Protein AF-A0A7S2J6L5-F1 (afdb_monomer_lite)

pLDDT: mean 72.01, std 24.28, range [22.34, 98.56]

Sequence (452 aa):
ISLPSEDVEMGADYQRFEVQTNELTIEELVAKVDRLTAAKEAAEARAKDAEQEAAALKAEADKAAGGGGSGSVATPLSSSAKPGPSSAIHEPAPPAFSSMPAELRDVKLVEELAAAPSTSAPSTSDNASTQDNKWTAAKWMASVLESCGGMKQLGQALIPPGATDELAALRALGKDLKLEGKLLSLLMQALPALAKTLVEPLKRLGEGEAITDGELQSKFSTDVRGFLEYASLNTFYGGLEAKIGSPDPKVEQAMEEEHTLRGDSNDEFTTNNYDITTTSSTEWKFVASPDQPLEGGWPVEKKLVRALEEQSSGLPLSSESAAFVKAGAQQREPMPRDQLKHAVEEKNAKLREMQEALLQAIEAMAARLYTGPLFVKYNAVLRGLETEVPFLRNDMIQRCCAKQMAECYVKGTVSFEDACKQLNKYTTTLHAINSCVVKLSKLTKATKVYRG

Secondary structure (DSSP, 8-state):
-------------------------HHHHHHHHHHHHHHHHHHHHHHHHHHHHHHHHHHHHHHHSS--------------------------PPPP-----SS-SSSTTTGGGS---------S------------HHHHHHHHHHHTTHHHHHHHHHSPTT-S-HHHHHHHHTT-TTHHHHHHHHHHHHHHHHHHHHHHHHHHHHTT----HHHHHHHHHTTS-SS-PPPPHHHHHHHHHHHH-PPPSSHHHHHHHHHHTSTTTT--EE-TTT--EE-HHHHHHHHH-TTSPPTT-S---HHHHHHHHHHHHTSPPPHHHHHHHHTT-----PPPHHHHHHHHHHHHHHHHHTTPPPPPHHHHHHHHHHHTTTHHHHHHHHHHSS---HHHHHHHHHHHS-HHHHHHHHTTSS-HHHHHHH----HHHHHHHHHHHHHHHTTPPP------

Foldseek 3Di:
DDDDDDDDDDDDDDDPPPPPDPPDDPVNVVVVVVVVVVVVVVVVVVVVVVVVVVVVVVVVVVVVPPDDDDDDDDDDDDDDDDDYDDDDDDDDDDDDDDDDDDDPPPPVVPVVVPPDDDDDDDDDDDDDDDDDQDDDPVVLLVVLCLVLVVVVLLLVLQAPPPDPDSPVSNVVLVPDPPNPVVSVVSNVVSVVVSVVSCVVVVVCVVVVVPCRQVNVQVVVVPPDPDDDDDDTVCCVSCDLCVQLNDADPVLVVVLQCLQCVALQNAPWDADPPQRWIDGSNLLLCLAVVLVDADDVGHIWRVLQVQLVVCVVVPHDGDPSSVVCVVVVDDTDGRDDLVNLVVVQVVLQVVCVVVVHDGQDSLLSSLQSSCVDRCVQQQVLLVQQRPDPDVVSLLSNLCNFANVVLSVCVVVVNDDSVRSVVSGSNSSSSNVSPVVSCVSVVVVDDDDDDDDD

Structure (mmCIF, N/CA/C/O backbone):
data_AF-A0A7S2J6L5-F1
#
_entry.id   AF-A0A7S2J6L5-F1
#
loop_
_atom_site.group_PDB
_atom_site.id
_atom_site.type_symbol
_atom_site.label_atom_id
_atom_site.label_alt_id
_atom_site.label_comp_id
_atom_site.label_asym_id
_atom_site.label_entity_id
_atom_site.label_seq_id
_atom_site.pdbx_PDB_ins_code
_atom_site.Cartn_x
_atom_site.Cartn_y
_atom_site.Cartn_z
_atom_site.occupancy
_atom_site.B_iso_or_equiv
_atom_site.auth_seq_id
_atom_site.auth_comp_id
_atom_site.auth_asym_id
_atom_site.auth_atom_id
_atom_site.pdbx_PDB_model_num
ATOM 1 N N . ILE A 1 1 ? 55.984 -6.924 46.634 1.00 39.91 1 ILE A N 1
ATOM 2 C CA . ILE A 1 1 ? 56.197 -5.868 47.649 1.00 39.91 1 ILE A CA 1
ATOM 3 C C . ILE A 1 1 ? 54.940 -5.848 48.495 1.00 39.91 1 ILE A C 1
ATOM 5 O O . ILE A 1 1 ? 53.854 -5.804 47.930 1.00 39.91 1 ILE A O 1
ATOM 9 N N . SER A 1 2 ? 55.119 -6.067 49.793 1.00 26.39 2 SER A N 1
ATOM 10 C CA . SER A 1 2 ? 54.065 -6.239 50.789 1.00 26.39 2 SER A CA 1
ATOM 11 C C . SER A 1 2 ? 53.295 -4.943 51.055 1.00 26.39 2 SER A C 1
ATOM 13 O O . SER A 1 2 ? 53.757 -3.861 50.698 1.00 26.39 2 SER A O 1
ATOM 15 N N . LEU A 1 3 ? 52.136 -5.111 51.697 1.00 34.22 3 LEU A N 1
ATOM 16 C CA . LEU A 1 3 ? 51.237 -4.094 52.260 1.00 34.22 3 LEU A CA 1
ATOM 17 C C . LEU A 1 3 ? 51.961 -2.999 53.074 1.00 34.22 3 LEU A C 1
ATOM 19 O O . LEU A 1 3 ? 53.093 -3.202 53.522 1.00 34.22 3 LEU A O 1
ATOM 23 N N . PRO A 1 4 ? 51.233 -1.918 53.404 1.00 34.38 4 PRO A N 1
ATOM 24 C CA . PRO A 1 4 ? 50.866 -1.807 54.812 1.00 34.38 4 PRO A CA 1
ATOM 25 C C . PRO A 1 4 ? 49.374 -1.537 55.043 1.00 34.38 4 PRO A C 1
ATOM 27 O O . PRO A 1 4 ? 48.731 -0.736 54.368 1.00 34.38 4 PRO A O 1
ATOM 30 N N . SER A 1 5 ? 48.868 -2.254 56.038 1.00 31.56 5 SER A N 1
ATOM 31 C CA . SER A 1 5 ? 47.779 -1.883 56.934 1.00 31.56 5 SER A CA 1
ATOM 32 C C . SER A 1 5 ? 48.151 -0.645 57.751 1.00 31.56 5 SER A C 1
ATOM 34 O O . SER A 1 5 ? 49.291 -0.573 58.203 1.00 31.56 5 SER A O 1
ATOM 36 N N . GLU A 1 6 ? 47.192 0.237 58.027 1.00 33.41 6 GLU A N 1
ATOM 37 C CA . GLU A 1 6 ? 46.971 0.742 59.388 1.00 33.41 6 GLU A CA 1
ATOM 38 C C . GLU A 1 6 ? 45.595 1.407 59.516 1.00 33.41 6 GLU A C 1
ATOM 40 O O . GLU A 1 6 ? 45.123 2.119 58.628 1.00 33.41 6 GLU A O 1
ATOM 45 N N . ASP A 1 7 ? 44.963 1.074 60.635 1.00 31.09 7 ASP A N 1
ATOM 46 C CA . ASP A 1 7 ? 43.624 1.414 61.081 1.00 31.09 7 ASP A CA 1
ATOM 47 C C . ASP A 1 7 ? 43.494 2.875 61.528 1.00 31.09 7 ASP A C 1
ATOM 49 O O . ASP A 1 7 ? 44.388 3.420 62.173 1.00 31.09 7 ASP A O 1
ATOM 53 N N . VAL A 1 8 ? 42.313 3.462 61.308 1.00 32.84 8 VAL A N 1
ATOM 54 C CA . VAL A 1 8 ? 41.769 4.508 62.187 1.00 32.84 8 VAL A CA 1
ATOM 55 C C . VAL A 1 8 ? 40.270 4.252 62.370 1.00 32.84 8 VAL A C 1
ATOM 57 O O . VAL A 1 8 ? 39.454 4.588 61.513 1.00 32.84 8 VAL A O 1
ATOM 60 N N . GLU A 1 9 ? 39.910 3.652 63.505 1.00 36.47 9 GLU A N 1
ATOM 61 C CA . GLU A 1 9 ? 38.577 3.773 64.100 1.00 36.47 9 GLU A CA 1
ATOM 62 C C . GLU A 1 9 ? 38.393 5.189 64.658 1.00 36.47 9 GLU A C 1
ATOM 64 O O . GLU A 1 9 ? 39.270 5.681 65.365 1.00 36.47 9 GLU A O 1
ATOM 69 N N . MET A 1 10 ? 37.233 5.810 64.421 1.00 29.42 10 MET A N 1
ATOM 70 C CA . MET A 1 10 ? 36.506 6.595 65.431 1.00 29.42 10 MET A CA 1
ATOM 71 C C . MET A 1 10 ? 35.143 7.070 64.901 1.00 29.42 10 MET A C 1
ATOM 73 O O . MET A 1 10 ? 35.074 7.757 63.887 1.00 29.42 10 MET A O 1
ATOM 77 N N . GLY A 1 11 ? 34.091 6.820 65.688 1.00 27.95 11 GLY A N 1
ATOM 78 C CA . GLY A 1 11 ? 33.007 7.792 65.876 1.00 27.95 11 GLY A CA 1
ATOM 79 C C . GLY A 1 11 ? 31.631 7.409 65.336 1.00 27.95 11 GLY A C 1
ATOM 80 O O . GLY A 1 11 ? 31.358 7.536 64.150 1.00 27.95 11 GLY A O 1
ATOM 81 N N . ALA A 1 12 ? 30.758 6.997 66.251 1.00 35.50 12 ALA A N 1
ATOM 82 C CA . ALA A 1 12 ? 29.344 6.705 66.066 1.00 35.50 12 ALA A CA 1
ATOM 83 C C . ALA A 1 12 ? 28.494 7.928 65.667 1.00 35.50 12 ALA A C 1
ATOM 85 O O . ALA A 1 12 ? 28.754 9.031 66.134 1.00 35.50 12 ALA A O 1
ATOM 86 N N . ASP A 1 13 ? 27.473 7.690 64.836 1.00 31.02 13 ASP A N 1
ATOM 87 C CA . ASP A 1 13 ? 26.058 8.075 65.027 1.00 31.02 13 ASP A CA 1
ATOM 88 C C . ASP A 1 13 ? 25.358 8.183 63.666 1.00 31.02 13 ASP A C 1
ATOM 90 O O . ASP A 1 13 ? 25.397 9.207 62.990 1.00 31.02 13 ASP A O 1
ATOM 94 N N . TYR A 1 14 ? 24.659 7.119 63.270 1.00 29.12 14 TYR A N 1
ATOM 95 C CA . TYR A 1 14 ? 23.564 7.231 62.310 1.00 29.12 14 TYR A CA 1
ATOM 96 C C . TYR A 1 14 ? 22.341 6.570 62.929 1.00 29.12 14 TYR A C 1
ATOM 98 O O . TYR A 1 14 ? 22.203 5.346 62.956 1.00 29.12 14 TYR A O 1
ATOM 106 N N . GLN A 1 15 ? 21.472 7.415 63.485 1.00 31.30 15 GLN A N 1
ATOM 107 C CA . GLN A 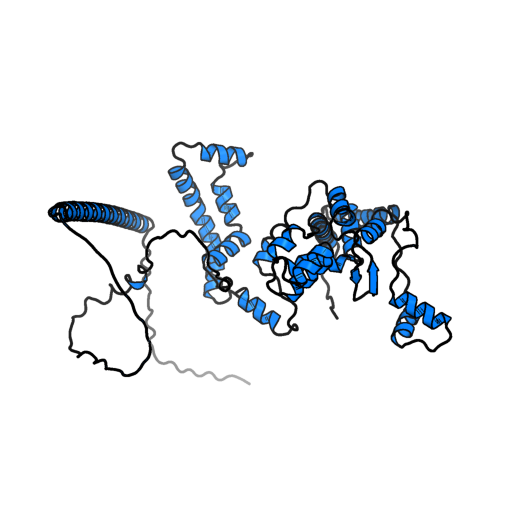1 15 ? 20.151 7.022 63.943 1.00 31.30 15 GLN A CA 1
ATOM 108 C C . GLN A 1 15 ? 19.390 6.360 62.793 1.00 31.30 15 GLN A C 1
ATOM 110 O O . GLN A 1 15 ? 19.177 6.933 61.725 1.00 31.30 15 GLN A O 1
ATOM 115 N N . ARG A 1 16 ? 18.967 5.127 63.053 1.00 29.91 16 ARG A N 1
ATOM 116 C CA . ARG A 1 16 ? 18.009 4.372 62.261 1.00 29.91 16 ARG A CA 1
ATOM 117 C C . ARG A 1 16 ? 16.669 5.113 62.336 1.00 29.91 16 ARG A C 1
ATOM 119 O O . ARG A 1 16 ? 15.972 5.012 63.340 1.00 29.91 16 ARG A O 1
ATOM 126 N N . PHE A 1 17 ? 16.314 5.876 61.305 1.00 28.81 17 PHE A N 1
ATOM 127 C CA . PHE A 1 17 ? 14.927 6.298 61.114 1.00 28.81 17 PHE A CA 1
ATOM 128 C C . PHE A 1 17 ? 14.129 5.063 60.684 1.00 28.81 17 PHE A C 1
ATOM 130 O O . PHE A 1 17 ? 14.063 4.722 59.505 1.00 28.81 17 PHE A O 1
ATOM 137 N N . GLU A 1 18 ? 13.566 4.350 61.659 1.00 29.12 18 GLU A N 1
ATOM 138 C CA . GLU A 1 18 ? 12.445 3.449 61.410 1.00 29.12 18 GLU A CA 1
ATOM 139 C C . GLU A 1 18 ? 11.257 4.305 60.970 1.00 29.12 18 GLU A C 1
ATOM 141 O O . GLU A 1 18 ? 10.619 4.991 61.767 1.00 29.12 18 GLU A O 1
ATOM 146 N N . VAL A 1 19 ? 10.972 4.292 59.669 1.00 30.86 19 VAL A N 1
ATOM 147 C CA . VAL A 1 19 ? 9.680 4.740 59.159 1.00 30.86 19 VAL A CA 1
ATOM 148 C C . VAL A 1 19 ? 8.662 3.704 59.626 1.00 30.86 19 VAL A C 1
ATOM 150 O O . VAL A 1 19 ? 8.572 2.619 59.058 1.00 30.86 19 VAL A O 1
ATOM 153 N N . GLN A 1 20 ? 7.913 4.021 60.683 1.00 30.16 20 GLN A N 1
ATOM 154 C CA . GLN A 1 20 ? 6.685 3.303 61.012 1.00 30.16 20 GLN A CA 1
ATOM 155 C C . GLN A 1 20 ? 5.687 3.532 59.874 1.00 30.16 20 GLN A C 1
ATOM 157 O O . GLN A 1 20 ? 4.966 4.529 59.832 1.00 30.16 20 GLN A O 1
ATOM 162 N N . THR A 1 21 ? 5.655 2.613 58.916 1.00 36.34 21 THR A N 1
ATOM 163 C CA . THR A 1 21 ? 4.526 2.481 58.006 1.00 36.34 21 THR A CA 1
ATOM 164 C C . THR A 1 21 ? 3.350 1.959 58.822 1.00 36.34 21 THR A C 1
ATOM 166 O O . THR A 1 21 ? 3.318 0.786 59.187 1.00 36.34 21 THR A O 1
ATOM 169 N N . ASN A 1 22 ? 2.390 2.833 59.131 1.00 44.97 22 ASN A N 1
ATOM 170 C CA . ASN A 1 22 ? 1.066 2.403 59.572 1.00 44.97 22 ASN A CA 1
ATOM 171 C C . ASN A 1 22 ? 0.394 1.682 58.395 1.00 44.97 22 ASN A C 1
ATOM 173 O O . ASN A 1 22 ? -0.304 2.299 57.589 1.00 44.97 22 ASN A O 1
ATOM 177 N N . GLU A 1 23 ? 0.649 0.381 58.268 1.00 44.38 23 GLU A N 1
ATOM 178 C CA . GLU A 1 23 ? -0.146 -0.509 57.430 1.00 44.38 23 GLU A CA 1
ATOM 179 C C . GLU A 1 23 ? -1.539 -0.607 58.055 1.00 44.38 23 GLU A C 1
ATOM 181 O O . GLU A 1 23 ? -1.778 -1.390 58.971 1.00 44.38 23 GLU A O 1
ATOM 186 N N . LEU A 1 24 ? -2.456 0.241 57.585 1.00 52.59 24 LEU A N 1
ATOM 187 C CA . LEU A 1 24 ? -3.878 0.058 57.846 1.00 52.59 24 LEU A CA 1
ATOM 188 C C . LEU A 1 24 ? -4.285 -1.278 57.233 1.00 52.59 24 LEU A C 1
ATOM 190 O O . LEU A 1 24 ? -4.085 -1.523 56.040 1.00 52.59 24 LEU A O 1
ATOM 194 N N . THR A 1 25 ? -4.855 -2.142 58.060 1.00 62.41 25 THR A N 1
ATOM 195 C CA . THR A 1 25 ? -5.393 -3.421 57.611 1.00 62.41 25 THR A CA 1
ATOM 196 C C . THR A 1 25 ? -6.526 -3.187 56.606 1.00 62.41 25 THR A C 1
ATOM 198 O O . THR A 1 25 ? -7.173 -2.135 56.586 1.00 62.41 25 THR A O 1
ATOM 201 N N . ILE A 1 26 ? -6.792 -4.174 55.746 1.00 52.94 26 ILE A N 1
ATOM 202 C CA . ILE A 1 26 ? -7.868 -4.096 54.740 1.00 52.94 26 ILE A CA 1
ATOM 203 C C . ILE A 1 26 ? -9.219 -3.764 55.402 1.00 52.94 26 ILE A C 1
ATOM 205 O O . ILE A 1 26 ? -10.011 -3.008 54.844 1.00 52.94 26 ILE A O 1
ATOM 209 N N . GLU A 1 27 ? -9.456 -4.257 56.617 1.00 53.53 27 GLU A N 1
ATOM 210 C CA . GLU A 1 27 ? -10.669 -3.993 57.397 1.00 53.53 27 GLU A CA 1
ATOM 211 C C . GLU A 1 27 ? -10.788 -2.519 57.820 1.00 53.53 27 GLU A C 1
ATOM 213 O O . GLU A 1 27 ? -11.871 -1.936 57.758 1.00 53.53 27 GLU A O 1
ATOM 218 N N . GLU A 1 28 ? -9.674 -1.870 58.164 1.00 57.81 28 GLU A N 1
ATOM 219 C CA . GLU A 1 28 ? -9.651 -0.446 58.517 1.00 57.81 28 GLU A CA 1
ATOM 220 C C . GLU A 1 28 ? -9.822 0.458 57.290 1.00 57.81 28 GLU A C 1
ATOM 222 O O . GLU A 1 28 ? -10.449 1.517 57.380 1.00 57.81 28 GLU A O 1
ATOM 227 N N . LEU A 1 29 ? -9.320 0.030 56.127 1.00 55.47 29 LEU A N 1
ATOM 228 C CA . LEU A 1 29 ? -9.555 0.703 54.848 1.00 55.47 29 LEU A CA 1
ATOM 229 C C . LEU A 1 29 ? -11.029 0.634 54.436 1.00 55.47 29 LEU A C 1
ATOM 231 O O . LEU A 1 29 ? -11.595 1.661 54.063 1.00 55.47 29 LEU A O 1
ATOM 235 N N . VAL A 1 30 ? -11.668 -0.532 54.569 1.00 62.94 30 VAL A N 1
ATOM 236 C CA . VAL A 1 30 ? -13.107 -0.702 54.297 1.00 62.94 30 VAL A CA 1
ATOM 237 C C . VAL A 1 30 ? -13.940 0.168 55.241 1.00 62.94 30 VAL A C 1
ATOM 239 O O . VAL A 1 30 ? -14.759 0.959 54.780 1.00 62.94 30 VAL A O 1
ATOM 242 N N . ALA A 1 31 ? -13.647 0.150 56.545 1.00 68.88 31 ALA A N 1
ATOM 243 C CA . ALA A 1 31 ? -14.351 0.989 57.517 1.00 68.88 31 ALA A CA 1
ATOM 244 C C . ALA A 1 31 ? -14.174 2.497 57.250 1.00 68.88 31 ALA A C 1
ATOM 246 O O . ALA A 1 31 ? -15.064 3.303 57.539 1.00 68.88 31 ALA A O 1
ATOM 247 N N . LYS A 1 32 ? -13.025 2.904 56.700 1.00 65.31 32 LYS A N 1
ATOM 248 C CA . LYS A 1 32 ? -12.765 4.297 56.323 1.00 65.31 32 LYS A CA 1
ATOM 249 C C . LYS A 1 32 ? -13.534 4.695 55.064 1.00 65.31 32 LYS A C 1
ATOM 251 O O . LYS A 1 32 ? -14.063 5.803 55.022 1.00 65.31 32 LYS A O 1
ATOM 256 N N . VAL A 1 33 ? -13.641 3.801 54.082 1.00 66.88 33 VAL A N 1
ATOM 257 C CA . VAL A 1 33 ? -14.461 4.008 52.880 1.00 66.88 33 VAL A CA 1
ATOM 258 C C . VAL A 1 33 ? -15.938 4.125 53.251 1.00 66.88 33 VAL A C 1
ATOM 260 O O . VAL A 1 33 ? -16.578 5.081 52.826 1.00 66.88 33 VAL A O 1
ATOM 263 N N . ASP A 1 34 ? -16.457 3.264 54.126 1.00 76.38 34 ASP A N 1
ATOM 264 C CA . ASP A 1 34 ? -17.861 3.323 54.558 1.00 76.38 34 ASP A CA 1
ATOM 265 C C . ASP A 1 34 ? -18.198 4.646 55.264 1.00 76.38 34 ASP A C 1
ATOM 267 O O . ASP A 1 34 ? -19.233 5.261 55.000 1.00 76.38 34 ASP A O 1
ATOM 271 N N . ARG A 1 35 ? -17.289 5.151 56.112 1.00 75.19 35 ARG A N 1
ATOM 272 C CA . ARG A 1 35 ? -17.457 6.464 56.763 1.00 75.19 35 ARG A CA 1
ATOM 273 C C . ARG A 1 35 ? -17.432 7.622 55.771 1.00 75.19 35 ARG A C 1
ATOM 275 O O . ARG A 1 35 ? -18.176 8.583 55.952 1.00 75.19 35 ARG A O 1
ATOM 282 N N . LEU A 1 36 ? -16.582 7.553 54.749 1.00 68.31 36 LEU A N 1
ATOM 283 C CA . LEU A 1 36 ? -16.491 8.592 53.723 1.00 68.31 36 LEU A CA 1
ATOM 284 C C . LEU A 1 36 ? -17.723 8.589 52.812 1.00 68.31 36 LEU A C 1
ATOM 286 O O . LEU A 1 36 ? -18.230 9.659 52.479 1.00 68.31 36 LEU A O 1
ATOM 290 N N . THR A 1 37 ? -18.250 7.410 52.482 1.00 76.50 37 THR A N 1
ATOM 291 C CA . THR A 1 37 ? -19.506 7.259 51.736 1.00 76.50 37 THR A CA 1
ATOM 292 C C . THR A 1 37 ? -20.680 7.840 52.524 1.00 76.50 37 THR A C 1
ATOM 294 O O . THR A 1 37 ? -21.400 8.689 52.003 1.00 76.50 37 THR A O 1
ATOM 297 N N . ALA A 1 38 ? -20.805 7.501 53.812 1.00 78.06 38 ALA A N 1
ATOM 298 C CA . ALA A 1 38 ? -21.850 8.051 54.678 1.00 78.06 38 ALA A CA 1
ATOM 299 C C . ALA A 1 38 ? -21.744 9.581 54.841 1.00 78.06 38 ALA A C 1
ATOM 301 O O . ALA A 1 38 ? -22.752 10.288 54.866 1.00 78.06 38 ALA A O 1
ATOM 302 N N . ALA A 1 39 ? -20.522 10.119 54.919 1.00 76.12 39 ALA A N 1
ATOM 303 C CA . ALA A 1 39 ? -20.296 11.562 54.986 1.00 76.12 39 ALA A CA 1
ATOM 304 C C . ALA A 1 39 ? -20.680 12.277 53.678 1.00 76.12 39 ALA A C 1
ATOM 306 O O . ALA A 1 39 ? -21.236 13.376 53.725 1.00 76.12 39 ALA A O 1
ATOM 307 N N . LYS A 1 40 ? -20.426 11.650 52.522 1.00 79.88 40 LYS A N 1
ATOM 308 C CA . LYS A 1 40 ? -20.818 12.172 51.207 1.00 79.88 40 LYS A CA 1
ATOM 309 C C . LYS A 1 40 ? -22.339 12.211 51.052 1.00 79.88 40 LYS A C 1
ATOM 311 O O . LYS A 1 40 ? -22.878 13.247 50.675 1.00 79.88 40 LYS A O 1
ATOM 316 N N . GLU A 1 41 ? -23.032 11.134 51.409 1.00 83.19 41 GLU A N 1
ATOM 317 C CA . GLU A 1 41 ? -24.499 11.073 51.356 1.00 83.19 41 GLU A CA 1
ATOM 318 C C . GLU A 1 41 ? -25.146 12.124 52.274 1.00 83.19 41 GLU A C 1
ATOM 320 O O . GLU A 1 41 ? -26.098 12.802 51.884 1.00 83.19 41 GLU A O 1
ATOM 325 N N . ALA A 1 42 ? -24.582 12.343 53.468 1.00 79.69 42 ALA A N 1
ATOM 326 C CA . ALA A 1 42 ? -25.043 13.390 54.380 1.00 79.69 42 ALA A CA 1
ATOM 327 C C . ALA A 1 42 ? -24.808 14.812 53.832 1.00 79.69 42 ALA A C 1
ATOM 329 O O . ALA A 1 42 ? -25.611 15.713 54.086 1.00 79.69 42 ALA A O 1
ATOM 330 N N . ALA A 1 43 ? -23.723 15.032 53.084 1.00 74.88 43 ALA A N 1
ATOM 331 C CA . ALA A 1 43 ? -23.450 16.313 52.435 1.00 74.88 43 ALA A CA 1
ATOM 332 C C . ALA A 1 43 ? -24.405 16.574 51.257 1.00 74.88 43 ALA A C 1
ATOM 334 O O . ALA A 1 43 ? -24.920 17.683 51.125 1.00 74.88 43 ALA A O 1
ATOM 335 N N . GLU A 1 44 ? -24.702 15.552 50.450 1.00 80.44 44 GLU A N 1
ATOM 336 C CA . GLU A 1 44 ? -25.667 15.644 49.346 1.00 80.44 44 GLU A CA 1
ATOM 337 C C . GLU A 1 44 ? -27.097 15.896 49.846 1.00 80.44 44 GLU A C 1
ATOM 339 O O . GLU A 1 44 ? -27.832 16.676 49.238 1.00 80.44 44 GLU A O 1
ATOM 344 N N . ALA A 1 45 ? -27.485 15.301 50.979 1.00 81.75 45 ALA A N 1
ATOM 345 C CA . ALA A 1 45 ? -28.768 15.586 51.621 1.00 81.75 45 ALA A CA 1
ATOM 346 C C . ALA A 1 45 ? -28.868 17.057 52.065 1.00 81.75 45 ALA A C 1
ATOM 348 O O . ALA A 1 45 ? -29.829 17.739 51.721 1.00 81.75 45 ALA A O 1
ATOM 349 N N . ARG A 1 46 ? -27.829 17.587 52.728 1.00 79.19 46 ARG A N 1
ATOM 350 C CA . ARG A 1 46 ? -27.788 19.002 53.147 1.00 79.19 46 ARG A CA 1
ATOM 351 C C . ARG A 1 46 ? -27.800 19.975 51.971 1.00 79.19 46 ARG A C 1
ATOM 353 O O . ARG A 1 46 ? -28.388 21.046 52.079 1.00 79.19 46 ARG A O 1
ATOM 360 N N . ALA A 1 47 ? -27.164 19.618 50.856 1.00 75.38 47 ALA A N 1
ATOM 361 C CA . ALA A 1 47 ? -27.189 20.433 49.645 1.00 75.38 47 ALA A CA 1
ATOM 362 C C . ALA A 1 47 ? -28.604 20.515 49.045 1.00 75.38 47 ALA A C 1
ATOM 364 O O . ALA A 1 47 ? -29.032 21.595 48.645 1.00 75.38 47 ALA A O 1
ATOM 365 N N . LYS A 1 48 ? -29.353 19.403 49.048 1.00 80.38 48 LYS A N 1
ATOM 366 C CA . LYS A 1 48 ? -30.758 19.386 48.608 1.00 80.38 48 LYS A CA 1
ATOM 367 C C . LYS A 1 48 ? -31.667 20.193 49.530 1.00 80.38 48 LYS A C 1
ATOM 369 O O . LYS A 1 48 ? -32.526 20.914 49.029 1.00 80.38 48 LYS A O 1
ATOM 374 N N . ASP A 1 49 ? -31.459 20.117 50.843 1.00 81.00 49 ASP A N 1
ATOM 375 C CA . ASP A 1 49 ? -32.224 20.915 51.808 1.00 81.00 49 ASP A CA 1
ATOM 376 C C . ASP A 1 49 ? -31.978 22.422 51.596 1.00 81.00 49 ASP A C 1
ATOM 378 O O . ASP A 1 49 ? -32.925 23.207 51.546 1.00 81.00 49 ASP A O 1
ATOM 382 N N . ALA A 1 50 ? -30.723 22.823 51.357 1.00 75.38 50 ALA A N 1
ATOM 383 C CA . ALA A 1 50 ? -30.365 24.212 51.058 1.00 75.38 50 ALA A CA 1
ATOM 384 C C . ALA A 1 50 ? -30.945 24.709 49.717 1.00 75.38 50 ALA A C 1
ATOM 386 O O . ALA A 1 50 ? -31.357 25.864 49.604 1.00 75.38 50 ALA A O 1
ATOM 387 N N . GLU A 1 51 ? -31.012 23.847 48.697 1.00 77.69 51 GLU A N 1
ATOM 388 C CA . GLU A 1 51 ? -31.620 24.178 47.402 1.00 77.69 51 GLU A CA 1
ATOM 389 C C . GLU A 1 51 ? -33.144 24.365 47.521 1.00 77.69 51 GLU A C 1
ATOM 391 O O . GLU A 1 51 ? -33.711 25.282 46.919 1.00 77.69 51 GLU A O 1
ATOM 396 N N . GLN A 1 52 ? -33.807 23.558 48.356 1.00 75.19 52 GLN A N 1
ATOM 397 C CA . GLN A 1 52 ? -35.231 23.712 48.663 1.00 75.19 52 GLN A CA 1
ATOM 398 C C . GLN A 1 52 ? -35.520 24.991 49.459 1.00 75.19 52 GLN A C 1
ATOM 400 O O . GLN A 1 52 ? -36.497 25.685 49.167 1.00 75.19 52 GLN A O 1
ATOM 405 N N . GLU A 1 53 ? -34.660 25.347 50.414 1.00 76.44 53 GLU A N 1
ATOM 406 C CA . GLU A 1 53 ? -34.774 26.590 51.185 1.00 76.44 53 GLU A CA 1
ATOM 407 C C . GLU A 1 53 ? -34.562 27.831 50.298 1.00 76.44 53 GLU A C 1
ATOM 409 O O . GLU A 1 53 ? -35.342 28.787 50.352 1.00 76.44 53 GLU A O 1
ATOM 414 N N . ALA A 1 54 ? -33.586 27.791 49.386 1.00 71.44 54 ALA A N 1
ATOM 415 C CA . ALA A 1 54 ? -33.363 28.852 48.403 1.00 71.44 54 ALA A CA 1
ATOM 416 C C . ALA A 1 54 ? -34.543 29.006 47.422 1.00 71.44 54 ALA A C 1
ATOM 418 O O . ALA A 1 54 ? -34.923 30.128 47.071 1.00 71.44 54 ALA A O 1
ATOM 419 N N . ALA A 1 55 ? -35.161 27.896 47.002 1.00 75.00 55 ALA A N 1
ATOM 420 C CA . ALA A 1 55 ? -36.356 27.918 46.161 1.00 75.00 55 ALA A CA 1
ATOM 421 C C . ALA A 1 55 ? -37.575 28.509 46.895 1.00 75.00 55 ALA A C 1
ATOM 423 O O . ALA A 1 55 ? -38.341 29.267 46.294 1.00 75.00 55 ALA A O 1
ATOM 424 N N . ALA A 1 56 ? -37.731 28.223 48.193 1.00 71.94 56 ALA A N 1
ATOM 425 C CA . ALA A 1 56 ? -38.789 28.796 49.023 1.00 71.94 56 ALA A CA 1
ATOM 426 C C . ALA A 1 56 ? -38.631 30.319 49.182 1.00 71.94 56 ALA A C 1
ATOM 428 O O . ALA A 1 56 ? -39.586 31.064 48.961 1.00 71.94 56 ALA A O 1
ATOM 429 N N . LEU A 1 57 ? -37.409 30.793 49.453 1.00 73.00 57 LEU A N 1
ATOM 430 C CA . LEU A 1 57 ? -37.103 32.225 49.557 1.00 73.00 57 LEU A CA 1
ATOM 431 C C . LEU A 1 57 ? -37.329 32.973 48.233 1.00 73.00 57 LEU A C 1
ATOM 433 O O . LEU A 1 57 ? -37.815 34.106 48.230 1.00 73.00 57 LEU A O 1
ATOM 437 N N . LYS A 1 58 ? -37.032 32.335 47.094 1.00 72.19 58 LYS A N 1
ATOM 438 C CA . LYS A 1 58 ? -37.284 32.907 45.764 1.00 72.19 58 LYS A CA 1
ATOM 439 C C . LYS A 1 58 ? -38.781 33.030 45.457 1.00 72.19 58 LYS A C 1
ATOM 441 O O . LYS A 1 58 ? -39.216 34.061 44.954 1.00 72.19 58 LYS A O 1
ATOM 446 N N . ALA A 1 59 ? -39.581 32.029 45.826 1.00 69.44 59 ALA A N 1
ATOM 447 C CA . ALA A 1 59 ? -41.036 32.075 45.671 1.00 69.44 59 ALA A CA 1
ATOM 448 C C . ALA A 1 59 ? -41.698 33.155 46.553 1.00 69.44 59 ALA A C 1
ATOM 450 O O . ALA A 1 59 ? -42.724 33.730 46.178 1.00 69.44 59 ALA A O 1
ATOM 451 N N . GLU A 1 60 ? -41.111 33.452 47.714 1.00 67.25 60 GLU A N 1
ATOM 452 C CA . GLU A 1 60 ? -41.566 34.520 48.609 1.00 67.25 60 GLU A CA 1
ATOM 453 C C . GLU A 1 60 ? -41.198 35.917 48.074 1.00 67.25 60 GLU A C 1
ATOM 455 O O . GLU A 1 60 ? -42.021 36.836 48.120 1.00 67.25 60 GLU A O 1
ATOM 460 N N . ALA A 1 61 ? -40.021 36.059 47.454 1.00 60.91 61 ALA A N 1
ATOM 461 C CA . ALA A 1 61 ? -39.601 37.284 46.769 1.00 60.91 61 ALA A CA 1
ATOM 462 C C . ALA A 1 61 ? -40.455 37.598 45.522 1.00 60.91 61 ALA A C 1
ATOM 464 O O . ALA A 1 61 ? -40.843 38.750 45.314 1.00 60.91 61 ALA A O 1
ATOM 465 N N . ASP A 1 62 ? -40.829 36.584 44.736 1.00 62.66 62 ASP A N 1
ATOM 466 C CA . ASP A 1 62 ? -41.677 36.761 43.547 1.00 62.66 62 ASP A CA 1
ATOM 467 C C . ASP A 1 62 ? -43.122 37.164 43.910 1.00 62.66 62 ASP A C 1
ATOM 469 O O . ASP A 1 62 ? -43.773 37.910 43.174 1.00 62.66 62 ASP A O 1
ATOM 473 N N . LYS A 1 63 ? -43.618 36.767 45.092 1.00 62.09 63 LYS A N 1
ATOM 474 C CA . LYS A 1 63 ? -44.893 37.267 45.640 1.00 62.09 63 LYS A CA 1
ATOM 475 C C . LYS A 1 63 ? -44.835 38.740 46.050 1.00 62.09 63 LYS A C 1
ATOM 477 O O . LYS A 1 63 ? -45.856 39.421 45.961 1.00 62.09 63 LYS A O 1
ATOM 482 N N . ALA A 1 64 ? -43.673 39.242 46.470 1.00 57.88 64 ALA A N 1
ATOM 483 C CA . ALA A 1 64 ? -43.493 40.644 46.847 1.00 57.88 64 ALA A CA 1
ATOM 484 C C . ALA A 1 64 ? -43.388 41.588 45.628 1.00 57.88 64 ALA A C 1
ATOM 486 O O . ALA A 1 64 ? -43.729 42.764 45.737 1.00 57.88 64 ALA A O 1
ATOM 487 N N . ALA A 1 65 ? -42.980 41.082 44.457 1.00 53.50 65 ALA A N 1
ATOM 488 C CA . ALA A 1 65 ? -42.801 41.874 43.234 1.00 53.50 65 ALA A CA 1
ATOM 489 C C . ALA A 1 65 ? -44.080 42.045 42.376 1.00 53.50 65 ALA A C 1
ATOM 491 O O . ALA A 1 65 ? -44.097 42.848 41.444 1.00 53.50 65 ALA A O 1
ATOM 492 N N . GLY A 1 66 ? -45.167 41.323 42.677 1.00 43.69 66 GLY A N 1
ATOM 493 C CA . GLY A 1 66 ? -46.390 41.276 41.858 1.00 43.69 66 GLY A CA 1
ATOM 494 C C . GLY A 1 66 ? -47.437 42.379 42.089 1.00 43.69 66 GLY A C 1
ATOM 495 O O . GLY A 1 66 ? -48.546 42.269 41.566 1.00 43.69 66 GLY A O 1
ATOM 496 N N . GLY A 1 67 ? -47.146 43.425 42.867 1.00 42.50 67 GLY A N 1
ATOM 497 C CA . GLY A 1 67 ? -48.127 44.455 43.232 1.00 42.50 67 GLY A CA 1
ATOM 498 C C . GLY A 1 67 ? -47.756 45.866 42.777 1.00 42.50 67 GLY A C 1
ATOM 499 O O . GLY A 1 67 ? -47.139 46.599 43.541 1.00 42.50 67 GLY A O 1
ATOM 500 N N . GLY A 1 68 ? -48.196 46.288 41.584 1.00 34.00 68 GLY A N 1
ATOM 501 C CA . GLY A 1 68 ? -48.214 47.712 41.211 1.00 34.00 68 GLY A CA 1
ATOM 502 C C . GLY A 1 68 ? -48.150 47.989 39.709 1.00 34.00 68 GLY A C 1
ATOM 503 O O . GLY A 1 68 ? -47.069 48.085 39.139 1.00 34.00 68 GLY A O 1
ATOM 504 N N . GLY A 1 69 ? -49.307 48.149 39.063 1.00 33.00 69 GLY A N 1
ATOM 505 C CA . GLY A 1 69 ? -49.405 48.584 37.667 1.00 33.00 69 GLY A CA 1
ATOM 506 C C . GLY A 1 69 ? -49.651 50.091 37.505 1.00 33.00 69 GLY A C 1
ATOM 507 O O . GLY A 1 69 ? -50.363 50.687 38.308 1.00 33.00 69 GLY A O 1
ATOM 508 N N . SER A 1 70 ? -49.142 50.658 36.400 1.00 31.28 70 SER A N 1
ATOM 509 C CA . SER A 1 70 ? -49.920 51.332 35.331 1.00 31.28 70 SER A CA 1
ATOM 510 C C . SER A 1 70 ? -49.317 52.645 34.782 1.00 31.28 70 SER A C 1
ATOM 512 O O . SER A 1 70 ? -49.212 53.635 35.498 1.00 31.28 70 SER A O 1
ATOM 514 N N . GLY A 1 71 ? -49.068 52.641 33.458 1.00 30.39 71 GLY A N 1
ATOM 515 C CA . GLY A 1 71 ? -49.130 53.780 32.517 1.00 30.39 71 GLY A CA 1
ATOM 516 C C . GLY A 1 71 ? -47.856 54.627 32.338 1.00 30.39 71 GLY A C 1
ATOM 517 O O . GLY A 1 71 ? -47.122 54.842 33.285 1.00 30.39 71 GLY A O 1
ATOM 518 N N . SER A 1 72 ? -47.519 55.223 31.186 1.00 28.48 72 SER A N 1
ATOM 519 C CA . SER A 1 72 ? -48.002 55.176 29.797 1.00 28.48 72 SER A CA 1
ATOM 520 C C . SER A 1 72 ? -47.113 56.139 28.960 1.00 28.48 72 SER A C 1
ATOM 522 O O . SER A 1 72 ? -46.915 57.271 29.385 1.00 28.48 72 SER A O 1
ATOM 524 N N . VAL A 1 73 ? -46.670 55.708 27.764 1.00 30.16 73 VAL A N 1
ATOM 525 C CA . VAL A 1 73 ? -46.499 56.484 26.495 1.00 30.16 73 VAL A CA 1
ATOM 526 C C . VAL A 1 73 ? -45.253 57.386 26.194 1.00 30.16 73 VAL A C 1
ATOM 528 O O . VAL A 1 73 ? -45.001 58.391 26.844 1.00 30.16 73 VAL A O 1
ATOM 531 N N . ALA A 1 74 ? -44.618 57.037 25.046 1.00 28.62 74 ALA A N 1
ATOM 532 C CA . ALA A 1 74 ? -43.982 57.806 23.932 1.00 28.62 74 ALA A CA 1
ATOM 533 C C . ALA A 1 74 ? -42.557 58.453 23.971 1.00 28.62 74 ALA A C 1
ATOM 535 O O . ALA A 1 74 ? -42.368 59.549 24.478 1.00 28.62 74 ALA A O 1
ATOM 536 N N . THR A 1 75 ? -41.596 57.777 23.298 1.00 27.91 75 THR A N 1
ATOM 537 C CA . THR A 1 75 ? -40.755 58.108 22.084 1.00 27.91 75 THR A CA 1
ATOM 538 C C . THR A 1 75 ? -40.475 59.574 21.606 1.00 27.91 75 THR A C 1
ATOM 540 O O . THR A 1 75 ? -41.332 60.423 21.806 1.00 27.91 75 THR A O 1
ATOM 543 N N . PRO A 1 76 ? -39.478 59.847 20.702 1.00 49.03 76 PRO A N 1
ATOM 544 C CA . PRO A 1 76 ? -37.995 59.800 20.824 1.00 49.03 76 PRO A CA 1
ATOM 545 C C . PRO A 1 76 ? -37.277 61.003 20.095 1.00 49.03 76 PRO A C 1
ATOM 547 O O . PRO A 1 76 ? -37.959 61.884 19.587 1.00 49.03 76 PRO A O 1
ATOM 550 N N . LEU A 1 77 ? -35.925 61.036 20.007 1.00 25.81 77 LEU A N 1
ATOM 551 C CA . LEU A 1 77 ? -35.042 61.578 18.912 1.00 25.81 77 LEU A CA 1
ATOM 552 C C . LEU A 1 77 ? -33.608 61.848 19.457 1.00 25.81 77 LEU A C 1
ATOM 554 O O . LEU A 1 77 ? -33.445 62.580 20.421 1.00 25.81 77 LEU A O 1
ATOM 558 N N . SER A 1 78 ? -32.583 61.093 19.029 1.00 25.59 78 SER A N 1
ATOM 559 C CA . SER A 1 78 ? -31.574 61.392 17.977 1.00 25.59 78 SER A CA 1
ATOM 560 C C . SER A 1 78 ? -30.478 62.415 18.347 1.00 25.59 78 SER A C 1
ATOM 562 O O . SER A 1 78 ? -30.768 63.596 18.469 1.00 25.59 78 SER A O 1
ATOM 564 N N . SER A 1 79 ? -29.207 61.977 18.441 1.00 25.72 79 SER A N 1
ATOM 565 C CA . SER A 1 79 ? -28.119 62.309 17.485 1.00 25.72 79 SER A CA 1
ATOM 566 C C . SER A 1 79 ? -26.695 62.116 18.060 1.00 25.72 79 SER A C 1
ATOM 568 O O . SER A 1 79 ? -26.388 62.572 19.153 1.00 25.72 79 SER A O 1
ATOM 570 N N . SER A 1 80 ? -25.868 61.423 17.268 1.00 25.56 80 SER A N 1
ATOM 571 C CA . SER A 1 80 ? -24.424 61.540 16.969 1.00 25.56 80 SER A CA 1
ATOM 572 C C . SER A 1 80 ? -23.403 62.205 17.919 1.00 25.56 80 SER A C 1
ATOM 574 O O . SER A 1 80 ? -23.537 63.369 18.266 1.00 25.56 80 SER A O 1
ATOM 576 N N . ALA A 1 81 ? -22.259 61.510 18.088 1.00 26.52 81 ALA A N 1
ATOM 577 C CA . ALA A 1 81 ? -20.871 61.942 17.779 1.00 26.52 81 ALA A CA 1
ATOM 578 C C . ALA A 1 81 ? -19.804 61.583 18.853 1.00 26.52 81 ALA A C 1
ATOM 580 O O . ALA A 1 81 ? -19.971 61.808 20.045 1.00 26.52 81 ALA A O 1
ATOM 581 N N . LYS A 1 82 ? -18.682 61.019 18.376 1.00 28.11 82 LYS A N 1
ATOM 582 C CA . LYS A 1 82 ? -17.362 60.774 19.028 1.00 28.11 82 LYS A CA 1
ATOM 583 C C . LYS A 1 82 ? -16.471 62.052 18.951 1.00 28.11 82 LYS A C 1
ATOM 585 O O . LYS A 1 82 ? -16.911 62.962 18.248 1.00 28.11 82 LYS A O 1
ATOM 590 N N . PRO A 1 83 ? -15.186 62.112 19.422 1.00 39.50 83 PRO A N 1
ATOM 591 C CA . PRO A 1 83 ? -14.387 61.248 20.341 1.00 39.50 83 PRO A CA 1
ATOM 592 C C . PRO A 1 83 ? -13.450 61.967 21.386 1.00 39.50 83 PRO A C 1
ATOM 594 O O . PRO A 1 83 ? -12.938 63.042 21.108 1.00 39.50 83 PRO A O 1
ATOM 597 N N . GLY A 1 84 ? -13.093 61.254 22.483 1.00 22.34 84 GLY A N 1
ATOM 598 C CA . GLY A 1 84 ? -11.800 61.225 23.251 1.00 22.34 84 GLY A CA 1
ATOM 599 C C . GLY A 1 84 ? -11.268 62.473 24.013 1.00 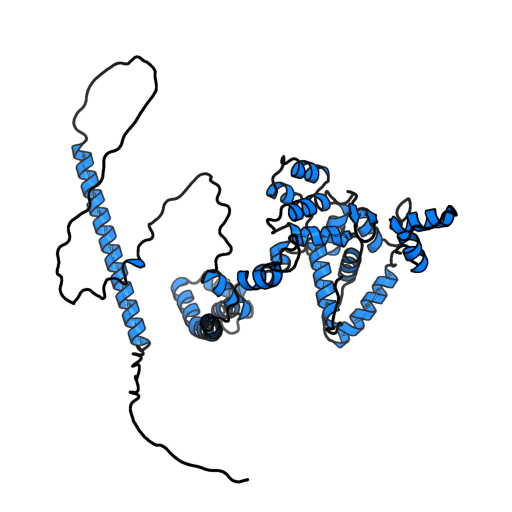22.34 84 GLY A C 1
ATOM 600 O O . GLY A 1 84 ? -11.763 63.566 23.769 1.00 22.34 84 GLY A O 1
ATOM 601 N N . PRO A 1 85 ? -10.184 62.388 24.842 1.00 37.72 85 PRO A N 1
ATOM 602 C CA . PRO A 1 85 ? -9.575 61.253 25.582 1.00 37.72 85 PRO A CA 1
ATOM 603 C C . PRO A 1 85 ? -9.105 61.564 27.056 1.00 37.72 85 PRO A C 1
ATOM 605 O O . PRO A 1 85 ? -9.072 62.710 27.485 1.00 37.72 85 PRO A O 1
ATOM 608 N N . SER A 1 86 ? -8.596 60.524 27.752 1.00 24.34 86 SER A N 1
ATOM 609 C CA . SER A 1 86 ? -7.491 60.508 28.759 1.00 24.34 86 SER A CA 1
ATOM 610 C C . SER A 1 86 ? -7.723 60.526 30.297 1.00 24.34 86 SER A C 1
ATOM 612 O O . SER A 1 86 ? -8.363 61.410 30.852 1.00 24.34 86 SER A O 1
ATOM 614 N N . SER A 1 87 ? -6.981 59.600 30.941 1.00 25.53 87 SER A N 1
ATOM 615 C CA . SER A 1 87 ? -6.301 59.630 32.265 1.00 25.53 87 SER A CA 1
ATOM 616 C C . SER A 1 87 ? -6.950 59.068 33.554 1.00 25.53 87 SER A C 1
ATOM 618 O O . SER A 1 87 ? -7.726 59.725 34.232 1.00 25.53 87 SER A O 1
ATOM 620 N N . ALA A 1 88 ? -6.496 57.848 33.897 1.00 25.34 88 ALA A N 1
ATOM 621 C CA . ALA A 1 88 ? -5.849 57.360 35.138 1.00 25.34 88 ALA A CA 1
ATOM 622 C C . ALA A 1 88 ? -6.181 57.941 36.533 1.00 25.34 88 ALA A C 1
ATOM 624 O O . ALA A 1 88 ? -5.863 59.097 36.780 1.00 25.34 88 ALA A O 1
ATOM 625 N N . ILE A 1 89 ? -6.586 57.065 37.479 1.00 27.78 89 ILE A N 1
ATOM 626 C CA . ILE A 1 89 ? -6.350 57.120 38.952 1.00 27.78 89 ILE A CA 1
ATOM 627 C C . ILE A 1 89 ? -6.387 55.655 39.479 1.00 27.78 89 ILE A C 1
ATOM 629 O O . ILE A 1 89 ? -7.378 54.972 39.251 1.00 27.78 89 ILE A O 1
ATOM 633 N N . HIS A 1 90 ? -5.264 55.025 39.852 1.00 27.59 90 HIS A N 1
ATOM 634 C CA . HIS A 1 90 ? -4.589 54.920 41.169 1.00 27.59 90 HIS A CA 1
ATOM 635 C C . HIS A 1 90 ? -5.248 53.974 42.203 1.00 27.59 90 HIS A C 1
ATOM 637 O O . HIS A 1 90 ? -6.313 54.251 42.744 1.00 27.59 90 HIS A O 1
ATOM 643 N N . GLU A 1 91 ? -4.536 52.885 42.507 1.00 24.66 91 GLU A N 1
ATOM 644 C CA . GLU A 1 91 ? -4.751 51.918 43.600 1.00 24.66 91 GLU A CA 1
ATOM 645 C C . GLU A 1 91 ? -4.030 52.382 4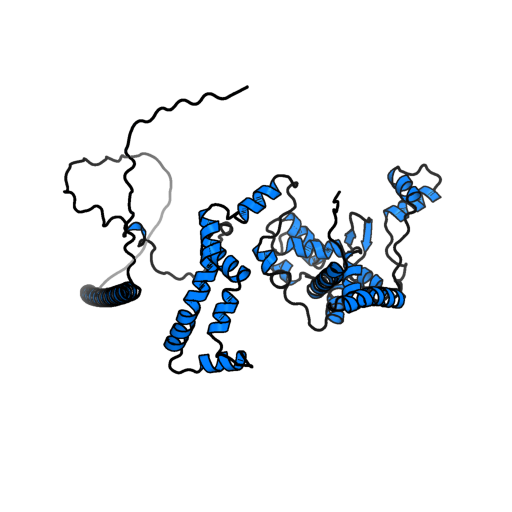4.889 1.00 24.66 91 GLU A C 1
ATOM 647 O O . GLU A 1 91 ? -3.014 53.082 44.780 1.00 24.66 91 GLU A O 1
ATOM 652 N N . PRO A 1 92 ? -4.463 51.954 46.092 1.00 28.88 92 PRO A N 1
ATOM 653 C CA . PRO A 1 92 ? -3.522 51.762 47.199 1.00 28.88 92 PRO A CA 1
ATOM 654 C C . PRO A 1 92 ? -3.631 50.382 47.883 1.00 28.88 92 PRO A C 1
ATOM 656 O O . PRO A 1 92 ? -4.707 49.809 48.034 1.00 28.88 92 PRO A O 1
ATOM 659 N N . ALA A 1 93 ? -2.470 49.890 48.328 1.00 26.94 93 ALA A N 1
ATOM 660 C CA . ALA A 1 93 ? -2.221 48.613 49.007 1.00 26.94 93 ALA A CA 1
ATOM 661 C C . ALA A 1 93 ? -2.719 48.555 50.480 1.00 26.94 93 ALA A C 1
ATOM 663 O O . ALA A 1 93 ? -2.918 49.607 51.094 1.00 26.94 93 ALA A O 1
ATOM 664 N N . PRO A 1 94 ? -2.868 47.351 51.086 1.00 31.16 94 PRO A N 1
ATOM 665 C CA . PRO A 1 94 ? -3.407 47.169 52.442 1.00 31.16 94 PRO A CA 1
ATOM 666 C C . PRO A 1 94 ? -2.322 47.085 53.546 1.00 31.16 94 PRO A C 1
ATOM 668 O O . PRO A 1 94 ? -1.161 46.796 53.245 1.00 31.16 94 PRO A O 1
ATOM 671 N N . PRO A 1 95 ? -2.675 47.281 54.838 1.00 28.06 95 PRO A N 1
ATOM 672 C CA . PRO A 1 95 ? -1.748 47.134 55.958 1.00 28.06 95 PRO A CA 1
ATOM 673 C C . PRO A 1 95 ? -1.726 45.707 56.538 1.00 28.06 95 PRO A C 1
ATOM 675 O O . PRO A 1 95 ? -2.725 44.989 56.537 1.00 28.06 95 PRO A O 1
ATOM 678 N N . ALA A 1 96 ? -0.573 45.331 57.091 1.00 29.42 96 ALA A N 1
ATOM 679 C CA . ALA A 1 96 ? -0.337 44.100 57.844 1.00 29.42 96 ALA A CA 1
ATOM 680 C C . ALA A 1 96 ? -0.640 44.280 59.343 1.00 29.42 96 ALA A C 1
ATOM 682 O O . ALA A 1 96 ? -0.295 45.323 59.887 1.00 29.42 96 ALA A O 1
ATOM 683 N N . PHE A 1 97 ? -1.169 43.253 60.025 1.00 25.25 97 PHE A N 1
ATOM 684 C CA . PHE A 1 97 ? -0.825 42.929 61.421 1.00 25.25 97 PHE A CA 1
ATOM 685 C C . PHE A 1 97 ? -1.163 41.468 61.779 1.00 25.25 97 PHE A C 1
ATOM 687 O O . PHE A 1 97 ? -1.954 40.794 61.129 1.00 25.25 97 PHE A O 1
ATOM 694 N N . SER A 1 98 ? -0.449 41.014 62.803 1.00 27.55 98 SER A N 1
ATOM 695 C CA . SER A 1 98 ? -0.072 39.660 63.207 1.00 27.55 98 SER A CA 1
ATOM 696 C C . SER A 1 98 ? -1.115 38.839 63.995 1.00 27.55 98 SER A C 1
ATOM 698 O O . SER A 1 98 ? -1.944 39.389 64.715 1.00 27.55 98 SER A O 1
ATOM 700 N N . SER A 1 99 ? -0.883 37.517 63.976 1.00 28.91 99 SER A N 1
ATOM 701 C CA . SER A 1 99 ? -1.064 36.512 65.049 1.00 28.91 99 SER A CA 1
ATOM 702 C C . SER A 1 99 ? -2.260 35.546 64.966 1.00 28.91 99 SER A C 1
ATOM 704 O O . SER A 1 99 ? -3.410 35.923 65.148 1.00 28.91 99 SER A O 1
ATOM 706 N N . MET A 1 100 ? -1.944 34.257 64.762 1.00 27.83 100 MET A N 1
ATOM 707 C CA . MET A 1 100 ? -2.795 33.088 65.036 1.00 27.83 100 MET A CA 1
ATOM 708 C C . MET A 1 100 ? -1.906 31.912 65.525 1.00 27.83 100 MET A C 1
ATOM 710 O O . MET A 1 100 ? -0.791 31.759 65.015 1.00 27.83 100 MET A O 1
ATOM 714 N N . PRO A 1 101 ? -2.354 31.117 66.520 1.00 29.78 101 PRO A N 1
ATOM 715 C CA . PRO A 1 101 ? -1.611 30.015 67.148 1.00 29.78 101 PRO A CA 1
ATOM 716 C C . PRO A 1 101 ? -1.576 28.710 66.318 1.00 29.78 101 PRO A C 1
ATOM 718 O O . PRO A 1 101 ? -2.241 28.564 65.297 1.00 29.78 101 PRO A O 1
ATOM 721 N N . ALA A 1 102 ? -0.749 27.762 66.766 1.00 32.75 102 ALA A N 1
ATOM 722 C CA . ALA A 1 102 ? -0.145 26.666 66.002 1.00 32.75 102 ALA A CA 1
ATOM 723 C C . ALA A 1 102 ? -1.018 25.428 65.657 1.00 32.75 102 ALA A C 1
ATOM 725 O O . ALA A 1 102 ? -0.455 24.357 65.453 1.00 32.75 102 ALA A O 1
ATOM 726 N N . GLU A 1 103 ? -2.342 25.534 65.510 1.00 37.25 103 GLU A N 1
ATOM 727 C CA . GLU A 1 103 ? -3.218 24.368 65.215 1.00 37.25 103 GLU A CA 1
ATOM 728 C C . GLU A 1 103 ? -3.944 24.421 63.851 1.00 37.25 103 GLU A C 1
ATOM 730 O O . GLU A 1 103 ? -4.976 23.790 63.652 1.00 37.25 103 GLU A O 1
ATOM 735 N N . LEU A 1 104 ? -3.397 25.140 62.862 1.00 30.33 104 LEU A N 1
ATOM 736 C CA . LEU A 1 104 ? -4.016 25.319 61.531 1.00 30.33 104 LEU A CA 1
ATOM 737 C C . LEU A 1 104 ? -3.102 24.967 60.341 1.00 30.33 104 LEU A C 1
ATOM 739 O O . LEU A 1 104 ? -3.249 25.521 59.252 1.00 30.33 104 LEU A O 1
ATOM 743 N N . ARG A 1 105 ? -2.148 24.042 60.508 1.00 33.88 105 ARG A N 1
ATOM 744 C CA . ARG A 1 105 ? -1.278 23.604 59.394 1.00 33.88 105 ARG A CA 1
ATOM 745 C C . ARG A 1 105 ? -1.806 22.428 58.568 1.00 33.88 105 ARG A C 1
ATOM 747 O O . ARG A 1 105 ? -1.343 22.275 57.444 1.00 33.88 105 ARG A O 1
ATOM 754 N N . ASP A 1 106 ? -2.837 21.715 59.022 1.00 38.66 106 ASP A N 1
ATOM 755 C CA . ASP A 1 106 ? -3.300 20.490 58.341 1.00 38.66 106 ASP A CA 1
ATOM 756 C C . ASP A 1 106 ? -4.592 20.633 57.515 1.00 38.66 106 ASP A C 1
ATOM 758 O O . ASP A 1 106 ? -5.070 19.659 56.942 1.00 38.66 106 ASP A O 1
ATOM 762 N N . VAL A 1 107 ? -5.145 21.845 57.368 1.00 32.41 107 VAL A N 1
ATOM 763 C CA . VAL A 1 107 ? -6.365 22.076 56.555 1.00 32.41 107 VAL A CA 1
ATOM 764 C C . VAL A 1 107 ? -6.055 22.650 55.162 1.00 32.41 107 VAL A C 1
ATOM 766 O O . VAL A 1 107 ? -6.898 22.629 54.272 1.00 32.41 107 VAL A O 1
ATOM 769 N N . LYS A 1 108 ? -4.813 23.076 54.897 1.00 30.77 108 LYS A N 1
ATOM 770 C CA . LYS A 1 108 ? -4.446 23.699 53.611 1.00 30.77 108 LYS A CA 1
ATOM 771 C C . LYS A 1 108 ? -4.173 22.722 52.461 1.00 30.77 108 LYS A C 1
ATOM 773 O O . LYS A 1 108 ? -3.941 23.172 51.347 1.00 30.77 108 LYS A O 1
ATOM 778 N N . LEU A 1 109 ? -4.218 21.411 52.706 1.00 32.28 109 LEU A N 1
ATOM 779 C CA . LEU A 1 109 ? -3.988 20.395 51.670 1.00 32.28 109 LEU A CA 1
ATOM 780 C C . LEU A 1 109 ? -5.274 19.920 50.969 1.00 32.28 109 LEU A C 1
ATOM 782 O O . LEU A 1 109 ? -5.192 19.158 50.012 1.00 32.28 109 LEU A O 1
ATOM 786 N N . VAL A 1 110 ? -6.455 20.357 51.427 1.00 32.59 110 VAL A N 1
ATOM 787 C CA . VAL A 1 110 ? -7.752 19.876 50.906 1.00 32.59 110 VAL A CA 1
ATOM 788 C C . VAL A 1 110 ? -8.475 20.917 50.037 1.00 32.59 110 VAL A C 1
ATOM 790 O O . VAL A 1 110 ? -9.287 20.545 49.196 1.00 32.59 110 VAL A O 1
ATOM 793 N N . GLU A 1 111 ? -8.141 22.205 50.138 1.00 32.75 111 GLU A N 1
ATOM 794 C CA . GLU A 1 111 ? -8.789 23.253 49.327 1.00 32.75 111 GLU A CA 1
ATOM 795 C C . GLU A 1 111 ? -8.230 23.395 47.899 1.00 32.75 111 GLU A C 1
ATOM 797 O O . GLU A 1 111 ? -8.913 23.935 47.033 1.00 32.75 111 GLU A O 1
ATOM 802 N N . GLU A 1 112 ? -7.051 22.844 47.593 1.00 32.19 112 GLU A N 1
ATOM 803 C CA . GLU A 1 112 ? -6.479 22.901 46.233 1.00 32.19 112 GLU A CA 1
ATOM 804 C C . GLU A 1 112 ? -6.918 21.735 45.322 1.00 32.19 112 GLU A C 1
ATOM 806 O O . GLU A 1 112 ? -6.609 21.727 44.133 1.00 32.19 112 GLU A O 1
ATOM 811 N N . LEU A 1 113 ? -7.702 20.777 45.842 1.00 30.36 113 LEU A N 1
ATOM 812 C CA . LEU A 1 113 ? -8.301 19.688 45.052 1.00 30.36 113 LEU A CA 1
ATOM 813 C C . LEU A 1 113 ? -9.792 19.893 44.718 1.00 30.36 113 LEU A C 1
ATOM 815 O O . LEU A 1 113 ? -10.369 19.067 44.012 1.00 30.36 113 LEU A O 1
ATOM 819 N N . ALA A 1 114 ? -10.421 20.971 45.200 1.00 31.97 114 ALA A N 1
ATOM 820 C CA . ALA A 1 114 ? -11.874 21.171 45.119 1.00 31.97 114 ALA A CA 1
ATOM 821 C C . ALA A 1 114 ? -12.315 22.422 44.332 1.00 31.97 114 ALA A C 1
ATOM 823 O O . ALA A 1 114 ? -13.465 22.842 44.441 1.00 31.97 114 ALA A O 1
ATOM 824 N N . ALA A 1 115 ? -11.441 23.002 43.504 1.00 31.75 115 ALA A N 1
ATOM 825 C CA . ALA A 1 115 ? -11.800 24.092 42.597 1.00 31.75 115 ALA A CA 1
ATOM 826 C C . ALA A 1 115 ? -11.748 23.645 41.126 1.00 31.75 115 ALA A C 1
ATOM 828 O O . ALA A 1 115 ? -10.821 23.966 40.387 1.00 31.75 115 ALA A O 1
ATOM 829 N N . ALA A 1 116 ? -12.787 22.931 40.686 1.00 26.61 116 ALA A N 1
ATOM 830 C CA . ALA A 1 116 ? -13.225 22.947 39.292 1.00 26.61 116 ALA A CA 1
ATOM 831 C C . ALA A 1 116 ? -14.768 23.007 39.256 1.00 26.61 116 ALA A C 1
ATOM 833 O O . ALA A 1 116 ? -15.415 22.173 39.894 1.00 26.61 116 ALA A O 1
ATOM 834 N N . PRO A 1 117 ? -15.362 24.003 38.572 1.00 31.20 117 PRO A N 1
ATOM 835 C CA . PRO A 1 117 ? -16.792 24.284 38.619 1.00 31.20 117 PRO A CA 1
ATOM 836 C C . PRO A 1 117 ? -17.627 23.374 37.709 1.00 31.20 117 PRO A C 1
ATOM 838 O O . PRO A 1 117 ? -17.188 22.887 36.667 1.00 31.20 117 PRO A O 1
ATOM 841 N N . SER A 1 118 ? -18.873 23.203 38.132 1.00 26.81 118 SER A N 1
ATOM 842 C CA . SER A 1 118 ? -19.971 22.463 37.521 1.00 26.81 118 SER A CA 1
ATOM 843 C C . SER A 1 118 ? -20.485 23.082 36.208 1.00 26.81 118 SER A C 1
ATOM 845 O O . SER A 1 118 ? -20.709 24.283 36.116 1.00 26.81 118 SER A O 1
ATOM 847 N N . THR A 1 119 ? -20.730 22.199 35.232 1.00 35.53 119 THR A N 1
ATOM 848 C CA . THR A 1 119 ? -21.773 22.190 34.177 1.00 35.53 119 THR A CA 1
ATOM 849 C C . THR A 1 119 ? -22.268 23.502 33.542 1.00 35.53 119 THR A C 1
ATOM 851 O O . THR A 1 119 ? -23.038 24.246 34.145 1.00 35.53 119 THR A O 1
ATOM 854 N N . SER A 1 120 ? -22.076 23.621 32.224 1.00 26.83 120 SER A N 1
ATOM 855 C CA . SER A 1 120 ? -23.093 24.154 31.303 1.00 26.83 120 SER A CA 1
ATOM 856 C C . SER A 1 120 ? -22.936 23.547 29.898 1.00 26.83 120 SER A C 1
ATOM 858 O O . SER A 1 120 ? -21.829 23.292 29.428 1.00 26.83 120 SER A O 1
ATOM 860 N N . ALA A 1 121 ? -24.061 23.237 29.249 1.00 36.19 121 ALA A N 1
ATOM 861 C CA . ALA A 1 121 ? -24.115 22.749 27.869 1.00 36.19 121 ALA A CA 1
ATOM 862 C C . ALA A 1 121 ? -23.711 23.850 26.866 1.00 36.19 121 ALA A C 1
ATOM 864 O O . ALA A 1 121 ? -23.999 25.016 27.138 1.00 36.19 121 ALA A O 1
ATOM 865 N N . PRO A 1 122 ? -23.183 23.504 25.672 1.00 28.38 122 PRO A N 1
ATOM 866 C CA . PRO A 1 122 ? -23.244 24.442 24.557 1.00 28.38 122 PRO A CA 1
ATOM 867 C C . PRO A 1 122 ? -23.761 23.817 23.255 1.00 28.38 122 PRO A C 1
ATOM 869 O O . PRO A 1 122 ? -23.231 22.847 22.715 1.00 28.38 122 PRO A O 1
ATOM 872 N N . SER A 1 123 ? -24.784 24.464 22.710 1.00 25.27 123 SER A N 1
ATOM 873 C CA . SER A 1 123 ? -24.950 24.633 21.273 1.00 25.27 123 SER A CA 1
ATOM 874 C C . SER A 1 123 ? -23.937 25.656 20.735 1.00 25.27 123 SER A C 1
ATOM 876 O O . SER A 1 123 ? -23.636 26.639 21.409 1.00 25.27 123 SER A O 1
ATOM 878 N N . THR A 1 124 ? -23.544 25.442 19.473 1.00 26.92 124 THR A N 1
ATOM 879 C CA . THR A 1 124 ? -22.859 26.337 18.510 1.00 26.92 124 THR A CA 1
ATOM 880 C C . THR A 1 124 ? -21.376 26.687 18.711 1.00 26.92 124 THR A C 1
ATOM 882 O O . THR A 1 124 ? -20.983 27.271 19.709 1.00 26.92 124 THR A O 1
ATOM 885 N N . SER A 1 125 ? -20.619 26.313 17.665 1.00 35.25 125 SER A N 1
ATOM 886 C CA . SER A 1 125 ? -19.306 26.758 17.167 1.00 35.25 125 SER A CA 1
ATOM 887 C C . SER A 1 125 ? -18.418 27.617 18.067 1.00 35.25 125 SER A C 1
ATOM 889 O O . SER A 1 125 ? -18.764 28.757 18.347 1.00 35.25 125 SER A O 1
ATOM 891 N N . ASP A 1 126 ? -17.197 27.137 18.318 1.00 24.00 126 ASP A N 1
ATOM 892 C CA . ASP A 1 126 ? -15.982 27.865 17.934 1.00 24.00 126 ASP A CA 1
ATOM 893 C C . ASP A 1 126 ? -14.728 26.971 17.997 1.00 24.00 126 ASP A C 1
ATOM 895 O O . ASP A 1 126 ? -14.646 26.009 18.758 1.00 24.00 126 ASP A O 1
ATOM 899 N N . ASN A 1 127 ? -13.780 27.293 17.114 1.00 36.06 127 ASN A N 1
ATOM 900 C CA . ASN A 1 127 ? -12.463 26.687 16.910 1.00 36.06 127 ASN A CA 1
ATOM 901 C C . ASN A 1 127 ? -11.658 26.447 18.200 1.00 36.06 127 ASN A C 1
ATOM 903 O O . ASN A 1 127 ? -11.425 27.381 18.963 1.00 36.06 127 ASN A O 1
ATOM 907 N N . ALA A 1 128 ? -11.063 25.257 18.334 1.00 26.94 128 ALA A N 1
ATOM 908 C CA . ALA A 1 128 ? -9.894 25.044 19.191 1.00 26.94 128 ALA A CA 1
ATOM 909 C C . ALA A 1 128 ? -8.993 23.923 18.642 1.00 26.94 128 ALA A C 1
ATOM 911 O O . ALA A 1 128 ? -9.024 22.777 19.080 1.00 26.94 128 ALA A O 1
ATOM 912 N N . SER A 1 129 ? -8.163 24.278 17.665 1.00 37.12 129 SER A N 1
ATOM 913 C CA . SER A 1 129 ? -6.905 23.589 17.382 1.00 37.12 129 SER A CA 1
ATOM 914 C C . SER A 1 129 ? -5.892 23.839 18.510 1.00 37.12 129 SER A C 1
ATOM 916 O O . SER A 1 129 ? -5.866 24.936 19.064 1.00 37.12 129 SER A O 1
ATOM 918 N N . THR A 1 130 ? -4.986 22.876 18.732 1.00 36.06 130 THR A N 1
ATOM 919 C CA . THR A 1 130 ? -3.735 22.931 19.532 1.00 36.06 130 THR A CA 1
ATOM 920 C C . THR A 1 130 ? -3.800 22.640 21.039 1.00 36.06 130 THR A C 1
ATOM 922 O O . THR A 1 130 ? -3.486 23.504 21.844 1.00 36.06 130 THR A O 1
ATOM 925 N N . GLN A 1 131 ? -4.075 21.388 21.437 1.00 36.19 131 GLN A N 1
ATOM 926 C CA . GLN A 1 131 ? -3.550 20.803 22.690 1.00 36.19 131 GLN A CA 1
ATOM 927 C C . GLN A 1 131 ? -3.889 19.303 22.792 1.00 36.19 131 GLN A C 1
ATOM 929 O O . GLN A 1 131 ? -4.838 18.944 23.473 1.00 36.19 131 GLN A O 1
ATOM 934 N N . ASP A 1 132 ? -3.139 18.392 22.152 1.00 45.03 132 ASP A N 1
ATOM 935 C CA . ASP A 1 132 ? -3.425 16.958 22.385 1.00 45.03 132 ASP A CA 1
ATOM 936 C C . ASP A 1 132 ? -2.244 15.974 22.432 1.00 45.03 132 ASP A C 1
ATOM 938 O O . ASP A 1 132 ? -2.435 14.759 22.449 1.00 45.03 132 ASP A O 1
ATOM 942 N N . ASN A 1 133 ? -1.020 16.480 22.620 1.00 48.25 133 ASN A N 1
ATOM 943 C CA . ASN A 1 133 ? 0.171 15.658 22.907 1.00 48.25 133 ASN A CA 1
ATOM 944 C C . ASN A 1 133 ? 0.670 15.775 24.361 1.00 48.25 133 ASN A C 1
ATOM 946 O O . ASN A 1 133 ? 1.822 15.467 24.658 1.00 48.25 133 ASN A O 1
ATOM 950 N N . LYS A 1 134 ? -0.175 16.224 25.299 1.00 60.47 134 LYS A N 1
ATOM 951 C CA . LYS A 1 134 ? 0.191 16.267 26.722 1.00 60.47 134 LYS A CA 1
ATOM 952 C C . LYS A 1 134 ? 0.066 14.868 27.335 1.00 60.47 134 LYS A C 1
ATOM 954 O O . LYS A 1 134 ? -0.962 14.208 27.169 1.00 60.47 134 LYS A O 1
ATOM 959 N N . TRP A 1 135 ? 1.103 14.428 28.049 1.00 73.00 135 TRP A N 1
ATOM 960 C CA . TRP A 1 135 ? 1.063 13.197 28.841 1.00 73.00 135 TRP A CA 1
ATOM 961 C C . TRP A 1 135 ? -0.084 13.271 29.858 1.00 73.00 135 TRP A C 1
ATOM 963 O O . TRP A 1 135 ? -0.253 14.284 30.540 1.00 73.00 135 TRP A O 1
ATOM 973 N N . THR A 1 136 ? -0.885 12.208 29.951 1.00 78.25 136 THR A N 1
ATOM 974 C CA . THR A 1 136 ? -1.945 12.073 30.959 1.00 78.25 136 THR A CA 1
ATOM 975 C C . THR A 1 136 ? -1.913 10.671 31.552 1.00 78.25 136 THR A C 1
ATOM 977 O O . THR A 1 136 ? -1.575 9.707 30.860 1.00 78.25 136 THR A O 1
ATOM 980 N N . ALA A 1 137 ? -2.331 10.543 32.813 1.00 70.62 137 ALA A N 1
ATOM 981 C CA . ALA A 1 137 ? -2.449 9.247 33.479 1.00 70.62 137 ALA A CA 1
ATOM 982 C C . ALA A 1 137 ? -3.390 8.292 32.723 1.00 70.62 137 ALA A C 1
ATOM 984 O O . ALA A 1 137 ? -3.114 7.100 32.648 1.00 70.62 137 ALA A O 1
ATOM 985 N N . ALA A 1 138 ? -4.455 8.817 32.105 1.00 70.81 138 ALA A N 1
ATOM 986 C CA . ALA A 1 138 ? -5.384 8.031 31.295 1.00 70.81 138 ALA A CA 1
ATOM 987 C C . ALA A 1 138 ? -4.716 7.451 30.034 1.00 70.81 138 ALA A C 1
ATOM 989 O O . ALA A 1 138 ? -4.838 6.253 29.781 1.00 70.81 138 ALA A O 1
ATOM 990 N N . LYS A 1 139 ? -3.963 8.270 29.279 1.00 73.38 139 LYS A N 1
ATOM 991 C CA . LYS A 1 139 ? -3.223 7.820 28.082 1.00 73.38 139 LYS A CA 1
ATOM 992 C C . LYS A 1 139 ? -2.147 6.784 28.451 1.00 73.38 139 LYS A C 1
ATOM 994 O O . LYS A 1 139 ? -2.033 5.758 27.787 1.00 73.38 139 LYS A O 1
ATOM 999 N N . TRP A 1 140 ? -1.412 7.006 29.544 1.00 81.06 140 TRP A N 1
ATOM 1000 C CA . TRP A 1 140 ? -0.419 6.050 30.049 1.00 81.06 140 TRP A CA 1
ATOM 1001 C C . TRP A 1 140 ? -1.061 4.731 30.501 1.00 81.06 140 TRP A C 1
ATOM 1003 O O . TRP A 1 140 ? -0.613 3.657 30.108 1.00 81.06 140 TRP A O 1
ATOM 1013 N N . MET A 1 141 ? -2.149 4.798 31.272 1.00 76.06 141 MET A N 1
ATOM 1014 C CA . MET A 1 141 ? -2.847 3.613 31.768 1.00 76.06 141 MET A CA 1
ATOM 1015 C C . MET A 1 141 ? -3.418 2.773 30.623 1.00 76.06 141 MET A C 1
ATOM 1017 O O . MET A 1 141 ? -3.282 1.555 30.657 1.00 76.06 141 MET A O 1
ATOM 1021 N N . ALA A 1 142 ? -3.986 3.398 29.588 1.00 75.50 142 ALA A N 1
ATOM 1022 C CA . ALA A 1 142 ? -4.452 2.689 28.397 1.00 75.50 142 ALA A CA 1
ATOM 1023 C C . ALA A 1 142 ? -3.316 1.891 27.726 1.00 75.50 142 ALA A C 1
ATOM 1025 O O . ALA A 1 142 ? -3.462 0.691 27.501 1.00 75.50 142 ALA A O 1
ATOM 1026 N N . SER A 1 143 ? -2.156 2.523 27.518 1.00 72.75 143 SER A N 1
ATOM 1027 C CA . SER A 1 143 ? -0.961 1.886 26.939 1.00 72.75 143 SER A CA 1
ATOM 1028 C C . SER A 1 143 ? -0.430 0.718 27.790 1.00 72.75 143 SER A C 1
ATOM 1030 O O . SER A 1 143 ? -0.070 -0.347 27.276 1.00 72.75 143 SER A O 1
ATOM 1032 N N . VAL A 1 144 ? -0.419 0.867 29.117 1.00 76.06 144 VAL A N 1
ATOM 1033 C CA . VAL A 1 144 ? 0.020 -0.195 30.038 1.00 76.06 144 VAL A CA 1
ATOM 1034 C C . VAL A 1 144 ? -0.962 -1.368 30.059 1.00 76.06 144 VAL A C 1
ATOM 1036 O O . VAL A 1 144 ? -0.550 -2.527 30.005 1.00 76.06 144 VAL A O 1
ATOM 1039 N N . LEU A 1 145 ? -2.266 -1.090 30.115 1.00 74.81 145 LEU A N 1
ATOM 1040 C CA . LEU A 1 145 ? -3.300 -2.125 30.121 1.00 74.81 145 LEU A CA 1
ATOM 1041 C C . LEU A 1 145 ? -3.354 -2.901 28.803 1.00 74.81 145 LEU A C 1
ATOM 1043 O O . LEU A 1 145 ? -3.671 -4.091 28.818 1.00 74.81 145 LEU A O 1
ATOM 1047 N N . GLU A 1 146 ? -3.021 -2.257 27.689 1.00 72.19 146 GLU A N 1
ATOM 1048 C CA . GLU A 1 146 ? -2.873 -2.907 26.392 1.00 72.19 146 GLU A CA 1
ATOM 1049 C C . GLU A 1 146 ? -1.619 -3.793 26.349 1.00 72.19 146 GLU A C 1
ATOM 1051 O O . GLU A 1 146 ? -1.723 -5.001 26.129 1.00 72.19 146 GLU A O 1
ATOM 1056 N N . SER A 1 147 ? -0.445 -3.236 26.665 1.00 66.25 147 SER A N 1
ATOM 1057 C CA . SER A 1 147 ? 0.841 -3.954 26.596 1.00 66.25 147 SER A CA 1
ATOM 1058 C C . SER A 1 147 ? 0.955 -5.135 27.563 1.00 66.25 147 SER A C 1
ATOM 1060 O O . SER A 1 147 ? 1.618 -6.127 27.262 1.00 66.25 147 SER A O 1
ATOM 1062 N N . CYS A 1 148 ? 0.289 -5.058 28.715 1.00 69.00 148 CYS A N 1
ATOM 1063 C CA . CYS A 1 148 ? 0.344 -6.087 29.748 1.00 69.00 148 CYS A CA 1
ATOM 1064 C C . CYS A 1 148 ? -0.910 -6.984 29.780 1.00 69.00 148 CYS A C 1
ATOM 1066 O O . CYS A 1 148 ? -1.059 -7.818 30.675 1.00 69.00 148 CYS A O 1
ATOM 1068 N N . GLY A 1 149 ? -1.829 -6.824 28.817 1.00 71.56 149 GLY A N 1
ATOM 1069 C CA . GLY A 1 149 ? -3.052 -7.624 28.720 1.00 71.56 149 GLY A CA 1
ATOM 1070 C C . GLY A 1 149 ? -4.044 -7.403 29.869 1.00 71.56 149 GLY A C 1
ATOM 1071 O O . GLY A 1 149 ? -4.876 -8.271 30.133 1.00 71.56 149 GLY A O 1
ATOM 1072 N N . GLY A 1 150 ? -3.992 -6.254 30.545 1.00 77.81 150 GLY A N 1
ATOM 1073 C CA . GLY A 1 150 ? -4.912 -5.894 31.627 1.00 77.81 150 GLY A CA 1
ATOM 1074 C C . GLY A 1 150 ? -6.375 -5.852 31.171 1.00 77.81 150 GLY A C 1
ATOM 1075 O O . GLY A 1 150 ? -7.256 -6.319 31.890 1.00 77.81 150 GLY A O 1
ATOM 1076 N N . MET A 1 151 ? -6.639 -5.418 29.932 1.00 77.31 151 MET A N 1
ATOM 1077 C CA . MET A 1 151 ? -7.990 -5.481 29.348 1.00 77.31 151 MET A CA 1
ATOM 1078 C C . MET A 1 151 ? -8.482 -6.922 29.164 1.00 77.31 151 MET A C 1
ATOM 1080 O O . MET A 1 151 ? -9.650 -7.216 29.411 1.00 77.31 151 MET A O 1
ATOM 1084 N N . LYS A 1 152 ? -7.585 -7.847 28.801 1.00 80.38 152 LYS A N 1
ATOM 1085 C CA . LYS A 1 152 ? -7.904 -9.278 28.700 1.00 80.38 152 LYS A CA 1
ATOM 1086 C C . LYS A 1 152 ? -8.216 -9.876 30.074 1.00 80.38 152 LYS A C 1
ATOM 1088 O O . LYS A 1 152 ? -9.146 -10.667 30.179 1.00 80.38 152 LYS A O 1
ATOM 1093 N N . GLN A 1 153 ? -7.488 -9.480 31.119 1.00 79.81 153 GLN A N 1
ATOM 1094 C CA . GLN A 1 153 ? -7.740 -9.927 32.496 1.00 79.81 153 GLN A CA 1
ATOM 1095 C C . GLN A 1 153 ? -9.103 -9.444 33.012 1.00 79.81 153 GLN A C 1
ATOM 1097 O O . GLN A 1 153 ? -9.856 -10.226 33.588 1.00 79.81 153 GLN A O 1
ATOM 1102 N N . LEU A 1 154 ? -9.447 -8.178 32.752 1.00 83.38 154 LEU A N 1
ATOM 1103 C CA . LEU A 1 154 ? -10.765 -7.630 33.077 1.00 83.38 154 LEU A CA 1
ATOM 1104 C C . LEU A 1 154 ? -11.875 -8.339 32.297 1.00 83.38 154 LEU A C 1
ATOM 1106 O O . LEU A 1 154 ? -12.881 -8.719 32.886 1.00 83.38 154 LEU A O 1
ATOM 1110 N N . GLY A 1 155 ? -11.674 -8.585 30.999 1.00 84.19 155 GLY A N 1
ATOM 1111 C CA . GLY A 1 155 ? -12.617 -9.339 30.173 1.00 84.19 155 GLY A CA 1
ATOM 1112 C C . GLY A 1 155 ? -12.846 -10.759 30.693 1.00 84.19 155 GLY A C 1
ATOM 1113 O O . GLY A 1 155 ? -13.989 -11.173 30.856 1.00 84.19 155 GLY A O 1
ATOM 1114 N N . GLN A 1 156 ? -11.777 -11.478 31.044 1.00 85.12 156 GLN A N 1
ATOM 1115 C CA . GLN A 1 156 ? -11.860 -12.827 31.615 1.00 85.12 156 GLN A CA 1
ATOM 1116 C C . GLN A 1 156 ? -12.612 -12.865 32.948 1.00 85.12 156 GLN A C 1
ATOM 1118 O O . GLN A 1 156 ? -13.310 -13.836 33.214 1.00 85.12 156 GLN A O 1
ATOM 1123 N N . ALA A 1 157 ? -12.523 -11.812 33.763 1.00 85.56 157 ALA A N 1
ATOM 1124 C CA . ALA A 1 157 ? -13.271 -11.729 35.014 1.00 85.56 157 ALA A CA 1
ATOM 1125 C C . ALA A 1 157 ? -14.789 -11.586 34.809 1.00 85.56 157 ALA A C 1
ATOM 1127 O O . ALA A 1 157 ? -15.562 -11.925 35.702 1.00 85.56 157 ALA A O 1
ATOM 1128 N N . LEU A 1 158 ? -15.233 -11.110 33.641 1.00 87.50 158 LEU A N 1
ATOM 1129 C CA . LEU A 1 158 ? -16.656 -11.011 33.297 1.00 87.50 158 LEU A CA 1
ATOM 1130 C C . LEU A 1 158 ? -17.238 -12.333 32.778 1.00 87.50 158 LEU A C 1
ATOM 1132 O O . LEU A 1 158 ? -18.461 -12.471 3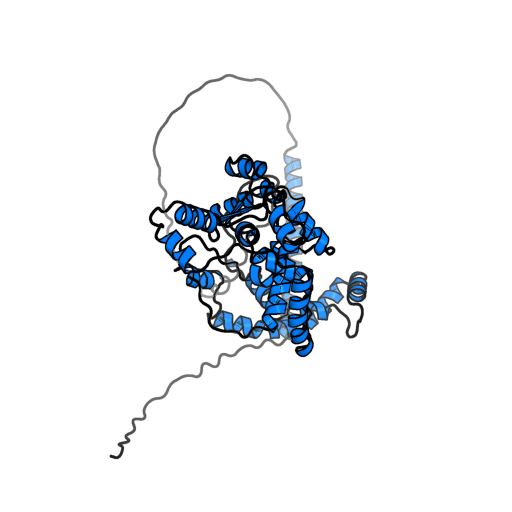2.694 1.00 87.50 158 LEU A O 1
ATOM 1136 N N . ILE A 1 159 ? -16.382 -13.298 32.433 1.00 89.12 159 ILE A N 1
ATOM 1137 C CA . ILE A 1 159 ? -16.782 -14.588 31.875 1.00 89.12 159 ILE A CA 1
ATOM 1138 C C . ILE A 1 159 ? -16.732 -15.666 32.971 1.00 89.12 159 ILE A C 1
ATOM 1140 O O . ILE A 1 159 ? -15.705 -15.832 33.630 1.00 89.12 159 ILE A O 1
ATOM 1144 N N . PRO A 1 160 ? -17.809 -16.448 33.177 1.00 82.44 160 PRO A N 1
ATOM 1145 C CA . PRO A 1 160 ? -17.792 -17.565 34.113 1.00 82.44 160 PRO A CA 1
ATOM 1146 C C . PRO A 1 160 ? -16.714 -18.608 33.758 1.00 82.44 160 PRO A C 1
ATOM 1148 O O . PRO A 1 160 ? -16.532 -18.915 32.575 1.00 82.44 160 PRO A O 1
ATOM 1151 N N . PRO A 1 161 ? -16.043 -19.222 34.752 1.00 78.19 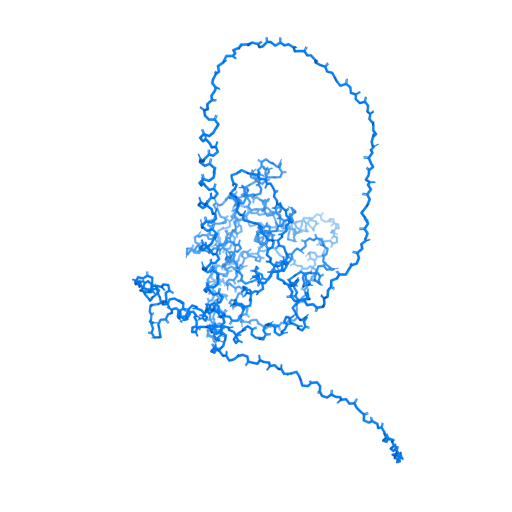161 PRO A N 1
ATOM 1152 C CA . PRO A 1 161 ? -15.038 -20.250 34.502 1.00 78.19 161 PRO A CA 1
ATOM 1153 C C . PRO A 1 161 ? -15.603 -21.413 33.675 1.00 78.19 161 PRO A C 1
ATOM 1155 O O . PRO A 1 161 ? -16.606 -22.019 34.050 1.00 78.19 161 PRO A O 1
ATOM 1158 N N . GLY A 1 162 ? -14.949 -21.737 32.557 1.00 74.62 162 GLY A N 1
ATOM 1159 C CA . GLY A 1 162 ? -15.339 -22.851 31.684 1.00 74.62 162 GLY A CA 1
ATOM 1160 C C . GLY A 1 162 ? -16.459 -22.545 30.683 1.00 74.62 162 GLY A C 1
ATOM 1161 O O . GLY A 1 162 ? -16.915 -23.463 30.003 1.00 74.62 162 GLY A O 1
ATOM 1162 N N . ALA A 1 163 ? -16.899 -21.289 30.558 1.00 82.12 163 ALA A N 1
ATOM 1163 C CA . ALA A 1 163 ? -17.810 -20.900 29.486 1.00 82.12 163 ALA A CA 1
ATOM 1164 C C . ALA A 1 163 ? -17.123 -21.040 28.114 1.00 82.12 163 ALA A C 1
ATOM 1166 O O . ALA A 1 163 ? -16.051 -20.486 27.886 1.00 82.12 163 ALA A O 1
ATOM 1167 N N . THR A 1 164 ? -17.748 -21.782 27.199 1.00 79.12 164 THR A N 1
ATOM 1168 C CA . THR A 1 164 ? -17.265 -21.975 25.820 1.00 79.12 164 THR A CA 1
ATOM 1169 C C . THR A 1 164 ? -17.834 -20.949 24.836 1.00 79.12 164 THR A C 1
ATOM 1171 O O . THR A 1 164 ? -17.293 -20.786 23.747 1.00 79.12 164 THR A O 1
ATOM 1174 N N . ASP A 1 165 ? -18.904 -20.246 25.222 1.00 88.00 165 ASP A N 1
ATOM 1175 C CA . ASP A 1 165 ? -19.540 -19.163 24.466 1.00 88.00 165 ASP A CA 1
ATOM 1176 C C . ASP A 1 165 ? -19.546 -17.882 25.317 1.00 88.00 165 ASP A C 1
ATOM 1178 O O . ASP A 1 165 ? -20.425 -17.653 26.157 1.00 88.00 165 ASP A O 1
ATOM 1182 N N . GLU A 1 166 ? -18.523 -17.050 25.117 1.00 88.19 166 GLU A N 1
ATOM 1183 C CA . GLU A 1 166 ? -18.326 -15.795 25.853 1.00 88.19 166 GLU A CA 1
ATOM 1184 C C . GLU A 1 166 ? -19.447 -14.778 25.583 1.00 88.19 166 GLU A C 1
ATOM 1186 O O . GLU A 1 166 ? -19.854 -14.029 26.476 1.00 88.19 166 GLU A O 1
ATOM 1191 N N . LEU A 1 167 ? -20.009 -14.777 24.370 1.00 83.31 167 LEU A N 1
ATOM 1192 C CA . LEU A 1 167 ? -21.078 -13.858 23.987 1.00 83.31 167 LEU A CA 1
ATOM 1193 C C . LEU A 1 167 ? -22.387 -14.207 24.702 1.00 83.31 167 LEU A C 1
ATOM 1195 O O . LEU A 1 167 ? -23.098 -13.314 25.173 1.00 83.31 167 LEU A O 1
ATOM 1199 N N . ALA A 1 168 ? -22.715 -15.497 24.808 1.00 86.62 168 ALA A N 1
ATOM 1200 C CA . ALA A 1 168 ? -23.851 -15.955 25.601 1.00 86.62 168 ALA A CA 1
ATOM 1201 C C . ALA A 1 168 ? -23.672 -15.622 27.091 1.00 86.62 168 ALA A C 1
ATOM 1203 O O . ALA A 1 168 ? -24.626 -15.168 27.728 1.00 86.62 168 ALA A O 1
ATOM 1204 N N . ALA A 1 169 ? -22.456 -15.771 27.626 1.00 86.25 169 ALA A N 1
ATOM 1205 C CA . ALA A 1 169 ? -22.136 -15.431 29.010 1.00 86.25 169 ALA A CA 1
ATOM 1206 C C . ALA A 1 169 ? -22.318 -13.932 29.311 1.00 86.25 169 ALA A C 1
ATOM 1208 O O . ALA A 1 169 ? -22.995 -13.580 30.280 1.00 86.25 169 ALA A O 1
ATOM 1209 N N . LEU A 1 170 ? -21.810 -13.045 28.450 1.00 88.88 170 LEU A N 1
ATOM 1210 C CA . LEU A 1 170 ? -21.992 -11.595 28.602 1.00 88.88 170 LEU A CA 1
ATOM 1211 C C . LEU A 1 170 ? -23.462 -11.180 28.471 1.00 88.88 170 LEU A C 1
ATOM 1213 O O . LEU A 1 170 ? -23.952 -10.348 29.237 1.00 88.88 170 LEU A O 1
ATOM 1217 N N . ARG A 1 171 ? -24.209 -11.797 27.548 1.00 87.56 171 ARG A N 1
ATOM 1218 C CA . ARG A 1 171 ? -25.658 -11.567 27.417 1.00 87.56 171 ARG A CA 1
ATOM 1219 C C . ARG A 1 171 ? -26.436 -12.042 28.643 1.00 87.56 171 ARG A C 1
ATOM 1221 O O . ARG A 1 171 ? -27.435 -11.419 28.990 1.00 87.56 171 ARG A O 1
ATOM 1228 N N . ALA A 1 172 ? -26.016 -13.135 29.276 1.00 86.56 172 ALA A N 1
ATOM 1229 C CA . ALA A 1 172 ? -26.621 -13.620 30.512 1.00 86.56 172 ALA A CA 1
ATOM 1230 C C . ALA A 1 172 ? -26.317 -12.682 31.687 1.00 86.56 172 ALA A C 1
ATOM 1232 O O . ALA A 1 172 ? -27.223 -12.377 32.460 1.00 86.56 172 ALA A O 1
ATOM 1233 N N . LEU A 1 173 ? -25.084 -12.168 31.776 1.00 88.25 173 LEU A N 1
ATOM 1234 C CA . LEU A 1 173 ? -24.704 -11.156 32.762 1.00 88.25 173 LEU A CA 1
ATOM 1235 C C . LEU A 1 173 ? -25.573 -9.898 32.622 1.00 88.25 173 LEU A C 1
ATOM 1237 O O . LEU A 1 173 ? -26.153 -9.456 33.606 1.00 88.25 173 LEU A O 1
ATOM 1241 N N . GLY A 1 174 ? -25.759 -9.388 31.400 1.00 86.88 174 GLY A N 1
ATOM 1242 C CA . GLY A 1 174 ? -26.591 -8.207 31.134 1.00 86.88 174 GLY A CA 1
ATOM 1243 C C . GLY A 1 174 ? -28.092 -8.374 31.421 1.00 86.88 174 GLY A C 1
ATOM 1244 O O . GLY A 1 174 ? -28.810 -7.381 31.473 1.00 86.88 174 GLY A O 1
ATOM 1245 N N . LYS A 1 175 ? -28.581 -9.607 31.612 1.00 88.12 175 LYS A N 1
ATOM 1246 C CA . LYS A 1 175 ? -29.978 -9.908 31.985 1.00 88.12 175 LYS A CA 1
ATOM 1247 C C . LYS A 1 175 ? -30.168 -10.118 33.491 1.00 88.12 175 LYS A C 1
ATOM 1249 O O . LYS A 1 175 ? -31.280 -10.419 33.923 1.00 88.12 175 LYS A O 1
ATOM 1254 N N . ASP A 1 176 ? -29.102 -10.012 34.283 1.00 88.38 176 ASP A N 1
ATOM 1255 C CA . ASP A 1 176 ? -29.160 -10.221 35.725 1.00 88.38 176 ASP A CA 1
ATOM 1256 C C . ASP A 1 176 ? -29.892 -9.061 36.421 1.00 88.38 176 ASP A C 1
ATOM 1258 O O . ASP A 1 176 ? -29.570 -7.889 36.227 1.00 88.38 176 ASP A O 1
ATOM 1262 N N . LEU A 1 177 ? -30.873 -9.389 37.266 1.00 78.44 177 LEU A N 1
ATOM 1263 C CA . LEU A 1 177 ? -31.668 -8.410 38.021 1.00 78.44 177 LEU A CA 1
ATOM 1264 C C . LEU A 1 177 ? -30.828 -7.607 39.031 1.00 78.44 177 LEU A C 1
ATOM 1266 O O . LEU A 1 177 ? -31.275 -6.566 39.504 1.00 78.44 177 LEU A O 1
ATOM 1270 N N . LYS A 1 178 ? -29.627 -8.089 39.372 1.00 89.00 178 LYS A N 1
ATOM 1271 C CA . LYS A 1 178 ? -28.648 -7.431 40.247 1.00 89.00 178 LYS A CA 1
ATOM 1272 C C . LYS A 1 178 ? -27.337 -7.160 39.503 1.00 89.00 178 LYS A C 1
ATOM 1274 O O . LYS A 1 178 ? -26.258 -7.320 40.077 1.00 89.00 178 LYS A O 1
ATOM 1279 N N . LEU A 1 179 ? -27.432 -6.759 38.231 1.00 86.50 179 LEU A N 1
ATOM 1280 C CA . LEU A 1 179 ? -26.287 -6.501 37.352 1.00 86.50 179 LEU A CA 1
ATOM 1281 C C . LEU A 1 179 ? -25.203 -5.651 38.022 1.00 86.50 179 LEU A C 1
ATOM 1283 O O . LEU A 1 179 ? -24.048 -6.053 38.015 1.00 86.50 179 LEU A O 1
ATOM 1287 N N . GLU A 1 180 ? -25.563 -4.521 38.628 1.00 81.50 180 GLU A N 1
ATOM 1288 C CA . GLU A 1 180 ? -24.595 -3.589 39.218 1.00 81.50 180 GLU A CA 1
ATOM 1289 C C . GLU A 1 180 ? -23.777 -4.232 40.348 1.00 81.50 180 GLU A C 1
ATOM 1291 O O . GLU A 1 180 ? -22.547 -4.246 40.298 1.00 81.50 180 GLU A O 1
ATOM 1296 N N . GLY A 1 181 ? -24.443 -4.862 41.322 1.00 84.06 181 GLY A N 1
ATOM 1297 C CA . GLY A 1 181 ? -23.763 -5.538 42.431 1.00 84.06 181 GLY A CA 1
ATOM 1298 C C . GLY A 1 181 ? -22.934 -6.744 41.977 1.00 84.06 181 GLY A C 1
ATOM 1299 O O . GLY A 1 181 ? -21.846 -6.993 42.499 1.00 84.06 181 GLY A O 1
ATOM 1300 N N . LYS A 1 182 ? -23.415 -7.479 40.969 1.00 86.31 182 LYS A N 1
ATOM 1301 C CA . LYS A 1 182 ? -22.692 -8.620 40.399 1.00 86.31 182 LYS A CA 1
ATOM 1302 C C . LYS A 1 182 ? -21.468 -8.176 39.600 1.00 86.31 182 LYS A C 1
ATOM 1304 O O . LYS A 1 182 ? -20.403 -8.761 39.760 1.00 86.31 182 LYS A O 1
ATOM 1309 N N . LEU A 1 183 ? -21.599 -7.127 38.790 1.00 86.12 183 LEU A N 1
ATOM 1310 C CA . LEU A 1 183 ? -20.503 -6.534 38.027 1.00 86.12 183 LEU A CA 1
ATOM 1311 C C . LEU A 1 183 ? -19.421 -5.993 38.963 1.00 86.12 183 LEU A C 1
ATOM 1313 O O . LEU A 1 183 ? -18.246 -6.290 38.764 1.00 86.12 183 LEU A O 1
ATOM 1317 N N . LEU A 1 184 ? -19.815 -5.276 40.019 1.00 86.62 184 LEU A N 1
ATOM 1318 C CA . LEU A 1 184 ? -18.884 -4.771 41.024 1.00 86.62 184 LEU A CA 1
ATOM 1319 C C . LEU A 1 184 ? -18.108 -5.915 41.688 1.00 86.62 184 LEU A C 1
ATOM 1321 O O . LEU A 1 184 ? -16.885 -5.855 41.772 1.00 86.62 184 LEU A O 1
ATOM 1325 N N . SER A 1 185 ? -18.793 -6.993 42.083 1.00 86.44 185 SER A N 1
ATOM 1326 C CA . SER A 1 185 ? -18.146 -8.168 42.677 1.00 86.44 185 SER A CA 1
ATOM 1327 C C . SER A 1 185 ? -17.131 -8.830 41.737 1.00 86.44 185 SER A C 1
ATOM 1329 O O . SER A 1 185 ? -16.043 -9.198 42.180 1.00 86.44 185 SER A O 1
ATOM 1331 N N . LEU A 1 186 ? -17.454 -8.961 40.446 1.00 88.06 186 LEU A N 1
ATOM 1332 C CA . LEU A 1 186 ? -16.550 -9.547 39.448 1.00 88.06 186 LEU A CA 1
ATOM 1333 C C . LEU A 1 186 ? -15.324 -8.660 39.200 1.00 88.06 186 LEU A C 1
ATOM 1335 O O . LEU A 1 186 ? -14.197 -9.150 39.177 1.00 88.06 186 LEU A O 1
ATOM 1339 N N . LEU A 1 187 ? -15.522 -7.346 39.081 1.00 86.19 187 LEU A N 1
ATOM 1340 C CA . LEU A 1 187 ? -14.422 -6.399 38.905 1.00 86.19 187 LEU A CA 1
ATOM 1341 C C . LEU A 1 187 ? -13.523 -6.345 40.145 1.00 86.19 187 LEU A C 1
ATOM 1343 O O . LEU A 1 187 ? -12.303 -6.373 40.009 1.00 86.19 187 LEU A O 1
ATOM 1347 N N . MET A 1 188 ? -14.098 -6.357 41.352 1.00 87.06 188 MET A N 1
ATOM 1348 C CA . MET A 1 188 ? -13.332 -6.407 42.602 1.00 87.06 188 MET A CA 1
ATOM 1349 C C . MET A 1 188 ? -12.467 -7.667 42.710 1.00 87.06 188 MET A C 1
ATOM 1351 O O . MET A 1 188 ? -11.346 -7.589 43.207 1.00 87.06 188 MET A O 1
ATOM 1355 N N . GLN A 1 189 ? -12.937 -8.809 42.202 1.00 84.69 189 GLN A N 1
ATOM 1356 C CA . GLN A 1 189 ? -12.139 -10.038 42.133 1.00 84.69 189 GLN A CA 1
ATOM 1357 C C . GLN A 1 189 ? -10.979 -9.938 41.128 1.00 84.69 189 GLN A C 1
ATOM 1359 O O . GLN A 1 189 ? -9.952 -10.589 41.315 1.00 84.69 189 GLN A O 1
ATOM 1364 N N . ALA A 1 190 ? -11.110 -9.107 40.090 1.00 84.62 190 ALA A N 1
ATOM 1365 C CA . ALA A 1 190 ? -10.070 -8.874 39.088 1.00 84.62 190 ALA A CA 1
ATOM 1366 C C . ALA A 1 190 ? -8.999 -7.864 39.538 1.00 84.62 190 ALA A C 1
ATOM 1368 O O . ALA A 1 190 ? -7.863 -7.909 39.056 1.00 84.62 190 ALA A O 1
ATOM 1369 N N . LEU A 1 191 ? -9.338 -6.963 40.471 1.00 85.06 191 LEU A N 1
ATOM 1370 C CA . LEU A 1 191 ? -8.454 -5.885 40.930 1.00 85.06 191 LEU A CA 1
ATOM 1371 C C . LEU A 1 191 ? -7.079 -6.361 41.433 1.00 85.06 191 LEU A C 1
ATOM 1373 O O . LEU A 1 191 ? -6.097 -5.717 41.070 1.00 85.06 191 LEU A O 1
ATOM 1377 N N . PRO A 1 192 ? -6.929 -7.463 42.197 1.00 86.75 192 PRO A N 1
ATOM 1378 C CA . PRO A 1 192 ? -5.609 -7.921 42.638 1.00 86.75 192 PRO A CA 1
ATOM 1379 C C . PRO A 1 192 ? -4.677 -8.310 41.481 1.00 86.75 192 PRO A C 1
ATOM 1381 O O . PRO A 1 192 ? -3.484 -7.999 41.506 1.00 86.75 192 PRO A O 1
ATOM 1384 N N . ALA A 1 193 ? -5.212 -8.965 40.446 1.00 80.94 193 ALA A N 1
ATOM 1385 C CA . ALA A 1 193 ? -4.444 -9.345 39.260 1.00 80.94 193 ALA A CA 1
ATOM 1386 C C . ALA A 1 193 ? -4.061 -8.114 38.425 1.00 80.94 193 ALA A C 1
ATOM 1388 O O . ALA A 1 193 ? -2.914 -7.986 37.987 1.00 80.94 193 ALA A O 1
ATOM 1389 N N . LEU A 1 194 ? -4.997 -7.172 38.290 1.00 84.38 194 LEU A N 1
ATOM 1390 C CA . LEU A 1 194 ? -4.759 -5.893 37.633 1.00 84.38 194 LEU A CA 1
ATOM 1391 C C . LEU A 1 194 ? -3.677 -5.086 38.363 1.00 84.38 194 LEU A C 1
ATOM 1393 O O . LEU A 1 194 ? -2.724 -4.626 37.741 1.00 84.38 194 LEU A O 1
ATOM 1397 N N . ALA A 1 195 ? -3.769 -4.985 39.691 1.00 85.44 195 ALA A N 1
ATOM 1398 C CA . ALA A 1 195 ? -2.791 -4.295 40.523 1.00 85.44 195 ALA A CA 1
ATOM 1399 C C . ALA A 1 195 ? -1.393 -4.897 40.346 1.00 85.44 195 ALA A C 1
ATOM 1401 O O . ALA A 1 195 ? -0.451 -4.163 40.064 1.00 85.44 195 ALA A O 1
ATOM 1402 N N . LYS A 1 196 ? -1.260 -6.231 40.401 1.00 84.88 196 LYS A N 1
ATOM 1403 C CA . LYS A 1 196 ? 0.016 -6.928 40.162 1.00 84.88 196 LYS A CA 1
ATOM 1404 C C . LYS A 1 196 ? 0.616 -6.600 38.790 1.00 84.88 196 LYS A C 1
ATOM 1406 O O . LYS A 1 196 ? 1.831 -6.470 38.672 1.00 84.88 196 LYS A O 1
ATOM 1411 N N . THR A 1 197 ? -0.234 -6.445 37.780 1.00 80.94 197 THR A N 1
ATOM 1412 C CA . THR A 1 197 ? 0.166 -6.090 36.412 1.00 80.94 197 THR A CA 1
ATOM 1413 C C . THR A 1 197 ? 0.674 -4.644 36.314 1.00 80.94 197 THR A C 1
ATOM 1415 O O . THR A 1 197 ? 1.564 -4.360 35.519 1.00 80.94 197 THR A O 1
ATOM 1418 N N . LEU A 1 198 ? 0.168 -3.737 37.157 1.00 82.38 198 LEU A N 1
ATOM 1419 C CA . LEU A 1 198 ? 0.542 -2.318 37.170 1.00 82.38 198 LEU A CA 1
ATOM 1420 C C . LEU A 1 198 ? 1.776 -1.996 38.027 1.00 82.38 198 LEU A C 1
ATOM 1422 O O . LEU A 1 198 ? 2.383 -0.945 37.825 1.00 82.38 198 LEU A O 1
ATOM 1426 N N . VAL A 1 199 ? 2.173 -2.877 38.955 1.00 84.38 199 VAL A N 1
ATOM 1427 C CA . VAL A 1 199 ? 3.299 -2.632 39.881 1.00 84.38 199 VAL A CA 1
ATOM 1428 C C . VAL A 1 199 ? 4.601 -2.319 39.142 1.00 84.38 199 VAL A C 1
ATOM 1430 O O . VAL A 1 199 ? 5.253 -1.324 39.446 1.00 84.38 199 VAL A O 1
ATOM 1433 N N . GLU A 1 200 ? 4.995 -3.156 38.185 1.00 77.50 200 GLU A N 1
ATOM 1434 C CA . GLU A 1 200 ? 6.277 -3.002 37.491 1.00 77.50 200 GLU A CA 1
ATOM 1435 C C . GLU A 1 200 ? 6.300 -1.778 36.549 1.00 77.50 200 GLU A C 1
ATOM 1437 O O . GLU A 1 200 ? 7.245 -0.990 36.625 1.00 77.50 200 GLU A O 1
ATOM 1442 N N . PRO A 1 201 ? 5.251 -1.518 35.738 1.00 75.62 201 PRO A N 1
ATOM 1443 C CA . PRO A 1 201 ? 5.135 -0.269 34.983 1.00 75.62 201 PRO A CA 1
ATOM 1444 C C . PRO A 1 201 ? 5.191 0.999 35.848 1.00 75.62 201 PRO A C 1
ATOM 1446 O O . PRO A 1 201 ? 5.821 1.976 35.448 1.00 75.62 201 PRO A O 1
ATOM 1449 N N . LEU A 1 202 ? 4.563 0.999 37.031 1.00 79.75 202 LEU A N 1
ATOM 1450 C CA . LEU A 1 202 ? 4.598 2.145 37.950 1.00 79.75 202 LEU A CA 1
ATOM 1451 C C . LEU A 1 202 ? 5.988 2.371 38.552 1.00 79.75 202 LEU A C 1
ATOM 1453 O O . LEU A 1 202 ? 6.396 3.520 38.707 1.00 79.75 202 LEU A O 1
ATOM 1457 N N . LYS A 1 203 ? 6.732 1.300 38.857 1.00 79.50 203 LYS A N 1
ATOM 1458 C CA . LYS A 1 203 ? 8.124 1.408 39.321 1.00 79.50 203 LYS A CA 1
ATOM 1459 C C . LYS A 1 203 ? 9.019 2.050 38.263 1.00 79.50 203 LYS A C 1
ATOM 1461 O O . LYS A 1 203 ? 9.679 3.039 38.561 1.00 79.50 203 LYS A O 1
ATOM 1466 N N . ARG A 1 204 ? 8.939 1.581 37.013 1.00 70.00 204 ARG A N 1
ATOM 1467 C CA . ARG A 1 204 ? 9.689 2.159 35.879 1.00 70.00 204 ARG A CA 1
ATOM 1468 C C . ARG A 1 204 ? 9.340 3.624 35.624 1.00 70.00 204 ARG A C 1
ATOM 1470 O O . ARG A 1 204 ? 10.213 4.430 35.313 1.00 70.00 204 ARG A O 1
ATOM 1477 N N . LEU A 1 205 ? 8.063 3.982 35.780 1.00 72.12 205 LEU A N 1
ATOM 1478 C CA . LEU A 1 205 ? 7.617 5.373 35.701 1.00 72.12 205 LEU A CA 1
ATOM 1479 C C . LEU A 1 205 ? 8.259 6.233 36.806 1.00 72.12 205 LEU A C 1
ATOM 1481 O O . LEU A 1 205 ? 8.679 7.353 36.530 1.00 72.12 205 LEU A O 1
ATOM 1485 N N . GLY A 1 206 ? 8.372 5.706 38.030 1.00 69.38 206 GLY A N 1
ATOM 1486 C CA . GLY A 1 206 ? 9.013 6.382 39.164 1.00 69.38 206 GLY A CA 1
ATOM 1487 C C . GLY A 1 206 ? 10.537 6.518 39.053 1.00 69.38 206 GLY A C 1
ATOM 1488 O O . GLY A 1 206 ? 11.104 7.456 39.606 1.00 69.38 206 GLY A O 1
ATOM 1489 N N . GLU A 1 207 ? 11.194 5.628 38.310 1.00 73.44 207 GLU A N 1
ATOM 1490 C CA . GLU A 1 207 ? 12.645 5.642 38.067 1.00 73.44 207 GLU A CA 1
ATOM 1491 C C . GLU A 1 207 ? 13.066 6.610 36.942 1.00 73.44 207 GLU A C 1
ATOM 1493 O O . GLU A 1 207 ? 14.256 6.781 36.681 1.00 73.44 207 GLU A O 1
ATOM 1498 N N . GLY A 1 208 ? 12.109 7.278 36.285 1.00 54.19 208 GLY A N 1
ATOM 1499 C CA . GLY A 1 208 ? 12.381 8.202 35.179 1.00 54.19 208 GLY A CA 1
ATOM 1500 C C . GLY A 1 208 ? 12.694 7.511 33.845 1.00 54.19 208 GLY A C 1
ATOM 1501 O O . GLY A 1 208 ? 13.105 8.174 32.897 1.00 54.19 208 GLY A O 1
ATOM 1502 N N . GLU A 1 209 ? 12.470 6.196 33.739 1.00 46.41 209 GLU A N 1
ATOM 1503 C CA . GLU A 1 209 ? 12.628 5.416 32.500 1.00 46.41 209 GLU A CA 1
ATOM 1504 C C . GLU A 1 209 ? 11.426 5.518 31.547 1.00 46.41 209 GLU A C 1
ATOM 1506 O O . GLU A 1 209 ? 11.442 4.950 30.452 1.00 46.41 209 GLU A O 1
ATOM 1511 N N . ALA A 1 210 ? 10.373 6.248 31.921 1.00 45.31 210 ALA A N 1
ATOM 1512 C CA . ALA A 1 210 ? 9.258 6.518 31.027 1.00 45.31 210 ALA A CA 1
ATOM 1513 C C . ALA A 1 210 ? 9.675 7.540 29.968 1.00 45.31 210 ALA A C 1
ATOM 1515 O O . ALA A 1 210 ? 9.390 8.728 30.086 1.00 45.31 210 ALA A O 1
ATOM 1516 N N . ILE A 1 211 ? 10.345 7.061 28.920 1.00 44.47 211 ILE A N 1
ATOM 1517 C CA . ILE A 1 211 ? 10.567 7.853 27.720 1.00 44.47 211 ILE A CA 1
ATOM 1518 C C . ILE A 1 211 ? 9.186 8.179 27.158 1.00 44.47 211 ILE A C 1
ATOM 1520 O O . ILE A 1 211 ? 8.479 7.300 26.666 1.00 44.47 211 ILE A O 1
ATOM 1524 N N . THR A 1 212 ? 8.768 9.432 27.289 1.00 50.94 212 THR A N 1
ATOM 1525 C CA . THR A 1 212 ? 7.499 9.873 26.716 1.00 50.94 212 THR A CA 1
ATOM 1526 C C . THR A 1 212 ? 7.572 9.787 25.189 1.00 50.94 212 THR A C 1
ATOM 1528 O O . THR A 1 212 ? 8.643 9.960 24.602 1.00 50.94 212 THR A O 1
ATOM 1531 N N . ASP A 1 213 ? 6.439 9.572 24.512 1.00 41.22 213 ASP A N 1
ATOM 1532 C CA . ASP A 1 213 ? 6.376 9.586 23.039 1.00 41.22 213 ASP A CA 1
ATOM 1533 C C . ASP A 1 213 ? 6.983 10.876 22.452 1.00 41.22 213 ASP A C 1
ATOM 1535 O O . ASP A 1 213 ? 7.621 10.847 21.401 1.00 41.22 213 ASP A O 1
ATOM 1539 N N . GLY A 1 214 ? 6.865 12.002 23.170 1.00 44.44 214 GLY A N 1
ATOM 1540 C CA . GLY A 1 214 ? 7.493 13.276 22.813 1.00 44.44 214 GLY A CA 1
ATOM 1541 C C . GLY A 1 214 ? 9.022 13.282 22.942 1.00 44.44 214 GLY A C 1
ATOM 1542 O O . GLY A 1 214 ? 9.705 13.865 22.100 1.00 44.44 214 GLY A O 1
ATOM 1543 N N . GLU A 1 215 ? 9.588 12.612 23.946 1.00 41.94 215 GLU A N 1
ATOM 1544 C CA . GLU A 1 215 ? 11.042 12.487 24.123 1.00 41.94 215 GLU A CA 1
ATOM 1545 C C . GLU A 1 215 ? 11.662 11.473 23.157 1.00 41.94 215 GLU A C 1
ATOM 1547 O O . GLU A 1 215 ? 12.771 11.704 22.663 1.00 41.94 215 GLU A O 1
ATOM 1552 N N . LEU A 1 216 ? 10.944 10.391 22.830 1.00 42.31 216 LEU A N 1
ATOM 1553 C CA . LEU A 1 216 ? 11.350 9.444 21.790 1.00 42.31 216 LEU A CA 1
ATOM 1554 C C . LEU A 1 216 ? 11.336 10.146 20.419 1.00 42.31 216 LEU A C 1
ATOM 1556 O O . LEU A 1 216 ? 12.341 10.129 19.708 1.00 42.31 216 LEU A O 1
ATOM 1560 N N . GLN A 1 217 ? 10.247 10.857 20.095 1.00 43.00 217 GLN A N 1
ATOM 1561 C CA . GLN A 1 217 ? 10.115 11.650 18.871 1.00 43.00 217 GLN A CA 1
ATOM 1562 C C . GLN A 1 217 ? 11.215 12.710 18.762 1.00 43.00 217 GLN A C 1
ATOM 1564 O O . GLN A 1 217 ? 11.828 12.844 17.705 1.00 43.00 217 GLN A O 1
ATOM 1569 N N . SER A 1 218 ? 11.511 13.442 19.838 1.00 42.91 218 SER A N 1
ATOM 1570 C CA . SER A 1 218 ? 12.531 14.497 19.838 1.00 42.91 218 SER A CA 1
ATOM 1571 C C . SER A 1 218 ? 13.942 13.952 19.573 1.00 42.91 218 SER A C 1
ATOM 1573 O O . SER A 1 218 ? 14.679 14.544 18.782 1.00 42.91 218 SER A O 1
ATOM 1575 N N . LYS A 1 219 ? 14.288 12.776 20.125 1.00 44.44 219 LYS A N 1
ATOM 1576 C CA . LYS A 1 219 ? 15.582 12.099 19.894 1.00 44.44 219 LYS A CA 1
ATOM 1577 C C . LYS A 1 219 ? 15.774 11.572 18.463 1.00 44.44 219 LYS A C 1
ATOM 1579 O O . LYS A 1 219 ? 16.915 11.428 18.036 1.00 44.44 219 LYS A O 1
ATOM 1584 N N . PHE A 1 220 ? 14.695 11.311 17.718 1.00 39.81 220 PHE A N 1
ATOM 1585 C CA . PHE A 1 220 ? 14.755 10.883 16.307 1.00 39.81 220 PHE A CA 1
ATOM 1586 C C . PHE A 1 220 ? 14.403 11.991 15.299 1.00 39.81 220 PHE A C 1
ATOM 1588 O O . PHE A 1 220 ? 14.685 11.851 14.109 1.00 39.81 220 PHE A O 1
ATOM 1595 N N . SER A 1 221 ? 13.827 13.105 15.760 1.00 43.44 221 SER A N 1
ATOM 1596 C CA . SER A 1 221 ? 13.531 14.293 14.943 1.00 43.44 221 SER A CA 1
ATOM 1597 C C . SER A 1 221 ? 14.747 15.194 14.751 1.00 43.44 221 SER A C 1
ATOM 1599 O O . SER A 1 221 ? 14.749 16.020 13.840 1.00 43.44 221 SER A O 1
ATOM 1601 N N . THR A 1 222 ? 15.786 15.059 15.583 1.00 38.28 222 THR A N 1
ATOM 1602 C CA . THR A 1 222 ? 16.910 16.005 15.583 1.00 38.28 222 THR A CA 1
ATOM 1603 C C . THR A 1 222 ? 17.821 15.905 14.355 1.00 38.28 222 THR A C 1
ATOM 1605 O O . THR A 1 222 ? 18.672 16.772 14.200 1.00 38.28 222 THR A O 1
ATOM 1608 N N . ASP A 1 223 ? 17.641 14.921 13.460 1.00 39.97 223 ASP A N 1
ATOM 1609 C CA . ASP A 1 223 ? 18.569 14.732 12.329 1.00 39.97 223 ASP A CA 1
ATOM 1610 C C . ASP A 1 223 ? 17.930 14.309 10.990 1.00 39.97 223 ASP A C 1
ATOM 1612 O O . ASP A 1 223 ? 18.614 13.917 10.044 1.00 39.97 223 ASP A O 1
ATOM 1616 N N . VAL A 1 224 ? 16.603 14.409 10.852 1.00 38.25 224 VAL A N 1
ATOM 1617 C CA . VAL A 1 224 ? 15.920 14.107 9.584 1.00 38.25 224 VAL A CA 1
ATOM 1618 C C . VAL A 1 224 ? 15.213 15.360 9.089 1.00 38.25 224 VAL A C 1
ATOM 1620 O O . VAL A 1 224 ? 14.190 15.758 9.632 1.00 38.25 224 VAL A O 1
ATOM 1623 N N . ARG A 1 225 ? 15.783 15.994 8.054 1.00 39.97 225 ARG A N 1
ATOM 1624 C CA . ARG A 1 225 ? 15.264 17.193 7.367 1.00 39.97 225 ARG A CA 1
ATOM 1625 C C . ARG A 1 225 ? 13.730 17.214 7.292 1.00 39.97 225 ARG A C 1
ATOM 1627 O O . ARG A 1 225 ? 13.186 16.579 6.398 1.00 39.97 225 ARG A O 1
ATOM 1634 N N . GLY A 1 226 ? 13.081 17.953 8.198 1.00 37.88 226 GLY A N 1
ATOM 1635 C CA . GLY A 1 226 ? 11.792 18.672 8.107 1.00 37.88 226 GLY A CA 1
ATOM 1636 C C . GLY A 1 226 ? 10.551 18.051 7.440 1.00 37.88 226 GLY A C 1
ATOM 1637 O O . GLY A 1 226 ? 9.535 18.730 7.367 1.00 37.88 226 GLY A O 1
ATOM 1638 N N . PHE A 1 227 ? 10.597 16.819 6.935 1.00 43.78 227 PHE A N 1
ATOM 1639 C CA . PHE A 1 227 ? 9.589 16.249 6.029 1.00 43.78 227 PHE A CA 1
ATOM 1640 C C . PHE A 1 227 ? 9.101 14.857 6.445 1.00 43.78 227 PHE A C 1
ATOM 1642 O O . PHE A 1 227 ? 8.228 14.297 5.783 1.00 43.78 227 PHE A O 1
ATOM 1649 N N . LEU A 1 228 ? 9.670 14.271 7.501 1.00 46.41 228 LEU A N 1
ATOM 1650 C CA . LEU A 1 228 ? 9.324 12.930 7.965 1.00 46.41 228 LEU A CA 1
ATOM 1651 C C . LEU A 1 228 ? 8.791 13.012 9.395 1.00 46.41 228 LEU A C 1
ATOM 1653 O O . LEU A 1 228 ? 9.551 13.127 10.350 1.00 46.41 228 LEU A O 1
ATOM 1657 N N . GLU A 1 229 ? 7.468 12.970 9.512 1.00 48.25 229 GLU A N 1
ATOM 1658 C CA . GLU A 1 229 ? 6.777 12.731 10.775 1.00 48.25 229 GLU A CA 1
ATOM 1659 C C . GLU A 1 229 ? 6.758 11.216 11.022 1.00 48.25 229 GLU A C 1
ATOM 1661 O O . GLU A 1 229 ? 6.371 10.439 10.143 1.00 48.25 229 GLU A O 1
ATOM 1666 N N . TYR A 1 230 ? 7.236 10.784 12.189 1.00 52.12 230 TYR A N 1
ATOM 1667 C CA . TYR A 1 230 ? 7.105 9.391 12.604 1.00 52.12 230 TYR A CA 1
ATOM 1668 C C . TYR A 1 230 ? 5.726 9.194 13.228 1.00 52.12 230 TYR A C 1
ATOM 1670 O O . TYR A 1 230 ? 5.196 10.082 13.894 1.00 52.12 230 TYR A O 1
ATOM 1678 N N . ALA A 1 231 ? 5.141 8.022 13.000 1.00 50.09 231 ALA A N 1
ATOM 1679 C CA . ALA A 1 231 ? 3.874 7.662 13.614 1.00 50.09 231 ALA A CA 1
ATOM 1680 C C . ALA A 1 231 ? 4.036 7.471 15.135 1.00 50.09 231 ALA A C 1
ATOM 1682 O O . ALA A 1 231 ? 5.088 7.028 15.598 1.00 50.09 231 ALA A O 1
ATOM 1683 N N . SER A 1 232 ? 2.992 7.786 15.903 1.00 51.22 232 SER A N 1
ATOM 1684 C CA . SER A 1 232 ? 2.984 7.622 17.364 1.00 51.22 232 SER A CA 1
ATOM 1685 C C . SER A 1 232 ? 2.914 6.148 17.785 1.00 51.22 232 SER A C 1
ATOM 1687 O O . SER A 1 232 ? 2.510 5.284 17.002 1.00 51.22 232 SER A O 1
ATOM 1689 N N . LEU A 1 233 ? 3.226 5.855 19.053 1.00 45.69 233 LEU A N 1
ATOM 1690 C CA . LEU A 1 233 ? 3.098 4.510 19.629 1.00 45.69 233 LEU A CA 1
ATOM 1691 C C . LEU A 1 233 ? 1.658 3.973 19.521 1.00 45.69 233 LEU A C 1
ATOM 1693 O O . LEU A 1 233 ? 1.447 2.798 19.239 1.00 45.69 233 LEU A O 1
ATOM 1697 N N . ASN A 1 234 ? 0.657 4.849 19.638 1.00 46.69 234 ASN A N 1
ATOM 1698 C CA . ASN A 1 234 ? -0.748 4.489 19.419 1.00 46.69 234 ASN A CA 1
ATOM 1699 C C . ASN A 1 234 ? -1.023 4.036 17.979 1.00 46.69 234 ASN A C 1
ATOM 1701 O O . ASN A 1 234 ? -1.826 3.135 17.766 1.00 46.69 234 ASN A O 1
ATOM 1705 N N . THR A 1 235 ? -0.336 4.615 16.989 1.00 53.50 235 THR A N 1
ATOM 1706 C CA . THR A 1 235 ? -0.440 4.157 15.592 1.00 53.50 235 THR A CA 1
ATOM 1707 C C . THR A 1 235 ? 0.172 2.764 15.426 1.00 53.50 235 THR A C 1
ATOM 1709 O O . THR A 1 235 ? -0.299 1.965 14.621 1.00 53.50 235 THR A O 1
ATOM 1712 N N . PHE A 1 236 ? 1.215 2.452 16.202 1.00 49.38 236 PHE A N 1
ATOM 1713 C CA . PHE A 1 236 ? 1.829 1.127 16.215 1.00 49.38 236 PHE A CA 1
ATOM 1714 C C . PHE A 1 236 ? 0.891 0.063 16.811 1.00 49.38 236 PHE A C 1
ATOM 1716 O O . PHE A 1 236 ? 0.751 -1.004 16.217 1.00 49.38 236 PHE A O 1
ATOM 1723 N N . TYR A 1 237 ? 0.212 0.356 17.927 1.00 45.59 237 TYR A N 1
ATOM 1724 C CA . TYR A 1 237 ? -0.702 -0.592 18.584 1.00 45.59 237 TYR A CA 1
ATOM 1725 C C . TYR A 1 237 ? -2.081 -0.700 17.918 1.00 45.59 237 TYR A C 1
ATOM 1727 O O . TYR A 1 237 ? -2.583 -1.808 17.743 1.00 45.59 237 TYR A O 1
ATOM 1735 N N . GLY A 1 238 ? -2.657 0.414 17.448 1.00 57.66 238 GLY A N 1
ATOM 1736 C CA . GLY A 1 238 ? -3.910 0.408 16.677 1.00 57.66 238 GLY A CA 1
ATOM 1737 C C . GLY A 1 238 ? -3.781 -0.281 15.313 1.00 57.66 238 GLY A C 1
ATOM 1738 O O . GLY A 1 238 ? -4.775 -0.692 14.707 1.00 57.66 238 GLY A O 1
ATOM 1739 N N . GLY A 1 239 ? -2.544 -0.445 14.839 1.00 70.62 239 GLY A N 1
ATOM 1740 C CA . GLY A 1 239 ? -2.227 -1.156 13.616 1.00 70.62 239 GLY A CA 1
ATOM 1741 C C . GLY A 1 239 ? -2.811 -0.495 12.370 1.00 70.62 239 GLY A C 1
ATOM 1742 O O . GLY A 1 239 ? -3.272 0.647 12.362 1.00 70.62 239 GLY A O 1
ATOM 1743 N N . LEU A 1 240 ? -2.775 -1.239 11.267 1.00 76.25 240 LEU A N 1
ATOM 1744 C CA . LEU A 1 240 ? -3.238 -0.740 9.977 1.00 76.25 240 LEU A CA 1
ATOM 1745 C C . LEU A 1 240 ? -4.753 -0.472 9.976 1.00 76.25 240 LEU A C 1
ATOM 1747 O O . LEU A 1 240 ? -5.211 0.492 9.372 1.00 76.25 240 LEU A O 1
ATOM 1751 N N . GLU A 1 241 ? -5.528 -1.283 10.696 1.00 75.50 241 GLU A N 1
ATOM 1752 C CA . GLU A 1 241 ? -6.987 -1.176 10.747 1.00 75.50 241 GLU A CA 1
ATOM 1753 C C . GLU A 1 241 ? -7.471 0.137 11.374 1.00 75.50 241 GLU A C 1
ATOM 1755 O O . GLU A 1 241 ? -8.354 0.777 10.806 1.00 75.50 241 GLU A O 1
ATOM 1760 N N . ALA A 1 242 ? -6.854 0.600 12.467 1.00 75.06 242 ALA A N 1
ATOM 1761 C CA . ALA A 1 242 ? -7.204 1.892 13.061 1.00 75.06 242 ALA A CA 1
ATOM 1762 C C . ALA A 1 242 ? -6.978 3.065 12.089 1.00 75.06 242 ALA A C 1
ATOM 1764 O O . ALA A 1 242 ? -7.730 4.036 12.108 1.00 75.06 242 ALA A O 1
ATOM 1765 N N . LYS A 1 243 ? -5.974 2.946 11.210 1.00 82.38 243 LYS A N 1
ATOM 1766 C CA . LYS A 1 243 ? -5.553 4.013 10.296 1.00 82.38 243 LYS A CA 1
ATOM 1767 C C . LYS A 1 243 ? -6.373 4.081 9.008 1.00 82.38 243 LYS A C 1
ATOM 1769 O O . LYS A 1 243 ? -6.762 5.159 8.559 1.00 82.38 243 LYS A O 1
ATOM 1774 N N . ILE A 1 244 ? -6.595 2.938 8.360 1.00 84.19 244 ILE A N 1
ATOM 1775 C CA . ILE A 1 244 ? -7.218 2.880 7.022 1.00 84.19 244 ILE A CA 1
ATOM 1776 C C . ILE A 1 244 ? -8.548 2.120 6.991 1.00 84.19 244 ILE A C 1
ATOM 1778 O O . ILE A 1 244 ? -9.181 2.062 5.934 1.00 84.19 244 ILE A O 1
ATOM 1782 N N . GLY A 1 245 ? -8.999 1.603 8.135 1.00 83.44 245 GLY A N 1
ATOM 1783 C CA . GLY A 1 245 ? -10.187 0.763 8.268 1.00 83.44 245 GLY A CA 1
ATOM 1784 C C . GLY A 1 245 ? -9.904 -0.718 8.012 1.00 83.44 245 GLY A C 1
ATOM 1785 O O . GLY A 1 245 ? -8.793 -1.105 7.644 1.00 83.44 245 GLY A O 1
ATOM 1786 N N . SER A 1 246 ? -10.921 -1.553 8.213 1.00 75.94 246 SER A N 1
ATOM 1787 C CA . SER A 1 246 ? -10.863 -2.998 7.969 1.00 75.94 246 SER A CA 1
ATOM 1788 C C . SER A 1 246 ? -10.865 -3.307 6.460 1.00 75.94 246 SER A C 1
ATOM 1790 O O . SER A 1 246 ? -11.491 -2.571 5.691 1.00 75.94 246 SER A O 1
ATOM 1792 N N . PRO A 1 247 ? -10.192 -4.381 6.010 1.00 76.44 247 PRO A N 1
ATOM 1793 C CA . PRO A 1 247 ? -10.241 -4.803 4.612 1.00 76.44 247 PRO A CA 1
ATOM 1794 C C . PRO A 1 247 ? -11.619 -5.367 4.240 1.00 76.44 247 PRO A C 1
ATOM 1796 O O . PRO A 1 247 ? -12.336 -5.893 5.094 1.00 76.44 247 PRO A O 1
ATOM 1799 N N . ASP A 1 248 ? -11.965 -5.322 2.952 1.00 80.06 248 ASP A N 1
ATOM 1800 C CA . ASP A 1 248 ? -13.158 -6.009 2.453 1.00 80.06 248 ASP A CA 1
ATOM 1801 C C . ASP A 1 248 ? -12.942 -7.540 2.466 1.00 80.06 248 ASP A C 1
ATOM 1803 O O . ASP A 1 248 ? -11.875 -8.015 2.055 1.00 80.06 248 ASP A O 1
ATOM 1807 N N . PRO A 1 249 ? -13.927 -8.349 2.908 1.00 64.94 249 PRO A N 1
ATOM 1808 C CA . PRO A 1 249 ? -13.807 -9.808 2.905 1.00 64.94 249 PRO A CA 1
ATOM 1809 C C . PRO A 1 249 ? -13.624 -10.408 1.500 1.00 64.94 249 PRO A C 1
ATOM 1811 O O . PRO A 1 249 ? -13.071 -11.502 1.368 1.00 64.94 249 PRO A O 1
ATOM 1814 N N . LYS A 1 250 ? -14.059 -9.721 0.437 1.00 76.19 250 LYS A N 1
ATOM 1815 C CA . LYS A 1 250 ? -13.838 -10.107 -0.963 1.00 76.19 250 LYS A CA 1
ATOM 1816 C C . LYS A 1 250 ? -12.551 -9.478 -1.491 1.00 76.19 250 LYS A C 1
ATOM 1818 O O . LYS A 1 250 ? -12.569 -8.671 -2.417 1.00 76.19 250 LYS A O 1
ATOM 1823 N N . VAL A 1 251 ? -11.430 -9.898 -0.906 1.00 79.31 251 VAL A N 1
ATOM 1824 C CA . VAL A 1 251 ? -10.105 -9.278 -1.079 1.00 79.31 251 VAL A CA 1
ATOM 1825 C C . VAL A 1 251 ? -9.740 -9.020 -2.545 1.00 79.31 251 VAL A C 1
ATOM 1827 O O . VAL A 1 251 ? -9.409 -7.895 -2.897 1.00 79.31 251 VAL A O 1
ATOM 1830 N N . GLU A 1 252 ? -9.823 -10.031 -3.414 1.00 85.25 252 GLU A N 1
ATOM 1831 C CA . GLU A 1 252 ? -9.421 -9.895 -4.825 1.00 85.25 252 GLU A CA 1
ATOM 1832 C C . GLU A 1 252 ? -10.298 -8.899 -5.595 1.00 85.25 252 GLU A C 1
ATOM 1834 O O . GLU A 1 252 ? -9.767 -8.032 -6.287 1.00 85.25 252 GLU A O 1
ATOM 1839 N N . GLN A 1 253 ? -11.621 -8.967 -5.410 1.00 90.56 253 GLN A N 1
ATOM 1840 C CA . GLN A 1 253 ? -12.563 -8.041 -6.038 1.00 90.56 253 GLN A CA 1
ATOM 1841 C C . GLN A 1 253 ? -12.328 -6.609 -5.545 1.00 90.56 253 GLN A C 1
ATOM 1843 O O . GLN A 1 253 ? -12.201 -5.692 -6.347 1.00 90.56 253 GLN A O 1
ATOM 1848 N N . ALA A 1 254 ? -12.230 -6.405 -4.232 1.00 88.31 254 ALA A N 1
ATOM 1849 C CA . ALA A 1 254 ? -12.045 -5.073 -3.670 1.00 88.31 254 ALA A CA 1
ATOM 1850 C C . ALA A 1 254 ? -10.705 -4.452 -4.089 1.00 88.31 254 ALA A C 1
ATOM 1852 O O . ALA A 1 254 ? -10.653 -3.265 -4.402 1.00 88.31 254 ALA A O 1
ATOM 1853 N N . MET A 1 255 ? -9.634 -5.247 -4.167 1.00 97.19 255 MET A N 1
ATOM 1854 C CA . MET A 1 255 ? -8.361 -4.777 -4.710 1.00 97.19 255 MET A CA 1
ATOM 1855 C C . MET A 1 255 ? -8.483 -4.383 -6.187 1.00 97.19 255 MET A C 1
ATOM 1857 O O . MET A 1 255 ? -7.951 -3.348 -6.578 1.00 97.19 255 MET A O 1
ATOM 1861 N N . GLU A 1 256 ? -9.196 -5.150 -7.014 1.00 97.81 256 GLU A N 1
ATOM 1862 C CA . GLU A 1 256 ? -9.445 -4.765 -8.408 1.00 97.81 256 GLU A CA 1
ATOM 1863 C C . GLU A 1 256 ? -10.204 -3.437 -8.499 1.00 97.81 256 GLU A C 1
ATOM 1865 O O . GLU A 1 256 ? -9.793 -2.532 -9.230 1.00 97.81 256 GLU A O 1
ATOM 1870 N N . GLU A 1 257 ? -11.279 -3.287 -7.727 1.00 97.44 257 GLU A N 1
ATOM 1871 C CA . GLU A 1 257 ? -12.100 -2.076 -7.702 1.00 97.44 257 GLU A CA 1
ATOM 1872 C C . GLU A 1 257 ? -11.298 -0.854 -7.231 1.00 97.44 257 GLU A C 1
ATOM 1874 O O . GLU A 1 257 ? -11.377 0.201 -7.866 1.00 97.44 257 GLU A O 1
ATOM 1879 N N . GLU A 1 258 ? -10.467 -1.004 -6.189 1.00 97.75 258 GLU A N 1
ATOM 1880 C CA . GLU A 1 258 ? -9.536 0.023 -5.695 1.00 97.75 258 GLU A CA 1
ATOM 1881 C C . GLU A 1 258 ? -8.625 0.558 -6.808 1.00 97.75 258 GLU A C 1
ATOM 1883 O O . GLU A 1 258 ? -8.296 1.741 -6.819 1.00 97.75 258 GLU A O 1
ATOM 1888 N N . HIS A 1 259 ? -8.241 -0.271 -7.777 1.00 98.56 259 HIS A N 1
ATOM 1889 C CA . HIS A 1 259 ? -7.318 0.134 -8.837 1.00 98.56 259 HIS A CA 1
ATOM 1890 C C . HIS A 1 259 ? -7.987 0.540 -10.138 1.00 98.56 259 HIS A C 1
ATOM 1892 O O . HIS A 1 259 ? -7.401 1.323 -10.887 1.00 98.56 259 HIS A O 1
ATOM 1898 N N . THR A 1 260 ? -9.180 0.023 -10.420 1.00 97.81 260 THR A N 1
ATOM 1899 C CA . THR A 1 260 ? -9.803 0.133 -11.745 1.00 97.81 260 THR A CA 1
ATOM 1900 C C . THR A 1 260 ? -11.064 0.991 -11.773 1.00 97.81 260 THR A C 1
ATOM 1902 O O . THR A 1 260 ? -11.374 1.530 -12.836 1.00 97.81 260 THR A O 1
ATOM 1905 N N . LEU A 1 261 ? -11.765 1.156 -10.643 1.00 96.31 261 LEU A N 1
ATOM 1906 C CA . LEU A 1 261 ? -13.075 1.822 -10.587 1.00 96.31 261 LEU A CA 1
ATOM 1907 C C . LEU A 1 261 ? -13.105 3.104 -9.743 1.00 96.31 261 LEU A C 1
ATOM 1909 O O . LEU A 1 261 ? -14.106 3.822 -9.756 1.00 96.31 261 LEU A O 1
ATOM 1913 N N . ARG A 1 262 ? -12.049 3.405 -8.983 1.00 96.00 262 ARG A N 1
ATOM 1914 C CA . ARG A 1 262 ? -11.985 4.603 -8.136 1.00 96.00 262 ARG A CA 1
ATOM 1915 C C . ARG A 1 262 ? -11.686 5.852 -8.962 1.00 96.00 262 ARG A C 1
ATOM 1917 O O . ARG A 1 262 ? -11.212 5.795 -10.093 1.00 96.00 262 ARG A O 1
ATOM 1924 N N . GLY A 1 263 ? -11.970 7.013 -8.370 1.00 93.31 263 GLY A N 1
ATOM 1925 C CA . GLY A 1 263 ? -11.848 8.304 -9.051 1.00 93.31 263 GLY A CA 1
ATOM 1926 C C . GLY A 1 263 ? -10.445 8.608 -9.584 1.00 93.31 263 GLY A C 1
ATOM 1927 O O . GLY A 1 263 ? -10.331 9.301 -10.584 1.00 93.31 263 GLY A O 1
ATOM 1928 N N . ASP A 1 264 ? -9.400 8.061 -8.959 1.00 96.25 264 ASP A N 1
ATOM 1929 C CA . ASP A 1 264 ? -7.996 8.240 -9.342 1.00 96.25 264 ASP A CA 1
ATOM 1930 C C . ASP A 1 264 ? -7.444 7.101 -10.226 1.00 96.25 264 ASP A C 1
ATOM 1932 O O . ASP A 1 264 ? -6.256 7.091 -10.561 1.00 96.25 264 ASP A O 1
ATOM 1936 N N . SER A 1 265 ? -8.270 6.108 -10.582 1.00 97.38 265 SER A N 1
ATOM 1937 C CA . SER A 1 265 ? -7.824 4.865 -11.227 1.00 97.38 265 SER A CA 1
ATOM 1938 C C . SER A 1 265 ? -7.183 5.076 -12.597 1.00 97.38 265 SER A C 1
ATOM 1940 O O . SER A 1 265 ? -6.225 4.382 -12.945 1.00 97.38 265 SER A O 1
ATOM 1942 N N . ASN A 1 266 ? -7.698 6.044 -13.358 1.00 96.88 266 ASN A N 1
ATOM 1943 C CA . ASN A 1 266 ? -7.237 6.381 -14.707 1.00 96.88 266 ASN A CA 1
ATOM 1944 C C . ASN A 1 266 ? -6.437 7.690 -14.758 1.00 96.88 266 ASN A C 1
ATOM 1946 O O . ASN A 1 266 ? -6.031 8.108 -15.839 1.00 96.88 266 ASN A O 1
ATOM 1950 N N . ASP A 1 267 ? -6.199 8.326 -13.610 1.00 95.50 267 ASP A N 1
ATOM 1951 C CA . ASP A 1 267 ? -5.386 9.534 -13.542 1.00 95.50 267 ASP A CA 1
ATOM 1952 C C . ASP A 1 267 ? -3.898 9.164 -13.616 1.00 95.50 267 ASP A C 1
ATOM 1954 O O . ASP A 1 267 ? -3.402 8.308 -12.872 1.00 95.50 267 ASP A O 1
ATOM 1958 N N . GLU A 1 268 ? -3.184 9.808 -14.540 1.00 95.62 268 GLU A N 1
ATOM 1959 C CA . GLU A 1 268 ? -1.754 9.588 -14.729 1.00 95.62 268 GLU A CA 1
ATOM 1960 C C . GLU A 1 268 ? -0.942 10.128 -13.552 1.00 95.62 268 GLU A C 1
ATOM 1962 O O . GLU A 1 268 ? -1.138 11.247 -13.076 1.00 95.62 268 GLU A O 1
ATOM 1967 N N . PHE A 1 269 ? 0.050 9.350 -13.132 1.00 94.44 269 PHE A N 1
ATOM 1968 C CA . PHE A 1 269 ? 1.063 9.775 -12.181 1.00 94.44 269 PHE A CA 1
ATOM 1969 C C . PHE A 1 269 ? 2.447 9.335 -12.649 1.00 94.44 269 PHE A C 1
ATOM 1971 O O . PHE A 1 269 ? 2.598 8.361 -13.385 1.00 94.44 269 PHE A O 1
ATOM 1978 N N . THR A 1 270 ? 3.475 10.062 -12.209 1.00 93.25 270 THR A N 1
ATOM 1979 C CA . THR A 1 270 ? 4.873 9.728 -12.503 1.00 93.25 270 THR A CA 1
ATOM 1980 C C . THR A 1 270 ? 5.627 9.416 -11.218 1.00 93.25 270 THR A C 1
ATOM 1982 O O . THR A 1 270 ? 5.504 10.131 -10.221 1.00 93.25 270 THR A O 1
ATOM 1985 N N . THR A 1 271 ? 6.403 8.334 -11.221 1.00 91.31 271 THR A N 1
ATOM 1986 C CA . THR A 1 271 ? 7.273 7.984 -10.091 1.00 91.31 271 THR A CA 1
ATOM 1987 C C . THR A 1 271 ? 8.599 8.732 -10.185 1.00 91.31 271 THR A C 1
ATOM 1989 O O . THR A 1 271 ? 9.286 8.598 -11.190 1.00 91.31 271 THR A O 1
ATOM 1992 N N . ASN A 1 272 ? 9.034 9.423 -9.132 1.00 82.75 272 ASN A N 1
ATOM 1993 C CA . ASN A 1 272 ? 10.289 10.191 -9.183 1.00 82.75 272 ASN A CA 1
ATOM 1994 C C . ASN A 1 272 ? 11.543 9.312 -9.369 1.00 82.75 272 ASN A C 1
ATOM 1996 O O . ASN A 1 272 ? 12.484 9.700 -10.057 1.00 82.75 272 ASN A O 1
ATOM 2000 N N . ASN A 1 273 ? 11.564 8.118 -8.767 1.00 77.25 273 ASN A N 1
ATOM 2001 C CA . ASN A 1 273 ? 12.754 7.261 -8.782 1.00 77.25 273 ASN A CA 1
ATOM 2002 C C . ASN A 1 273 ? 12.961 6.598 -10.153 1.00 77.25 273 ASN A C 1
ATOM 2004 O O . ASN A 1 273 ? 14.052 6.677 -10.725 1.00 77.25 273 ASN A O 1
ATOM 2008 N N . TYR A 1 274 ? 11.897 5.992 -10.685 1.00 74.12 274 TYR A N 1
ATOM 2009 C CA . TYR A 1 274 ? 11.930 5.216 -11.930 1.00 74.12 274 TYR A CA 1
ATOM 2010 C C . TYR A 1 274 ? 11.582 6.044 -13.173 1.00 74.12 274 TYR A C 1
ATOM 2012 O O . TYR A 1 274 ? 11.867 5.621 -14.286 1.00 74.12 274 TYR A O 1
ATOM 2020 N N . ASP A 1 275 ? 10.997 7.231 -12.986 1.00 87.38 275 ASP A N 1
ATOM 2021 C CA . ASP A 1 275 ? 10.512 8.110 -14.055 1.00 87.38 275 ASP A CA 1
ATOM 2022 C C . ASP A 1 275 ? 9.571 7.394 -15.044 1.00 87.38 275 ASP A C 1
ATOM 2024 O O . ASP A 1 275 ? 9.661 7.543 -16.261 1.00 87.38 275 ASP A O 1
ATOM 2028 N N . ILE A 1 276 ? 8.678 6.563 -14.499 1.00 91.56 276 ILE A N 1
ATOM 2029 C CA . ILE A 1 276 ? 7.607 5.875 -15.226 1.00 91.56 276 ILE A CA 1
ATOM 2030 C C . ILE A 1 276 ? 6.330 6.692 -15.061 1.00 91.56 276 ILE A C 1
ATOM 2032 O O . ILE A 1 276 ? 5.951 6.995 -13.926 1.00 91.56 276 ILE A O 1
ATOM 2036 N N . THR A 1 277 ? 5.661 7.012 -16.170 1.00 94.38 277 THR A N 1
ATOM 2037 C CA . THR A 1 277 ? 4.304 7.582 -16.175 1.00 94.38 277 THR A CA 1
ATOM 2038 C C . THR A 1 277 ? 3.291 6.467 -16.419 1.00 94.38 277 THR A C 1
ATOM 2040 O O . THR A 1 277 ? 3.415 5.729 -17.391 1.00 94.38 277 THR A O 1
ATOM 2043 N N . THR A 1 278 ? 2.322 6.307 -15.518 1.00 95.75 278 THR A N 1
ATOM 2044 C CA . THR A 1 278 ? 1.334 5.215 -15.550 1.00 95.75 278 THR A CA 1
ATOM 2045 C C . THR A 1 278 ? 0.051 5.603 -14.802 1.00 95.75 278 THR A C 1
ATOM 2047 O O . THR A 1 278 ? -0.050 6.709 -14.272 1.00 95.75 278 THR A O 1
ATOM 2050 N N . THR A 1 279 ? -0.923 4.696 -14.738 1.00 97.25 279 THR A N 1
ATOM 2051 C CA . THR A 1 279 ? -2.176 4.826 -13.975 1.00 97.25 279 THR A CA 1
ATOM 2052 C C . THR A 1 279 ? -2.354 3.626 -13.041 1.00 97.25 279 THR A C 1
ATOM 2054 O O . THR A 1 279 ? -1.719 2.583 -13.228 1.00 97.25 279 THR A O 1
ATOM 2057 N N . SER A 1 280 ? -3.231 3.733 -12.036 1.00 97.88 280 SER A N 1
ATOM 2058 C CA . SER A 1 280 ? -3.510 2.592 -11.147 1.00 97.88 280 SER A CA 1
ATOM 2059 C C . SER A 1 280 ? -4.115 1.412 -11.906 1.00 97.88 280 SER A C 1
ATOM 2061 O O . SER A 1 280 ? -3.737 0.269 -11.655 1.00 97.88 280 SER A O 1
ATOM 2063 N N . SER A 1 281 ? -4.991 1.688 -12.877 1.00 97.56 281 SER A N 1
ATOM 2064 C CA . SER A 1 281 ? -5.607 0.666 -13.727 1.00 97.56 281 SER A CA 1
ATOM 2065 C C . SER A 1 281 ? -4.569 -0.074 -14.578 1.00 97.56 281 SER A C 1
ATOM 2067 O O . SER A 1 281 ? -4.607 -1.301 -14.692 1.00 97.56 281 SER A O 1
ATOM 2069 N N . THR A 1 282 ? -3.598 0.652 -15.139 1.00 96.81 282 THR A N 1
ATOM 2070 C CA . THR A 1 282 ? -2.507 0.061 -15.924 1.00 96.81 282 THR A CA 1
ATOM 2071 C C . THR A 1 282 ? -1.618 -0.837 -15.070 1.00 96.81 282 THR A C 1
ATOM 2073 O O . THR A 1 282 ? -1.328 -1.964 -15.471 1.00 96.81 282 THR A O 1
ATOM 2076 N N . GLU A 1 283 ? -1.221 -0.387 -13.877 1.00 97.00 283 GLU A N 1
ATOM 2077 C CA . GLU A 1 283 ? -0.388 -1.199 -12.981 1.00 97.00 283 GLU A CA 1
ATOM 2078 C C . GLU A 1 283 ? -1.131 -2.416 -12.416 1.00 97.00 283 GLU A C 1
ATOM 2080 O O . GLU A 1 283 ? -0.524 -3.475 -12.253 1.00 97.00 283 GLU A O 1
ATOM 2085 N N . TRP A 1 284 ? -2.447 -2.318 -12.194 1.00 97.31 284 TRP A N 1
ATOM 2086 C CA . TRP A 1 284 ? -3.268 -3.488 -11.878 1.00 97.31 284 TRP A CA 1
ATOM 2087 C C . TRP A 1 284 ? -3.209 -4.526 -12.996 1.00 97.31 284 TRP A C 1
ATOM 2089 O O . TRP A 1 284 ? -2.860 -5.678 -12.743 1.00 97.31 284 TRP A O 1
ATOM 2099 N N . LYS A 1 285 ? -3.464 -4.119 -14.246 1.00 96.12 285 LYS A N 1
ATOM 2100 C CA . LYS A 1 285 ? -3.402 -5.015 -15.413 1.00 96.12 285 LYS A CA 1
ATOM 2101 C C . LYS A 1 285 ? -2.016 -5.634 -15.595 1.00 96.12 285 LYS A C 1
ATOM 2103 O O . LYS A 1 285 ? -1.935 -6.826 -15.872 1.00 96.12 285 LYS A O 1
ATOM 2108 N N . PHE A 1 286 ? -0.945 -4.871 -15.359 1.00 95.81 286 PHE A N 1
ATOM 2109 C CA . PHE A 1 286 ? 0.440 -5.358 -15.422 1.00 95.81 286 PHE A CA 1
ATOM 2110 C C . PHE A 1 286 ? 0.694 -6.556 -14.488 1.00 95.81 286 PHE A C 1
ATOM 2112 O O . PHE A 1 286 ? 1.509 -7.431 -14.789 1.00 95.81 286 PHE A O 1
ATOM 2119 N N . VAL A 1 287 ? 0.001 -6.612 -13.344 1.00 95.81 287 VAL A N 1
ATOM 2120 C CA . VAL A 1 287 ? 0.139 -7.697 -12.360 1.00 95.81 287 VAL A CA 1
ATOM 2121 C C . VAL A 1 287 ? -0.935 -8.777 -12.525 1.00 95.81 287 VAL A C 1
ATOM 2123 O O . VAL A 1 287 ? -0.614 -9.962 -12.436 1.00 95.81 287 VAL A O 1
ATOM 2126 N N . ALA A 1 288 ? -2.192 -8.394 -12.753 1.00 94.44 288 ALA A N 1
ATOM 2127 C CA . ALA A 1 288 ? -3.341 -9.299 -12.784 1.00 94.44 288 ALA A CA 1
ATOM 2128 C C . ALA A 1 288 ? -3.517 -10.021 -14.131 1.00 94.44 288 ALA A C 1
ATOM 2130 O O . ALA A 1 288 ? -3.895 -11.198 -14.152 1.00 94.44 288 ALA A O 1
ATOM 2131 N N . SER A 1 289 ? -3.187 -9.345 -15.233 1.00 93.19 289 SER A N 1
ATOM 2132 C CA . SER A 1 289 ? -3.369 -9.822 -16.609 1.00 93.19 289 SER A CA 1
ATOM 2133 C C . SER A 1 289 ? -2.091 -9.621 -17.440 1.00 93.19 289 SER A C 1
ATOM 2135 O O . SER A 1 289 ? -2.122 -8.932 -18.461 1.00 93.19 289 SER A O 1
ATOM 2137 N N . PRO A 1 290 ? -0.954 -10.217 -17.026 1.00 91.75 290 PRO A N 1
ATOM 2138 C CA . PRO A 1 290 ? 0.353 -9.988 -17.651 1.00 91.75 290 PRO A CA 1
ATOM 2139 C C . PRO A 1 290 ? 0.396 -10.372 -19.140 1.00 91.75 290 PRO A C 1
ATOM 2141 O O . PRO A 1 290 ? 1.140 -9.768 -19.910 1.00 91.75 290 PRO A O 1
ATOM 2144 N N . ASP A 1 291 ? -0.437 -11.332 -19.548 1.00 89.50 291 ASP A N 1
ATOM 2145 C CA . ASP A 1 291 ? -0.506 -11.863 -20.915 1.00 89.50 291 ASP A CA 1
ATOM 2146 C C . ASP A 1 291 ? -1.394 -11.020 -21.854 1.00 89.50 291 ASP A C 1
ATOM 2148 O O . ASP A 1 291 ? -1.544 -11.340 -23.032 1.00 89.50 291 ASP A O 1
ATOM 2152 N N . GLN A 1 292 ? -2.009 -9.949 -21.341 1.00 88.81 292 GLN A N 1
ATOM 2153 C CA . GLN A 1 292 ? -2.896 -9.053 -22.088 1.00 88.81 292 GLN A CA 1
ATOM 2154 C C . GLN A 1 292 ? -2.331 -7.625 -22.061 1.00 88.81 292 GLN A C 1
ATOM 2156 O O . GLN A 1 292 ? -2.803 -6.790 -21.281 1.00 88.81 292 GLN A O 1
ATOM 2161 N N . PRO A 1 293 ? -1.296 -7.329 -22.871 1.00 81.94 293 PRO A N 1
ATOM 2162 C CA . PRO A 1 293 ? -0.704 -6.000 -22.905 1.00 81.94 293 PRO A CA 1
ATOM 2163 C C . PRO A 1 293 ? -1.703 -4.956 -23.408 1.00 81.94 293 PRO A C 1
ATOM 2165 O O . PRO A 1 293 ? -2.590 -5.242 -24.214 1.00 81.94 293 PRO A O 1
ATOM 2168 N N . LEU A 1 294 ? -1.528 -3.723 -22.933 1.00 86.62 294 LEU A N 1
ATOM 2169 C CA . LEU A 1 294 ? -2.281 -2.572 -23.418 1.00 86.62 294 LEU A CA 1
ATOM 2170 C C . LEU A 1 294 ? -1.944 -2.266 -24.882 1.00 86.62 294 LEU A C 1
ATOM 2172 O O . LEU A 1 294 ? -0.862 -2.589 -25.377 1.00 86.62 294 LEU A O 1
ATOM 2176 N N . GLU A 1 295 ? -2.860 -1.577 -25.557 1.00 82.44 295 GLU A N 1
ATOM 2177 C CA . GLU A 1 295 ? -2.585 -0.967 -26.855 1.00 82.44 295 GLU A CA 1
ATOM 2178 C C . GLU A 1 295 ? -1.439 0.051 -26.692 1.00 82.44 295 GLU A C 1
ATOM 2180 O O . GLU A 1 295 ? -1.542 0.984 -25.900 1.00 82.44 295 GLU A O 1
ATOM 2185 N N . GLY A 1 296 ? -0.311 -0.179 -27.374 1.00 82.81 296 GLY A N 1
ATOM 2186 C CA . GLY A 1 296 ? 0.927 0.597 -27.193 1.00 82.81 296 GLY A CA 1
ATOM 2187 C C . GLY A 1 296 ? 1.953 -0.005 -26.219 1.00 82.81 296 GLY A C 1
ATOM 2188 O O . GLY A 1 296 ? 3.055 0.525 -26.107 1.00 82.81 296 GLY A O 1
ATOM 2189 N N . GLY A 1 297 ? 1.645 -1.137 -25.578 1.00 88.44 297 GLY A N 1
ATOM 2190 C CA . GLY A 1 297 ? 2.560 -1.855 -24.686 1.00 88.44 297 GLY A CA 1
ATOM 2191 C C . GLY A 1 297 ? 2.541 -1.369 -23.232 1.00 88.44 297 GLY A C 1
ATOM 2192 O O . GLY A 1 297 ? 1.723 -0.543 -22.830 1.00 88.44 297 GLY A O 1
ATOM 2193 N N . TRP A 1 298 ? 3.427 -1.934 -22.408 1.00 92.00 298 TRP A N 1
ATOM 2194 C CA . TRP A 1 298 ? 3.546 -1.567 -20.993 1.00 92.00 298 TRP A CA 1
ATOM 2195 C C . TRP A 1 298 ? 4.340 -0.267 -20.801 1.00 92.00 298 TRP A C 1
ATOM 2197 O O . TRP A 1 298 ? 5.285 -0.030 -21.555 1.00 92.00 298 TRP A O 1
ATOM 2207 N N . PRO A 1 299 ? 4.030 0.544 -19.768 1.00 91.56 299 PRO A N 1
ATOM 2208 C CA . PRO A 1 299 ? 4.771 1.772 -19.496 1.00 91.56 299 PRO A CA 1
ATOM 2209 C C . PRO A 1 299 ? 6.266 1.525 -19.282 1.00 91.56 299 PRO A C 1
ATOM 2211 O O . PRO A 1 299 ? 6.645 0.664 -18.478 1.00 91.56 299 PRO A O 1
ATOM 2214 N N . VAL A 1 300 ? 7.077 2.331 -19.968 1.00 88.94 300 VAL A N 1
ATOM 2215 C CA . VAL A 1 300 ? 8.545 2.280 -19.979 1.00 88.94 300 VAL A CA 1
ATOM 2216 C C . VAL A 1 300 ? 9.120 3.415 -19.131 1.00 88.94 300 VAL A C 1
ATOM 2218 O O . VAL A 1 300 ? 8.577 4.519 -19.085 1.00 88.94 300 VAL A O 1
ATOM 2221 N N . GLU A 1 301 ? 10.244 3.158 -18.474 1.00 89.88 301 GLU A N 1
ATOM 2222 C CA . GLU A 1 301 ? 11.044 4.153 -17.770 1.00 89.88 301 GLU A CA 1
ATOM 2223 C C . GLU A 1 301 ? 11.549 5.228 -18.752 1.00 89.88 301 GLU A C 1
ATOM 2225 O O . GLU A 1 301 ? 12.309 4.929 -19.677 1.00 89.88 301 GLU A O 1
ATOM 2230 N N . LYS A 1 302 ? 11.206 6.508 -18.546 1.00 87.00 302 LYS A N 1
ATOM 2231 C CA . LYS A 1 302 ? 11.646 7.602 -19.442 1.00 87.00 302 LYS A CA 1
ATOM 2232 C C . LYS A 1 302 ? 13.164 7.710 -19.544 1.00 87.00 302 LYS A C 1
ATOM 2234 O O . LYS A 1 302 ? 13.695 8.009 -20.611 1.00 87.00 302 LYS A O 1
ATOM 2239 N N . LYS A 1 303 ? 13.873 7.422 -18.449 1.00 84.44 303 LYS A N 1
ATOM 2240 C CA . LYS A 1 303 ? 15.344 7.380 -18.419 1.00 84.44 303 LYS A CA 1
ATOM 2241 C C . LYS A 1 303 ? 15.908 6.326 -19.375 1.00 84.44 303 LYS A C 1
ATOM 2243 O O . LYS A 1 303 ? 16.941 6.572 -19.988 1.00 84.44 303 LYS A O 1
ATOM 2248 N N . LEU A 1 304 ? 15.223 5.189 -19.530 1.00 85.44 304 LEU A N 1
ATOM 2249 C CA . LEU A 1 304 ? 15.612 4.144 -20.475 1.00 85.44 304 LEU A CA 1
ATOM 2250 C C . LEU A 1 304 ? 15.366 4.595 -21.918 1.00 85.44 304 LEU A C 1
ATOM 2252 O O . LEU A 1 304 ? 16.267 4.485 -22.743 1.00 85.44 304 LEU A O 1
ATOM 2256 N N . VAL A 1 305 ? 14.189 5.164 -22.201 1.00 86.25 305 VAL A N 1
ATOM 2257 C CA . VAL A 1 305 ? 13.855 5.706 -23.532 1.00 86.25 305 VAL A CA 1
ATOM 2258 C C . VAL A 1 305 ? 14.889 6.746 -23.963 1.00 86.25 305 VAL A C 1
ATOM 2260 O O . VAL A 1 305 ? 15.500 6.607 -25.019 1.00 86.25 305 VAL A O 1
ATOM 2263 N N . ARG A 1 306 ? 15.174 7.724 -23.097 1.00 86.31 306 ARG A N 1
ATOM 2264 C CA . ARG A 1 306 ? 16.173 8.765 -23.353 1.00 86.31 306 ARG A CA 1
ATOM 2265 C C . ARG A 1 306 ? 17.564 8.187 -23.614 1.00 86.31 306 ARG A C 1
ATOM 2267 O O . ARG A 1 306 ? 18.249 8.635 -24.529 1.00 86.31 306 ARG A O 1
ATOM 2274 N N . ALA A 1 307 ? 17.993 7.202 -22.825 1.00 85.25 307 ALA A N 1
ATOM 2275 C CA . ALA A 1 307 ? 19.300 6.577 -23.006 1.00 85.25 307 ALA A CA 1
ATOM 2276 C C . ALA A 1 307 ? 19.410 5.855 -24.362 1.00 85.25 307 ALA A C 1
ATOM 2278 O O . ALA A 1 307 ? 20.436 5.971 -25.032 1.00 85.25 307 ALA A O 1
ATOM 2279 N N . LEU A 1 308 ? 18.348 5.162 -24.787 1.00 84.38 308 LEU A N 1
ATOM 2280 C CA . LEU A 1 308 ? 18.281 4.482 -26.084 1.00 84.38 308 LEU A CA 1
ATOM 2281 C C . LEU A 1 308 ? 18.244 5.470 -27.259 1.00 84.38 308 LEU A C 1
ATOM 2283 O O . LEU A 1 308 ? 18.903 5.240 -28.275 1.00 84.38 308 LEU A O 1
ATOM 2287 N N . GLU A 1 309 ? 17.518 6.580 -27.125 1.00 87.44 309 GLU A N 1
ATOM 2288 C CA . GLU A 1 309 ? 17.480 7.657 -28.120 1.00 87.44 309 GLU A CA 1
ATOM 2289 C C . GLU A 1 309 ? 18.846 8.340 -28.267 1.00 87.44 309 GLU A C 1
ATOM 2291 O O . GLU A 1 309 ? 19.349 8.471 -29.385 1.00 87.44 309 GLU A O 1
ATOM 2296 N N . GLU A 1 310 ? 19.492 8.711 -27.153 1.00 87.31 310 GLU A N 1
ATOM 2297 C CA . GLU A 1 310 ? 20.844 9.288 -27.160 1.00 87.31 310 GLU A CA 1
ATOM 2298 C C . GLU A 1 310 ? 21.842 8.309 -27.803 1.00 87.31 310 GLU A C 1
ATOM 2300 O O . GLU A 1 310 ? 22.605 8.706 -28.686 1.00 87.31 310 GLU A O 1
ATOM 2305 N N . GLN A 1 311 ? 21.773 7.019 -27.455 1.00 84.06 311 GLN A N 1
ATOM 2306 C CA . GLN A 1 311 ? 22.618 5.976 -28.046 1.00 84.06 311 GLN A CA 1
ATOM 2307 C C . GLN A 1 311 ? 22.392 5.822 -29.559 1.00 84.06 311 GLN A C 1
ATOM 2309 O O . GLN A 1 311 ? 23.351 5.640 -30.308 1.00 84.06 311 GLN A O 1
ATOM 2314 N N . SER A 1 312 ? 21.142 5.924 -30.015 1.00 86.12 312 SER A N 1
ATOM 2315 C CA . SER A 1 312 ? 20.776 5.795 -31.432 1.00 86.12 312 SER A CA 1
ATOM 2316 C C . SER A 1 312 ? 21.117 7.043 -32.253 1.00 86.12 312 SER A C 1
ATOM 2318 O O . SER A 1 312 ? 21.323 6.950 -33.460 1.00 86.12 312 SER A O 1
ATOM 2320 N N . SER A 1 313 ? 21.202 8.213 -31.611 1.00 86.56 313 SER A N 1
ATOM 2321 C CA . SER A 1 313 ? 21.492 9.495 -32.267 1.00 86.56 313 SER A CA 1
ATOM 2322 C C . SER A 1 313 ? 22.958 9.673 -32.690 1.00 86.56 313 SER A C 1
ATOM 2324 O O . SER A 1 313 ? 23.265 10.562 -33.483 1.00 86.56 313 SER A O 1
ATOM 2326 N N . GLY A 1 314 ? 23.876 8.861 -32.151 1.00 78.12 314 GLY A N 1
ATOM 2327 C CA . GLY A 1 314 ? 25.320 8.994 -32.379 1.00 78.12 314 GLY A CA 1
ATOM 2328 C C . GLY A 1 314 ? 25.976 10.191 -31.674 1.00 78.12 314 GLY A C 1
ATOM 2329 O O . GLY A 1 314 ? 27.176 10.412 -31.846 1.00 78.12 314 GLY A O 1
ATOM 2330 N N . LEU A 1 315 ? 25.221 10.960 -30.879 1.00 80.94 315 LEU A N 1
ATOM 2331 C CA . LEU A 1 315 ? 25.750 12.020 -30.020 1.00 80.94 315 LEU A CA 1
ATOM 2332 C C . LEU A 1 315 ? 26.392 11.439 -28.745 1.00 80.94 315 LEU A C 1
ATOM 2334 O O . LEU A 1 315 ? 26.065 10.322 -28.337 1.00 80.94 315 LEU A O 1
ATOM 2338 N N . PRO A 1 316 ? 27.297 12.183 -28.079 1.00 83.31 316 PRO A N 1
ATOM 2339 C CA . PRO A 1 316 ? 27.824 11.776 -26.782 1.00 83.31 316 PRO A CA 1
ATOM 2340 C C . PRO A 1 316 ? 26.696 11.599 -25.758 1.00 83.31 316 PRO A C 1
ATOM 2342 O O . PRO A 1 316 ? 25.917 12.524 -25.525 1.00 83.31 316 PRO A O 1
ATOM 2345 N N . LEU A 1 317 ? 26.639 10.423 -25.128 1.00 83.12 317 LEU A N 1
ATOM 2346 C CA . LEU A 1 317 ? 25.702 10.127 -24.042 1.00 83.12 317 LEU A CA 1
ATOM 2347 C C . LEU A 1 317 ? 25.911 11.098 -22.877 1.00 83.12 317 LEU A C 1
ATOM 2349 O O . LEU A 1 317 ? 27.049 11.381 -22.487 1.00 83.12 317 LEU A O 1
ATOM 2353 N N . SER A 1 318 ? 24.815 11.548 -22.266 1.00 86.06 318 SER A N 1
ATOM 2354 C CA . SER A 1 318 ? 24.903 12.225 -20.971 1.00 86.06 318 SER A CA 1
ATOM 2355 C C . SER A 1 318 ? 25.504 11.289 -19.910 1.00 86.06 318 SER A C 1
ATOM 2357 O O . SER A 1 318 ? 25.454 10.065 -20.042 1.00 86.06 318 SER A O 1
ATOM 2359 N N . SER A 1 319 ? 26.076 11.842 -18.835 1.00 84.50 319 SER A N 1
ATOM 2360 C CA . SER A 1 319 ? 26.651 11.039 -17.741 1.00 84.50 319 SER A CA 1
ATOM 2361 C C . SER A 1 319 ? 25.635 10.063 -17.133 1.00 84.50 319 SER A C 1
ATOM 2363 O O . SER A 1 319 ? 25.990 8.935 -16.791 1.00 84.50 319 SER A O 1
ATOM 2365 N N . GLU A 1 320 ? 24.372 10.481 -17.048 1.00 82.06 320 GLU A N 1
ATOM 2366 C CA . GLU A 1 320 ? 23.250 9.665 -16.586 1.00 82.06 320 GLU A CA 1
ATOM 2367 C C . GLU A 1 320 ? 22.951 8.528 -17.570 1.00 82.06 320 GLU A C 1
ATOM 2369 O O . GLU A 1 320 ? 22.987 7.362 -17.177 1.00 82.06 320 GLU A O 1
ATOM 2374 N N . SER A 1 321 ? 22.744 8.830 -18.857 1.00 82.75 321 SER A N 1
ATOM 2375 C CA . SER A 1 321 ? 22.486 7.811 -19.885 1.00 82.75 321 SER A CA 1
ATOM 2376 C C . SER A 1 321 ? 23.643 6.821 -20.019 1.00 82.75 321 SER A C 1
ATOM 2378 O O . SER A 1 321 ? 23.418 5.618 -20.125 1.00 82.75 321 SER A O 1
ATOM 2380 N N . ALA A 1 322 ? 24.891 7.291 -19.945 1.00 83.69 322 ALA A N 1
ATOM 2381 C CA . ALA A 1 322 ? 26.073 6.436 -19.976 1.00 83.69 322 ALA A CA 1
ATOM 2382 C C . ALA A 1 322 ? 26.107 5.462 -18.788 1.00 83.69 322 ALA A C 1
ATOM 2384 O O . ALA A 1 322 ? 26.456 4.294 -18.964 1.00 83.69 322 ALA A O 1
ATOM 2385 N N . ALA A 1 323 ? 25.715 5.910 -17.589 1.00 83.69 323 ALA A N 1
ATOM 2386 C CA . ALA A 1 323 ? 25.597 5.041 -16.421 1.00 83.69 323 ALA A CA 1
ATOM 2387 C C . ALA A 1 323 ? 24.472 4.004 -16.589 1.00 83.69 323 ALA A C 1
ATOM 2389 O O . ALA A 1 323 ? 24.689 2.835 -16.277 1.00 83.69 323 ALA A O 1
ATOM 2390 N N . PHE A 1 324 ? 23.315 4.402 -17.130 1.00 79.62 324 PHE A N 1
ATOM 2391 C CA . PHE A 1 324 ? 22.186 3.504 -17.411 1.00 79.62 324 PHE A CA 1
ATOM 2392 C C . PHE A 1 324 ? 22.532 2.426 -18.445 1.00 79.62 324 PHE A C 1
ATOM 2394 O O . PHE A 1 324 ? 22.296 1.241 -18.200 1.00 79.62 324 PHE A O 1
ATOM 2401 N N . VAL A 1 325 ? 23.151 2.819 -19.563 1.00 78.50 325 VAL A N 1
ATOM 2402 C CA . VAL A 1 325 ? 23.610 1.892 -20.608 1.00 78.50 325 VAL A CA 1
ATOM 2403 C C . VAL A 1 325 ? 24.675 0.951 -20.048 1.00 78.50 325 VAL A C 1
ATOM 2405 O O . VAL A 1 325 ? 24.588 -0.261 -20.230 1.00 78.50 325 VAL A O 1
ATOM 2408 N N . LYS A 1 326 ? 25.655 1.479 -19.302 1.00 83.69 326 LYS A N 1
ATOM 2409 C CA . LYS A 1 326 ? 26.704 0.665 -18.668 1.00 83.69 326 LYS A CA 1
ATOM 2410 C C . LYS A 1 326 ? 26.141 -0.328 -17.649 1.00 83.69 326 LYS A C 1
ATOM 2412 O O . LYS A 1 326 ? 26.677 -1.425 -17.524 1.00 83.69 326 LYS A O 1
ATOM 2417 N N . ALA A 1 327 ? 25.096 0.051 -16.917 1.00 82.56 327 ALA A N 1
ATOM 2418 C CA . ALA A 1 327 ? 24.433 -0.817 -15.950 1.00 82.56 327 ALA A CA 1
ATOM 2419 C C . ALA A 1 327 ? 23.608 -1.938 -16.608 1.00 82.56 327 ALA A C 1
ATOM 2421 O O . ALA A 1 327 ? 23.179 -2.847 -15.903 1.00 82.56 327 ALA A O 1
ATOM 2422 N N . GLY A 1 328 ? 23.386 -1.889 -17.928 1.00 79.81 328 GLY A N 1
ATOM 2423 C CA . GLY A 1 328 ? 22.561 -2.868 -18.632 1.00 79.81 328 GLY A CA 1
ATOM 2424 C C . GLY A 1 328 ? 21.099 -2.816 -18.193 1.00 79.81 328 GLY A C 1
ATOM 2425 O O . GLY A 1 328 ? 20.462 -3.859 -18.079 1.00 79.81 328 GLY A O 1
ATOM 2426 N N . ALA A 1 329 ? 20.585 -1.619 -17.889 1.00 79.69 329 ALA A N 1
ATOM 2427 C CA . ALA A 1 329 ? 19.201 -1.450 -17.466 1.00 79.69 329 ALA A CA 1
ATOM 2428 C C . ALA A 1 329 ? 18.238 -1.973 -18.544 1.00 79.69 329 ALA A C 1
ATOM 2430 O O . ALA A 1 329 ? 18.363 -1.632 -19.720 1.00 79.69 329 ALA A O 1
ATOM 2431 N N . GLN A 1 330 ? 17.276 -2.793 -18.130 1.00 81.56 330 GLN A N 1
ATOM 2432 C CA . GLN A 1 330 ? 16.234 -3.341 -18.994 1.00 81.56 330 GLN A CA 1
ATOM 2433 C C . GLN A 1 330 ? 14.873 -2.810 -18.561 1.00 81.56 330 GLN A C 1
ATOM 2435 O O . GLN A 1 330 ? 14.670 -2.487 -17.388 1.00 81.56 330 GLN A O 1
ATOM 2440 N N . GLN A 1 331 ? 13.948 -2.736 -19.517 1.00 85.38 331 GLN A N 1
ATOM 2441 C CA . GLN A 1 331 ? 12.552 -2.453 -19.221 1.00 85.38 331 GLN A CA 1
ATOM 2442 C C . GLN A 1 331 ? 12.004 -3.548 -18.300 1.00 85.38 331 GLN A C 1
ATOM 2444 O O . GLN A 1 331 ? 12.315 -4.728 -18.469 1.00 85.38 331 GLN A O 1
ATOM 2449 N N . ARG A 1 332 ? 11.161 -3.166 -17.338 1.00 88.44 332 ARG A N 1
ATOM 2450 C CA . ARG A 1 332 ? 10.417 -4.139 -16.532 1.00 88.44 332 ARG A CA 1
ATOM 2451 C C . ARG A 1 332 ? 9.540 -5.034 -17.416 1.00 88.44 332 ARG A C 1
ATOM 2453 O O . ARG A 1 332 ? 8.823 -4.557 -18.295 1.00 88.44 332 ARG A O 1
ATOM 2460 N N . GLU A 1 333 ? 9.516 -6.321 -17.105 1.00 90.12 333 GLU A N 1
ATOM 2461 C CA . GLU A 1 333 ? 8.644 -7.281 -17.777 1.00 90.12 333 GLU A CA 1
ATOM 2462 C C . GLU A 1 333 ? 7.531 -7.754 -16.835 1.00 90.12 333 GLU A C 1
ATOM 2464 O O . GLU A 1 333 ? 7.765 -7.945 -15.632 1.00 90.12 333 GLU A O 1
ATOM 2469 N N . PRO A 1 334 ? 6.298 -7.927 -17.338 1.00 92.25 334 PRO A N 1
ATOM 2470 C CA . PRO A 1 334 ? 5.235 -8.514 -16.542 1.00 92.25 334 PRO A CA 1
ATOM 2471 C C . PRO A 1 334 ? 5.573 -9.984 -16.260 1.00 92.25 334 PRO A C 1
ATOM 2473 O O . PRO A 1 334 ? 5.859 -10.759 -17.166 1.00 92.25 334 PRO A O 1
ATOM 2476 N N . MET A 1 335 ? 5.528 -10.401 -14.995 1.00 94.00 335 MET A N 1
ATOM 2477 C CA . MET A 1 335 ? 5.710 -11.816 -14.649 1.00 94.00 335 MET A CA 1
ATOM 2478 C C . MET A 1 335 ? 4.411 -12.603 -14.916 1.00 94.00 335 MET A C 1
ATOM 2480 O O . MET A 1 335 ? 3.386 -12.244 -14.313 1.00 94.00 335 MET A O 1
ATOM 2484 N N . PRO A 1 336 ? 4.455 -13.687 -15.723 1.00 94.31 336 PRO A N 1
ATOM 2485 C CA . PRO A 1 336 ? 3.318 -14.568 -15.992 1.00 94.31 336 PRO A CA 1
ATOM 2486 C C . PRO A 1 336 ? 2.698 -15.174 -14.730 1.00 94.31 336 PRO A C 1
ATOM 2488 O O . PRO A 1 336 ? 3.383 -15.423 -13.731 1.00 94.31 336 PRO A O 1
ATOM 2491 N N . ARG A 1 337 ? 1.394 -15.479 -14.782 1.00 91.31 337 ARG A N 1
ATOM 2492 C CA . ARG A 1 337 ? 0.649 -15.996 -13.616 1.00 91.31 337 ARG A CA 1
ATOM 2493 C C . ARG A 1 337 ? 1.187 -17.336 -13.114 1.00 91.31 337 ARG A C 1
ATOM 2495 O O . ARG A 1 337 ? 1.284 -17.532 -11.903 1.00 91.31 337 ARG A O 1
ATOM 2502 N N . ASP A 1 338 ? 1.593 -18.225 -14.015 1.00 93.56 338 ASP A N 1
ATOM 2503 C CA . ASP A 1 338 ? 2.159 -19.525 -13.638 1.00 93.56 338 ASP A CA 1
ATOM 2504 C C . ASP A 1 338 ? 3.521 -19.386 -12.955 1.00 93.56 338 ASP A C 1
ATOM 2506 O O . ASP A 1 338 ? 3.798 -20.073 -11.969 1.00 93.56 338 ASP A O 1
ATOM 2510 N N . GLN A 1 339 ? 4.343 -18.437 -13.411 1.00 95.75 339 GLN A N 1
ATOM 2511 C CA . GLN A 1 339 ? 5.614 -18.131 -12.761 1.00 95.75 339 GLN A CA 1
ATOM 2512 C C . GLN A 1 339 ? 5.387 -17.563 -11.354 1.00 95.75 339 GLN A C 1
ATOM 2514 O O . GLN A 1 339 ? 6.061 -17.982 -10.411 1.00 95.75 339 GLN A O 1
ATOM 2519 N N . LEU A 1 340 ? 4.406 -16.667 -11.185 1.00 94.69 340 LEU A N 1
ATOM 2520 C CA . LEU A 1 340 ? 4.029 -16.155 -9.865 1.00 94.69 340 LEU A CA 1
ATOM 2521 C C . LEU A 1 340 ? 3.542 -17.284 -8.950 1.00 94.69 340 LEU A C 1
ATOM 2523 O O . LEU A 1 340 ? 3.977 -17.376 -7.804 1.00 94.69 340 LEU A O 1
ATOM 2527 N N . LYS A 1 341 ? 2.679 -18.170 -9.456 1.00 94.94 341 LYS A N 1
ATOM 2528 C CA . LYS A 1 341 ? 2.169 -19.324 -8.708 1.00 94.94 341 LYS A CA 1
ATOM 2529 C C . LYS A 1 341 ? 3.304 -20.234 -8.240 1.00 94.94 341 LYS A C 1
ATOM 2531 O O . LYS A 1 341 ? 3.322 -20.629 -7.078 1.00 94.94 341 LYS A O 1
ATOM 2536 N N . HIS A 1 342 ? 4.267 -20.521 -9.114 1.00 97.06 342 HIS A N 1
ATOM 2537 C CA . HIS A 1 342 ? 5.447 -21.304 -8.761 1.00 97.06 342 HIS A CA 1
ATOM 2538 C C . HIS A 1 342 ? 6.295 -20.608 -7.683 1.00 97.06 342 HIS A C 1
ATOM 2540 O O . HIS A 1 342 ? 6.695 -21.240 -6.708 1.00 97.06 342 HIS A O 1
ATOM 2546 N N . ALA A 1 343 ? 6.534 -19.300 -7.816 1.00 95.50 343 ALA A N 1
ATOM 2547 C CA . ALA A 1 343 ? 7.288 -18.533 -6.825 1.00 95.50 343 ALA A CA 1
ATOM 2548 C C . ALA A 1 343 ? 6.597 -18.520 -5.448 1.00 95.50 343 ALA A C 1
ATOM 2550 O O . ALA A 1 343 ? 7.263 -18.688 -4.426 1.00 95.50 343 ALA A O 1
ATOM 2551 N N . VAL A 1 344 ? 5.269 -18.364 -5.413 1.00 96.12 344 VAL A N 1
ATOM 2552 C CA . VAL A 1 344 ? 4.464 -18.453 -4.182 1.00 96.12 344 VAL A CA 1
ATOM 2553 C C . VAL A 1 344 ? 4.575 -19.843 -3.560 1.00 96.12 344 VAL A C 1
ATOM 2555 O O . VAL A 1 344 ? 4.801 -19.958 -2.357 1.00 96.12 344 VAL A O 1
ATOM 2558 N N . GLU A 1 345 ? 4.475 -20.897 -4.368 1.00 97.56 345 GLU A N 1
ATOM 2559 C CA . GLU A 1 345 ? 4.569 -22.279 -3.899 1.00 97.56 345 GLU A CA 1
ATOM 2560 C C . GLU A 1 345 ? 5.950 -22.603 -3.304 1.00 97.56 345 GLU A C 1
ATOM 2562 O O . GLU A 1 345 ? 6.034 -23.235 -2.251 1.00 97.56 345 GLU A O 1
ATOM 2567 N N . GLU A 1 346 ? 7.031 -22.082 -3.890 1.00 97.12 346 GLU A N 1
ATOM 2568 C CA . GLU A 1 346 ? 8.386 -22.216 -3.338 1.00 97.12 346 GLU A CA 1
ATOM 2569 C C . GLU A 1 346 ? 8.509 -21.577 -1.941 1.00 97.12 346 GLU A C 1
ATOM 2571 O O . GLU A 1 346 ? 9.181 -22.117 -1.058 1.00 97.12 346 GLU A O 1
ATOM 2576 N N . LYS A 1 347 ? 7.855 -20.429 -1.706 1.00 96.25 347 LYS A N 1
ATOM 2577 C CA . LYS A 1 347 ? 7.825 -19.809 -0.368 1.00 96.25 347 LYS A CA 1
ATOM 2578 C C . LYS A 1 347 ? 6.915 -20.578 0.581 1.00 96.25 347 LYS A C 1
ATOM 2580 O O . LYS A 1 347 ? 7.289 -20.790 1.732 1.00 96.25 347 LYS A O 1
ATOM 2585 N N . ASN A 1 348 ? 5.774 -21.059 0.096 1.00 96.50 348 ASN A N 1
ATOM 2586 C CA . ASN A 1 348 ? 4.837 -21.848 0.890 1.00 96.50 348 ASN A CA 1
ATOM 2587 C C . ASN A 1 348 ? 5.408 -23.194 1.333 1.00 96.50 348 ASN A C 1
ATOM 2589 O O . ASN A 1 348 ? 5.075 -23.641 2.427 1.00 96.50 348 ASN A O 1
ATOM 2593 N N . ALA A 1 349 ? 6.296 -23.814 0.552 1.00 97.81 349 ALA A N 1
ATOM 2594 C CA . ALA A 1 349 ? 7.032 -24.999 0.987 1.00 97.81 349 ALA A CA 1
ATOM 2595 C C . ALA A 1 349 ? 7.813 -24.732 2.284 1.00 97.81 349 ALA A C 1
ATOM 2597 O O . ALA A 1 349 ? 7.659 -25.464 3.258 1.00 97.81 349 ALA A O 1
ATOM 2598 N N . LYS A 1 350 ? 8.543 -23.613 2.337 1.00 96.25 350 LYS A N 1
ATOM 2599 C CA . LYS A 1 350 ? 9.314 -23.194 3.519 1.00 96.25 350 LYS A CA 1
ATOM 2600 C C . LYS A 1 350 ? 8.407 -22.785 4.685 1.00 96.25 350 LYS A C 1
ATOM 2602 O O . LYS A 1 350 ? 8.674 -23.144 5.825 1.00 96.25 350 LYS A O 1
ATOM 2607 N N . LEU A 1 351 ? 7.306 -22.080 4.410 1.00 90.69 351 LEU A N 1
ATOM 2608 C CA . LEU A 1 351 ? 6.329 -21.708 5.446 1.00 90.69 351 LEU A CA 1
ATOM 2609 C C . LEU A 1 351 ? 5.669 -22.942 6.080 1.00 90.69 351 LEU A C 1
ATOM 2611 O O . LEU A 1 351 ? 5.494 -22.973 7.295 1.00 90.69 351 LEU A O 1
ATOM 2615 N N . ARG A 1 352 ? 5.375 -23.990 5.293 1.00 96.31 352 ARG A N 1
ATOM 2616 C CA . ARG A 1 352 ? 4.850 -25.267 5.811 1.00 96.31 352 ARG A CA 1
ATOM 2617 C C . ARG A 1 352 ? 5.830 -25.978 6.727 1.00 96.31 352 ARG A C 1
ATOM 2619 O O . ARG A 1 352 ? 5.411 -26.471 7.769 1.00 96.31 352 ARG A O 1
ATOM 2626 N N . GLU A 1 353 ? 7.109 -26.022 6.358 1.00 95.56 353 GLU A N 1
ATOM 2627 C CA . GLU A 1 353 ? 8.159 -26.601 7.209 1.00 95.56 353 GLU A CA 1
ATOM 2628 C C . GLU A 1 353 ? 8.228 -25.902 8.575 1.00 95.56 353 GLU A C 1
ATOM 2630 O O . GLU A 1 353 ? 8.471 -26.548 9.591 1.00 95.56 353 GLU A O 1
ATOM 2635 N N . MET A 1 354 ? 7.943 -24.598 8.606 1.00 91.44 354 MET A N 1
ATOM 2636 C CA . MET A 1 354 ? 7.899 -23.781 9.821 1.00 91.44 354 MET A CA 1
ATOM 2637 C C . MET A 1 354 ? 6.532 -23.770 10.527 1.00 91.44 354 MET A C 1
ATOM 2639 O O . MET A 1 354 ? 6.403 -23.112 11.554 1.00 91.44 354 MET A O 1
ATOM 2643 N N . GLN A 1 355 ? 5.524 -24.479 10.002 1.00 90.56 355 GLN A N 1
ATOM 2644 C CA . GLN A 1 355 ? 4.135 -24.465 10.494 1.00 90.56 355 GLN A CA 1
ATOM 2645 C C . GLN A 1 355 ? 3.504 -23.059 10.543 1.00 90.56 355 GLN A C 1
ATOM 2647 O O . GLN A 1 355 ? 2.649 -22.771 11.377 1.00 90.56 355 GLN A O 1
ATOM 2652 N N . GLU A 1 356 ? 3.918 -22.180 9.633 1.00 88.31 356 GLU A N 1
ATOM 2653 C CA . GLU A 1 356 ? 3.419 -20.810 9.518 1.00 88.31 356 GLU A CA 1
ATOM 2654 C C . GLU A 1 356 ? 2.275 -20.710 8.497 1.00 88.31 356 GLU A C 1
ATOM 2656 O O . GLU A 1 356 ? 2.061 -21.588 7.653 1.00 88.31 356 GLU A O 1
ATOM 2661 N N . ALA A 1 357 ? 1.529 -19.605 8.557 1.00 81.25 357 ALA A N 1
ATOM 2662 C CA . ALA A 1 357 ? 0.441 -19.341 7.620 1.00 81.25 357 ALA A CA 1
ATOM 2663 C C . ALA A 1 357 ? 0.951 -19.216 6.174 1.00 81.25 357 ALA A C 1
ATOM 2665 O O . ALA A 1 357 ? 1.932 -18.524 5.900 1.00 81.25 357 ALA A O 1
ATOM 2666 N N . LEU A 1 358 ? 0.240 -19.844 5.233 1.00 87.75 358 LEU A N 1
ATOM 2667 C CA . LEU A 1 358 ? 0.622 -19.845 3.820 1.00 87.75 358 LEU A CA 1
ATOM 2668 C C . LEU A 1 358 ? 0.327 -18.503 3.151 1.00 87.75 358 LEU A C 1
ATOM 2670 O O . LEU A 1 358 ? -0.690 -17.856 3.423 1.00 87.75 358 LEU A O 1
ATOM 2674 N N . LEU A 1 359 ? 1.208 -18.118 2.238 1.00 89.81 359 LEU A N 1
ATOM 2675 C CA . LEU A 1 359 ? 1.050 -16.981 1.349 1.00 89.81 359 LEU A CA 1
ATOM 2676 C C . LEU A 1 359 ? -0.003 -17.292 0.278 1.00 89.81 359 LEU A C 1
ATOM 2678 O O . LEU A 1 359 ? 0.069 -18.312 -0.414 1.00 89.81 359 LEU A O 1
ATOM 2682 N N . GLN A 1 360 ? -0.972 -16.397 0.125 1.00 88.12 360 GLN A N 1
ATOM 2683 C CA . GLN A 1 360 ? -1.972 -16.445 -0.935 1.00 88.12 360 GLN A CA 1
ATOM 2684 C C . GLN A 1 360 ? -1.467 -15.724 -2.189 1.00 88.12 360 GLN A C 1
ATOM 2686 O O . GLN A 1 360 ? -0.675 -14.784 -2.117 1.00 88.12 360 GLN A O 1
ATOM 2691 N N . ALA A 1 361 ? -1.969 -16.123 -3.360 1.00 89.88 361 ALA A N 1
ATOM 2692 C CA . ALA A 1 361 ? -1.596 -15.487 -4.625 1.00 89.88 361 ALA A CA 1
ATOM 2693 C C . ALA A 1 361 ? -1.908 -13.980 -4.633 1.00 89.88 361 ALA A C 1
ATOM 2695 O O . ALA A 1 361 ? -1.093 -13.191 -5.108 1.00 89.88 361 ALA A O 1
ATOM 2696 N N . ILE A 1 362 ? -3.038 -13.577 -4.042 1.00 91.19 362 ILE A N 1
ATOM 2697 C CA . ILE A 1 362 ? -3.452 -12.172 -3.979 1.00 91.19 362 ILE A CA 1
ATOM 2698 C C . ILE A 1 362 ? -2.513 -11.314 -3.114 1.00 91.19 362 ILE A C 1
ATOM 2700 O O . ILE A 1 362 ? -2.226 -10.172 -3.455 1.00 91.19 362 ILE A O 1
ATOM 2704 N N . GLU A 1 363 ? -1.932 -11.884 -2.054 1.00 93.19 363 GLU A N 1
ATOM 2705 C CA . GLU A 1 363 ? -0.937 -11.215 -1.200 1.00 93.19 363 GLU A CA 1
ATOM 2706 C C . GLU A 1 363 ? 0.379 -10.995 -1.960 1.00 93.19 363 GLU A C 1
ATOM 2708 O O . GLU A 1 363 ? 1.006 -9.938 -1.865 1.00 93.19 363 GLU A O 1
ATOM 2713 N N . ALA A 1 364 ? 0.780 -11.973 -2.777 1.00 95.06 364 ALA A N 1
ATOM 2714 C CA . ALA A 1 364 ? 1.936 -11.841 -3.656 1.00 95.06 364 ALA A CA 1
ATOM 2715 C C . ALA A 1 364 ? 1.693 -10.819 -4.782 1.00 95.06 364 ALA A C 1
ATOM 2717 O O . ALA A 1 364 ? 2.597 -10.053 -5.117 1.00 95.06 364 ALA A O 1
ATOM 2718 N N . MET A 1 365 ? 0.476 -10.756 -5.333 1.00 95.62 365 MET A N 1
ATOM 2719 C CA . MET A 1 365 ? 0.080 -9.705 -6.277 1.00 95.62 365 MET A CA 1
ATOM 2720 C C . MET A 1 365 ? 0.140 -8.319 -5.624 1.00 95.62 365 MET A C 1
ATOM 2722 O O . MET A 1 365 ? 0.728 -7.407 -6.200 1.00 95.62 365 MET A O 1
ATOM 2726 N N . ALA A 1 366 ? -0.379 -8.171 -4.401 1.00 96.31 366 ALA A N 1
ATOM 2727 C CA . ALA A 1 366 ? -0.329 -6.921 -3.644 1.00 96.31 366 ALA A CA 1
ATOM 2728 C C . ALA A 1 366 ? 1.118 -6.444 -3.424 1.00 96.31 366 ALA A C 1
ATOM 2730 O O . ALA A 1 366 ? 1.447 -5.285 -3.680 1.00 96.31 366 ALA A O 1
ATOM 2731 N N . ALA A 1 367 ? 2.017 -7.356 -3.035 1.00 96.00 367 ALA A N 1
ATOM 2732 C CA . ALA A 1 367 ? 3.439 -7.049 -2.900 1.00 96.00 367 ALA A CA 1
ATOM 2733 C C . ALA A 1 367 ? 4.082 -6.640 -4.233 1.00 96.00 367 ALA A C 1
ATOM 2735 O O . ALA A 1 367 ? 4.850 -5.681 -4.260 1.00 96.00 367 ALA A O 1
ATOM 2736 N N . ARG A 1 368 ? 3.733 -7.298 -5.349 1.00 96.56 368 ARG A N 1
ATOM 2737 C CA . ARG A 1 368 ? 4.202 -6.894 -6.686 1.00 96.56 368 ARG A CA 1
ATOM 2738 C C . ARG A 1 368 ? 3.725 -5.493 -7.072 1.00 96.56 368 ARG A C 1
ATOM 2740 O O . ARG A 1 368 ? 4.511 -4.739 -7.640 1.00 96.56 368 ARG A O 1
ATOM 2747 N N . LEU A 1 369 ? 2.483 -5.130 -6.744 1.00 97.19 369 LEU A N 1
ATOM 2748 C CA . LEU A 1 369 ? 1.978 -3.767 -6.944 1.00 97.19 369 LEU A CA 1
ATOM 2749 C C . LEU A 1 369 ? 2.771 -2.759 -6.095 1.00 97.19 369 LEU A C 1
ATOM 2751 O O . LEU A 1 369 ? 3.134 -1.696 -6.594 1.00 97.19 369 LEU A O 1
ATOM 2755 N N . TYR A 1 370 ? 3.083 -3.099 -4.837 1.00 97.25 370 TYR A N 1
ATOM 2756 C CA . TYR A 1 370 ? 3.880 -2.249 -3.944 1.00 97.25 370 TYR A CA 1
ATOM 2757 C C . TYR A 1 370 ? 5.330 -2.087 -4.397 1.00 97.25 370 TYR A C 1
ATOM 2759 O O . TYR A 1 370 ? 5.903 -1.025 -4.207 1.00 97.25 370 TYR A O 1
ATOM 2767 N N . THR A 1 371 ? 5.957 -3.103 -4.986 1.00 93.56 371 THR A N 1
ATOM 2768 C CA . THR A 1 371 ? 7.324 -2.960 -5.515 1.00 93.56 371 THR A CA 1
ATOM 2769 C C . THR A 1 371 ? 7.357 -2.343 -6.913 1.00 93.56 371 THR A C 1
ATOM 2771 O O . THR A 1 371 ? 8.433 -2.029 -7.416 1.00 93.56 371 THR A O 1
ATOM 2774 N N . GLY A 1 372 ? 6.194 -2.194 -7.552 1.00 93.44 372 GLY A N 1
ATOM 2775 C CA . GLY A 1 372 ? 6.008 -1.429 -8.779 1.00 93.44 372 GLY A CA 1
ATOM 2776 C C . GLY A 1 372 ? 5.695 0.049 -8.507 1.00 93.44 372 GLY A C 1
ATOM 2777 O O . GLY A 1 372 ? 5.838 0.525 -7.381 1.00 93.44 372 GLY A O 1
ATOM 2778 N N . PRO A 1 373 ? 5.233 0.800 -9.521 1.00 95.44 373 PRO A N 1
ATOM 2779 C CA . PRO A 1 373 ? 4.986 2.240 -9.421 1.00 95.44 373 PRO A CA 1
ATOM 2780 C C . PRO A 1 373 ? 3.988 2.674 -8.339 1.00 95.44 373 PRO A C 1
ATOM 2782 O O . PRO A 1 373 ? 4.103 3.783 -7.815 1.00 95.44 373 PRO A O 1
ATOM 2785 N N . LEU A 1 374 ? 3.029 1.820 -7.971 1.00 97.25 374 LEU A N 1
ATOM 2786 C CA . LEU A 1 374 ? 1.943 2.164 -7.045 1.00 97.25 374 LEU A CA 1
ATOM 2787 C C . LEU A 1 374 ? 2.385 2.409 -5.598 1.00 97.25 374 LEU A C 1
ATOM 2789 O O . LEU A 1 374 ? 1.628 3.006 -4.829 1.00 97.25 374 LEU A O 1
ATOM 2793 N N . PHE A 1 375 ? 3.629 2.073 -5.243 1.00 95.81 375 PHE A N 1
ATOM 2794 C CA . PHE A 1 375 ? 4.223 2.427 -3.949 1.00 95.81 375 PHE A CA 1
ATOM 2795 C C . PHE A 1 375 ? 4.053 3.910 -3.596 1.00 95.81 375 PHE A C 1
ATOM 2797 O O . PHE A 1 375 ? 3.947 4.248 -2.417 1.00 95.81 375 PHE A O 1
ATOM 2804 N N . VAL A 1 376 ? 4.024 4.804 -4.594 1.00 95.94 376 VAL A N 1
ATOM 2805 C CA . VAL A 1 376 ? 3.850 6.244 -4.360 1.00 95.94 376 VAL A CA 1
ATOM 2806 C C . VAL A 1 376 ? 2.468 6.567 -3.801 1.00 95.94 376 VAL A C 1
ATOM 2808 O O . VAL A 1 376 ? 2.378 7.387 -2.896 1.00 95.94 376 VAL A O 1
ATOM 2811 N N . LYS A 1 377 ? 1.408 5.903 -4.282 1.00 97.50 377 LYS A N 1
ATOM 2812 C CA . LYS A 1 377 ? 0.033 6.125 -3.814 1.00 97.50 377 LYS A CA 1
ATOM 2813 C C . LYS A 1 377 ? -0.164 5.518 -2.427 1.00 97.50 377 LYS A C 1
ATOM 2815 O O . LYS A 1 377 ? -0.571 6.216 -1.504 1.00 97.50 377 LYS A O 1
ATOM 2820 N N . TYR A 1 378 ? 0.250 4.265 -2.245 1.00 97.81 378 TYR A N 1
ATOM 2821 C CA . TYR A 1 378 ? 0.165 3.567 -0.957 1.00 97.81 378 TYR A CA 1
ATOM 2822 C C . TYR A 1 378 ? 0.892 4.312 0.163 1.00 97.81 378 TYR A C 1
ATOM 2824 O O . TYR A 1 378 ? 0.339 4.543 1.236 1.00 97.81 378 TYR A O 1
ATOM 2832 N N . ASN A 1 379 ? 2.129 4.743 -0.094 1.00 95.75 379 ASN A N 1
ATOM 2833 C CA . ASN A 1 379 ? 2.888 5.495 0.896 1.00 95.75 379 ASN A CA 1
ATOM 2834 C C . ASN A 1 379 ? 2.306 6.893 1.129 1.00 95.75 379 ASN A C 1
ATOM 2836 O O . ASN A 1 379 ? 2.394 7.382 2.252 1.00 95.75 379 ASN A O 1
ATOM 2840 N N . ALA A 1 380 ? 1.724 7.537 0.113 1.00 95.88 380 ALA A N 1
ATOM 2841 C CA . ALA A 1 380 ? 1.073 8.831 0.289 1.00 95.88 380 ALA A CA 1
ATOM 2842 C C . ALA A 1 380 ? -0.157 8.716 1.201 1.00 95.88 380 ALA A C 1
ATOM 2844 O O . ALA A 1 380 ? -0.279 9.510 2.127 1.00 95.88 380 ALA A O 1
ATOM 2845 N N . VAL A 1 381 ? -0.992 7.681 1.039 1.00 96.19 381 VAL A N 1
ATOM 2846 C CA . VAL A 1 381 ? -2.107 7.396 1.964 1.00 96.19 381 VAL A CA 1
ATOM 2847 C C . VAL A 1 381 ? -1.604 7.207 3.395 1.00 96.19 381 VAL A C 1
ATOM 2849 O O . VAL A 1 381 ? -2.069 7.877 4.318 1.00 96.19 381 VAL A O 1
ATOM 2852 N N . LEU A 1 382 ? -0.609 6.335 3.587 1.00 93.25 382 LEU A N 1
ATOM 2853 C CA . LEU A 1 382 ? -0.074 6.035 4.919 1.00 93.25 382 LEU A CA 1
ATOM 2854 C C . LEU A 1 382 ? 0.572 7.252 5.597 1.00 93.25 382 LEU A C 1
ATOM 2856 O O . LEU A 1 382 ? 0.581 7.331 6.823 1.00 93.25 382 LEU A O 1
ATOM 2860 N N . ARG A 1 383 ? 1.107 8.199 4.824 1.00 91.81 383 ARG A N 1
ATOM 2861 C CA . ARG A 1 383 ? 1.734 9.418 5.354 1.00 91.81 383 ARG A CA 1
ATOM 2862 C C . ARG A 1 383 ? 0.744 10.567 5.525 1.00 91.81 383 ARG A C 1
ATOM 2864 O O . ARG A 1 383 ? 0.940 11.371 6.422 1.00 91.81 383 ARG A O 1
ATOM 2871 N N . GLY A 1 384 ? -0.280 10.658 4.678 1.00 91.25 384 GLY A N 1
ATOM 2872 C CA . GLY A 1 384 ? -1.142 11.834 4.549 1.00 91.25 384 GLY A CA 1
ATOM 2873 C C . GLY A 1 384 ? -2.437 11.814 5.365 1.00 91.25 384 GLY A C 1
ATOM 2874 O O . GLY A 1 384 ? -2.990 12.880 5.613 1.00 91.25 384 GLY A O 1
ATOM 2875 N N . LEU A 1 385 ? -2.931 10.642 5.783 1.00 87.69 385 LEU A N 1
ATOM 2876 C CA . LEU A 1 385 ? -4.266 10.522 6.396 1.00 87.69 385 LEU A CA 1
ATOM 2877 C C . LEU A 1 385 ? -4.410 11.211 7.761 1.00 87.69 385 LEU A C 1
ATOM 2879 O O . LEU A 1 385 ? -5.434 11.828 8.024 1.00 87.69 385 LEU A O 1
ATOM 2883 N N . GLU A 1 386 ? -3.403 11.087 8.622 1.00 84.94 386 GLU A N 1
ATOM 2884 C CA . GLU A 1 386 ? -3.465 11.523 10.032 1.00 84.94 386 GLU A CA 1
ATOM 2885 C C . GLU A 1 386 ? -2.427 12.601 10.366 1.00 84.94 386 GLU A C 1
ATOM 2887 O O . GLU A 1 386 ? -2.341 13.055 11.500 1.00 84.94 386 GLU A O 1
ATOM 2892 N N . THR A 1 387 ? -1.610 12.998 9.390 1.00 84.38 387 THR A N 1
ATOM 2893 C CA . THR A 1 387 ? -0.616 14.062 9.571 1.00 84.38 387 THR A CA 1
ATOM 2894 C C . THR A 1 387 ? -1.286 15.425 9.505 1.00 84.38 387 THR A C 1
ATOM 2896 O O . THR A 1 387 ? -2.225 15.612 8.732 1.00 84.38 387 THR A O 1
ATOM 2899 N N . GLU A 1 388 ? -0.758 16.400 10.242 1.00 83.81 388 GLU A N 1
ATOM 2900 C CA . GLU A 1 388 ? -1.102 17.818 10.080 1.00 83.81 388 GLU A CA 1
ATOM 2901 C C . GLU A 1 388 ? -0.236 18.521 9.023 1.00 83.81 388 GLU A C 1
ATOM 2903 O O . GLU A 1 388 ? -0.485 19.675 8.677 1.00 83.81 388 GLU A O 1
ATOM 2908 N N . VAL A 1 389 ? 0.777 17.840 8.473 1.00 86.56 389 VAL A N 1
ATOM 2909 C CA . VAL A 1 389 ? 1.719 18.423 7.513 1.00 86.56 389 VAL A CA 1
ATOM 2910 C C . VAL A 1 389 ? 1.017 18.673 6.167 1.00 86.56 389 VAL A C 1
ATOM 2912 O O . VAL A 1 389 ? 0.700 17.713 5.453 1.00 86.56 389 VAL A O 1
ATOM 2915 N N . PRO A 1 390 ? 0.844 19.942 5.731 1.00 89.38 390 PRO A N 1
ATOM 2916 C CA . PRO A 1 390 ? 0.085 20.258 4.517 1.00 89.38 390 PRO A CA 1
ATOM 2917 C C . PRO A 1 390 ? 0.682 19.635 3.256 1.00 89.38 390 PRO A C 1
ATOM 2919 O O . PRO A 1 390 ? -0.044 19.196 2.373 1.00 89.38 390 PRO A O 1
ATOM 2922 N N . PHE A 1 391 ? 2.013 19.543 3.180 1.00 89.75 391 PHE A N 1
ATOM 2923 C CA . PHE A 1 391 ? 2.701 18.905 2.059 1.00 89.75 391 PHE A CA 1
ATOM 2924 C C . PHE A 1 391 ? 2.284 17.437 1.875 1.00 89.75 391 PHE A C 1
ATOM 2926 O O . PHE A 1 391 ? 2.010 17.019 0.754 1.00 89.75 391 PHE A O 1
ATOM 2933 N N . LEU A 1 392 ? 2.191 16.670 2.965 1.00 91.38 392 LEU A N 1
ATOM 2934 C CA . LEU A 1 392 ? 1.825 15.253 2.922 1.00 91.38 392 LEU A CA 1
ATOM 2935 C C . LEU A 1 392 ? 0.330 15.060 2.630 1.00 91.38 392 LEU A C 1
ATOM 2937 O O . LEU A 1 392 ? -0.026 14.174 1.853 1.00 91.38 392 LEU A O 1
ATOM 2941 N N . ARG A 1 393 ? -0.537 15.924 3.181 1.00 94.44 393 ARG A N 1
ATOM 2942 C CA . ARG A 1 393 ? -1.971 15.965 2.835 1.00 94.44 393 ARG A CA 1
ATOM 2943 C C . ARG A 1 393 ? -2.182 16.260 1.349 1.00 94.44 393 ARG A C 1
ATOM 2945 O O . ARG A 1 393 ? -2.924 15.545 0.676 1.00 94.44 393 ARG A O 1
ATOM 2952 N N . ASN A 1 394 ? -1.478 17.266 0.829 1.00 94.00 394 ASN A N 1
ATOM 2953 C CA . ASN A 1 394 ? -1.516 17.644 -0.582 1.00 94.00 394 ASN A CA 1
ATOM 2954 C C . ASN A 1 394 ? -1.027 16.506 -1.483 1.00 94.00 394 ASN A C 1
ATOM 2956 O O . ASN A 1 394 ? -1.703 16.187 -2.457 1.00 94.00 394 ASN A O 1
ATOM 2960 N N . ASP A 1 395 ? 0.110 15.880 -1.160 1.00 94.25 395 ASP A N 1
ATOM 2961 C CA . ASP A 1 395 ? 0.660 14.767 -1.947 1.00 94.25 395 ASP A CA 1
ATOM 2962 C C . ASP A 1 395 ? -0.305 13.570 -1.982 1.00 94.25 395 ASP A C 1
ATOM 2964 O O . ASP A 1 395 ? -0.561 13.012 -3.048 1.00 94.25 395 ASP A O 1
ATOM 2968 N N . MET A 1 396 ? -0.921 13.226 -0.847 1.00 96.50 396 MET A N 1
ATOM 2969 C CA . MET A 1 396 ? -1.946 12.182 -0.775 1.00 96.50 396 MET A CA 1
ATOM 2970 C C . MET A 1 396 ? -3.161 12.502 -1.648 1.00 96.50 396 MET A C 1
ATOM 2972 O O . MET A 1 396 ? -3.548 11.676 -2.476 1.00 96.50 396 MET A O 1
ATOM 2976 N N . ILE A 1 397 ? -3.750 13.691 -1.492 1.00 96.69 397 ILE A N 1
ATOM 2977 C CA . ILE A 1 397 ? -4.963 14.076 -2.224 1.00 96.69 397 ILE A CA 1
ATOM 2978 C C . ILE A 1 397 ? -4.693 14.168 -3.727 1.00 96.69 397 ILE A C 1
ATOM 2980 O O . ILE A 1 397 ? -5.491 13.670 -4.516 1.00 96.69 397 ILE A O 1
ATOM 2984 N N . GLN A 1 398 ? -3.555 14.730 -4.140 1.00 95.19 398 GLN A N 1
ATOM 2985 C CA . GLN A 1 398 ? -3.192 14.814 -5.558 1.00 95.19 398 GLN A CA 1
ATOM 2986 C C . GLN A 1 398 ? -3.016 13.447 -6.217 1.00 95.19 398 GLN A C 1
ATOM 2988 O O . GLN A 1 398 ? -3.250 13.315 -7.415 1.00 95.19 398 GLN A O 1
ATOM 2993 N N . ARG A 1 399 ? -2.590 12.435 -5.457 1.00 95.50 399 ARG A N 1
ATOM 2994 C CA . ARG A 1 399 ? -2.322 11.095 -5.988 1.00 95.50 399 ARG A CA 1
ATOM 2995 C C . ARG A 1 399 ? -3.517 10.155 -5.921 1.00 95.50 399 ARG A C 1
ATOM 2997 O O . ARG A 1 399 ? -3.588 9.240 -6.736 1.00 95.50 399 ARG A O 1
ATOM 3004 N N . CYS A 1 400 ? -4.380 10.324 -4.922 1.00 97.12 400 CYS A N 1
ATOM 3005 C CA . CYS A 1 400 ? -5.359 9.307 -4.531 1.00 97.12 400 CYS A CA 1
ATOM 3006 C C . CYS A 1 400 ? -6.815 9.803 -4.580 1.00 97.12 400 CYS A C 1
ATOM 3008 O O . CYS A 1 400 ? -7.728 9.044 -4.260 1.00 97.12 400 CYS A O 1
ATOM 3010 N N . CYS A 1 401 ? -7.055 11.055 -4.973 1.00 96.56 401 CYS A N 1
ATOM 3011 C CA . CYS A 1 401 ? -8.380 11.548 -5.350 1.00 96.56 401 CYS A CA 1
ATOM 3012 C C . CYS A 1 401 ? -8.455 11.739 -6.867 1.00 96.56 401 CYS A C 1
ATOM 3014 O O . CYS A 1 401 ? -7.431 11.907 -7.526 1.00 96.56 401 CYS A O 1
ATOM 3016 N N . ALA A 1 402 ? -9.677 11.784 -7.406 1.00 95.44 402 ALA A N 1
ATOM 3017 C CA . ALA A 1 402 ? -9.889 12.196 -8.790 1.00 95.44 402 ALA A CA 1
ATOM 3018 C C . ALA A 1 402 ? -9.261 13.575 -9.041 1.00 95.44 402 ALA A C 1
ATOM 3020 O O . ALA A 1 402 ? -9.400 14.479 -8.208 1.00 95.44 402 ALA A O 1
ATOM 3021 N N . LYS A 1 403 ? -8.646 13.769 -10.210 1.00 94.19 403 LYS A N 1
ATOM 3022 C CA . LYS A 1 403 ? -7.951 15.011 -10.584 1.00 94.19 403 LYS A CA 1
ATOM 3023 C C . LYS A 1 403 ? -8.758 16.282 -10.304 1.00 94.19 403 LYS A C 1
ATOM 3025 O O . LYS A 1 403 ? -8.233 17.235 -9.735 1.00 94.19 403 LYS A O 1
ATOM 3030 N N . GLN A 1 404 ? -10.051 16.280 -10.631 1.00 94.31 404 GLN A N 1
ATOM 3031 C CA . GLN A 1 404 ? -10.944 17.418 -10.373 1.00 94.31 404 GLN A CA 1
ATOM 3032 C C . GLN A 1 404 ? -11.043 17.755 -8.877 1.00 94.31 404 GLN A C 1
ATOM 3034 O O . GLN A 1 404 ? -10.980 18.921 -8.495 1.00 94.31 404 GLN A O 1
ATOM 3039 N N . MET A 1 405 ? -11.147 16.737 -8.021 1.00 95.06 405 MET A N 1
ATOM 3040 C CA . MET A 1 405 ? -11.204 16.912 -6.570 1.00 95.06 405 MET A CA 1
ATOM 3041 C C . MET A 1 405 ? -9.873 17.418 -6.013 1.00 95.06 405 MET A C 1
ATOM 3043 O O . MET A 1 405 ? -9.856 18.334 -5.192 1.00 95.06 405 MET A O 1
ATOM 3047 N N . ALA A 1 406 ? -8.755 16.880 -6.504 1.00 94.44 406 ALA A N 1
ATOM 3048 C CA . ALA A 1 406 ? -7.428 17.354 -6.130 1.00 94.44 406 ALA A CA 1
ATOM 3049 C C . ALA A 1 406 ? -7.215 18.833 -6.499 1.00 94.44 406 ALA A C 1
ATOM 3051 O O . ALA A 1 406 ? -6.717 19.609 -5.685 1.00 94.44 406 ALA A O 1
ATOM 3052 N N . GLU A 1 407 ? -7.644 19.253 -7.691 1.00 95.19 407 GLU A N 1
ATOM 3053 C CA . GLU A 1 407 ? -7.589 20.655 -8.116 1.00 95.19 407 GLU A CA 1
ATOM 3054 C C . GLU A 1 407 ? -8.467 21.562 -7.242 1.00 95.19 407 GLU A C 1
ATOM 3056 O O . GLU A 1 407 ? -8.040 22.654 -6.860 1.00 95.19 407 GLU A O 1
ATOM 3061 N N . CYS A 1 408 ? -9.683 21.122 -6.906 1.00 94.88 408 CYS A N 1
ATOM 3062 C CA . CYS A 1 408 ? -10.579 21.842 -6.003 1.00 94.88 408 CYS A CA 1
ATOM 3063 C C . CYS A 1 408 ? -9.980 22.014 -4.600 1.00 94.88 408 CYS A C 1
ATOM 3065 O O . CYS A 1 408 ? -10.079 23.102 -4.022 1.00 94.88 408 CYS A O 1
ATOM 3067 N N . TYR A 1 409 ? -9.329 20.976 -4.074 1.00 94.44 409 TYR A N 1
ATOM 3068 C CA . TYR A 1 409 ? -8.645 21.022 -2.785 1.00 94.44 409 TYR A CA 1
ATOM 3069 C C . TYR A 1 409 ? -7.460 21.996 -2.802 1.00 94.44 409 TYR A C 1
ATOM 3071 O O . TYR A 1 409 ? -7.371 22.873 -1.947 1.00 94.44 409 TYR A O 1
ATOM 3079 N N . VAL A 1 410 ? -6.601 21.935 -3.828 1.00 92.12 410 VAL A N 1
ATOM 3080 C CA . VAL A 1 410 ? -5.453 22.854 -3.975 1.00 92.12 410 VAL A CA 1
ATOM 3081 C C . VAL A 1 410 ? -5.900 24.316 -4.102 1.00 92.12 410 VAL A C 1
ATOM 3083 O O . VAL A 1 410 ? -5.229 25.214 -3.599 1.00 92.12 410 VAL A O 1
ATOM 3086 N N . LYS A 1 411 ? -7.052 24.571 -4.735 1.00 93.69 411 LYS A N 1
ATOM 3087 C CA . LYS A 1 411 ? -7.659 25.911 -4.828 1.00 93.69 411 LYS A CA 1
ATOM 3088 C C . LYS A 1 411 ? -8.322 26.381 -3.524 1.00 93.69 411 LYS A C 1
ATOM 3090 O O . LYS A 1 411 ? -8.821 27.501 -3.486 1.00 93.69 411 LYS A O 1
ATOM 3095 N N . GLY A 1 412 ? -8.374 25.545 -2.484 1.00 92.25 412 GLY A N 1
ATOM 3096 C CA . GLY A 1 412 ? -9.037 25.853 -1.214 1.00 92.25 412 GLY A CA 1
ATOM 3097 C C . GLY A 1 412 ? -10.566 25.876 -1.299 1.00 92.25 412 GLY A C 1
ATOM 3098 O O . GLY A 1 412 ? -11.220 26.422 -0.417 1.00 92.25 412 GLY A O 1
ATOM 3099 N N . THR A 1 413 ? -11.148 25.313 -2.364 1.00 94.56 413 THR A N 1
ATOM 3100 C CA . THR A 1 413 ? -12.612 25.283 -2.562 1.00 94.56 413 THR A CA 1
ATOM 3101 C C . THR A 1 413 ? -13.294 24.120 -1.846 1.00 94.56 413 THR A C 1
ATOM 3103 O O . THR A 1 413 ? -14.511 24.128 -1.691 1.00 94.56 413 THR A O 1
ATOM 3106 N N . VAL A 1 414 ? -12.518 23.125 -1.414 1.00 94.25 414 VAL A N 1
ATOM 3107 C CA . VAL A 1 414 ? -12.981 21.939 -0.688 1.00 94.25 414 VAL A CA 1
ATOM 3108 C C . VAL A 1 414 ? -12.074 21.740 0.524 1.00 94.25 414 VAL A C 1
ATOM 3110 O O . VAL A 1 414 ? -10.860 21.925 0.422 1.00 94.25 414 VAL A O 1
ATOM 3113 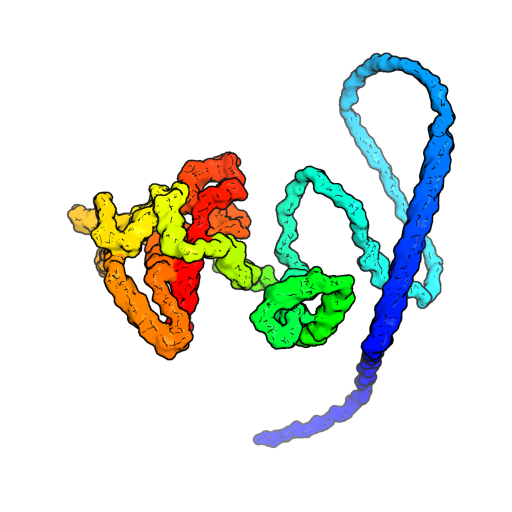N N . SER A 1 415 ? -12.667 21.390 1.667 1.00 94.25 415 SER A N 1
ATOM 3114 C CA . SER A 1 415 ? -11.940 21.102 2.907 1.00 94.25 415 SER A CA 1
ATOM 3115 C C . SER A 1 415 ? -11.128 19.804 2.801 1.00 94.25 415 SER A C 1
ATOM 3117 O O . SER A 1 415 ? -11.354 18.974 1.915 1.00 94.25 415 SER A O 1
ATOM 3119 N N . PHE A 1 416 ? -10.178 19.600 3.716 1.00 91.75 416 PHE A N 1
ATOM 3120 C CA . PHE A 1 416 ? -9.437 18.338 3.782 1.00 91.75 416 PHE A CA 1
ATOM 3121 C C . PHE A 1 416 ? -10.376 17.166 4.094 1.00 91.75 416 PHE A C 1
ATOM 3123 O O . PHE A 1 416 ? -10.289 16.109 3.472 1.00 91.75 416 PHE A O 1
ATOM 3130 N N . GLU A 1 417 ? -11.323 17.376 5.005 1.00 92.44 417 GLU A N 1
ATOM 3131 C CA . GLU A 1 417 ? -12.309 16.391 5.437 1.00 92.44 417 GLU A CA 1
ATOM 3132 C C . GLU A 1 417 ? -13.210 15.959 4.276 1.00 92.44 417 GLU A C 1
ATOM 3134 O O . GLU A 1 417 ? -13.501 14.772 4.118 1.00 92.44 417 GLU A O 1
ATOM 3139 N N . ASP A 1 418 ? -13.628 16.903 3.432 1.00 92.44 418 ASP A N 1
ATOM 3140 C CA . ASP A 1 418 ? -14.456 16.613 2.262 1.00 92.44 418 ASP A CA 1
ATOM 3141 C C . ASP A 1 418 ? -13.668 15.913 1.151 1.00 92.44 418 ASP A C 1
ATOM 3143 O O . ASP A 1 418 ? -14.182 14.970 0.545 1.00 92.44 418 ASP A O 1
ATOM 3147 N N . ALA A 1 419 ? -12.408 16.300 0.925 1.00 94.12 419 ALA A N 1
ATOM 3148 C CA . ALA A 1 419 ? -11.526 15.587 0.002 1.00 94.12 419 ALA A CA 1
ATOM 3149 C C . ALA A 1 419 ? -11.297 14.135 0.466 1.00 94.12 419 ALA A C 1
ATOM 3151 O O . ALA A 1 419 ? -11.383 13.200 -0.334 1.00 94.12 419 ALA A O 1
ATOM 3152 N N . CYS A 1 420 ? -11.107 13.924 1.772 1.00 91.88 420 CYS A N 1
ATOM 3153 C CA . CYS A 1 420 ? -10.928 12.607 2.383 1.00 91.88 420 CYS A CA 1
ATOM 3154 C C . CYS A 1 420 ? -12.134 11.667 2.213 1.00 91.88 420 CYS A C 1
ATOM 3156 O O . CYS A 1 420 ? -11.953 10.449 2.223 1.00 91.88 420 CYS A O 1
ATOM 3158 N N . LYS A 1 421 ? -13.353 12.185 2.003 1.00 90.75 421 LYS A N 1
ATOM 3159 C CA . LYS A 1 421 ? -14.541 11.354 1.716 1.00 90.75 421 LYS A CA 1
ATOM 3160 C C . LYS A 1 421 ? -14.483 10.689 0.338 1.00 90.75 421 LYS A C 1
ATOM 3162 O O . LYS A 1 421 ? -15.078 9.631 0.153 1.00 90.75 421 LYS A O 1
ATOM 3167 N N . GLN A 1 422 ? -13.785 11.296 -0.621 1.00 90.88 422 GLN A N 1
ATOM 3168 C CA . GLN A 1 422 ? -13.638 10.768 -1.986 1.00 90.88 422 GLN A CA 1
ATOM 3169 C C . GLN A 1 422 ? -12.293 10.073 -2.219 1.00 90.88 422 GLN A C 1
ATOM 3171 O O . GLN A 1 422 ? -12.076 9.475 -3.274 1.00 90.88 422 GLN A O 1
ATOM 3176 N N . LEU A 1 423 ? -11.410 10.124 -1.224 1.00 94.81 423 LEU A N 1
ATOM 3177 C CA . LEU A 1 423 ? -10.091 9.521 -1.255 1.00 94.81 423 LEU A CA 1
ATOM 3178 C C . LEU A 1 423 ? -10.169 8.014 -1.507 1.00 94.81 423 LEU A C 1
ATOM 3180 O O . LEU A 1 423 ? -10.935 7.280 -0.875 1.00 94.81 423 LEU A O 1
ATOM 3184 N N . ASN A 1 424 ? -9.324 7.537 -2.410 1.00 97.19 424 ASN A N 1
ATOM 3185 C CA . ASN A 1 424 ? -9.016 6.128 -2.522 1.00 97.19 424 ASN A CA 1
ATOM 3186 C C . ASN A 1 424 ? -7.943 5.750 -1.496 1.00 97.19 424 ASN A C 1
ATOM 3188 O O . ASN A 1 424 ? -6.775 6.110 -1.631 1.00 97.19 424 ASN A O 1
ATOM 3192 N N . LYS A 1 425 ? -8.352 5.041 -0.444 1.00 95.44 425 LYS A N 1
ATOM 3193 C CA . LYS A 1 425 ? -7.452 4.633 0.640 1.00 95.44 425 LYS A CA 1
ATOM 3194 C C . LYS A 1 425 ? -6.650 3.375 0.315 1.00 95.44 425 LYS A C 1
ATOM 3196 O O . LYS A 1 425 ? -5.703 3.091 1.039 1.00 95.44 425 LYS A O 1
ATOM 3201 N N . TYR A 1 426 ? -7.014 2.629 -0.733 1.00 97.56 426 TYR A N 1
ATOM 3202 C CA . TYR A 1 426 ? -6.407 1.328 -1.038 1.00 97.56 426 TYR A CA 1
ATOM 3203 C C . TYR A 1 426 ? -6.410 0.380 0.178 1.00 97.56 426 TYR A C 1
ATOM 3205 O O . TYR A 1 426 ? -5.425 -0.313 0.444 1.00 97.56 426 TYR A O 1
ATOM 3213 N N . THR A 1 427 ? -7.487 0.416 0.972 1.00 91.69 427 THR A N 1
ATOM 3214 C CA . THR A 1 427 ? -7.571 -0.227 2.288 1.00 91.69 427 THR A CA 1
ATOM 3215 C C . THR A 1 427 ? -7.273 -1.720 2.207 1.00 91.69 427 THR A C 1
ATOM 3217 O O . THR A 1 427 ? -6.389 -2.221 2.902 1.00 91.69 427 THR A O 1
ATOM 3220 N N . THR A 1 428 ? -7.968 -2.430 1.323 1.00 89.19 428 THR A N 1
ATOM 3221 C CA . THR A 1 428 ? -7.835 -3.880 1.168 1.00 89.19 428 THR A CA 1
ATOM 3222 C C . THR A 1 428 ? -6.461 -4.244 0.619 1.00 89.19 428 THR A C 1
ATOM 3224 O O . THR A 1 428 ? -5.813 -5.164 1.122 1.00 89.19 428 THR A O 1
ATOM 3227 N N . THR A 1 429 ? -5.963 -3.477 -0.353 1.00 97.56 429 THR A N 1
ATOM 3228 C CA . THR A 1 429 ? -4.626 -3.687 -0.921 1.00 97.56 429 THR A CA 1
ATOM 3229 C C . THR A 1 429 ? -3.518 -3.504 0.114 1.00 97.56 429 THR A C 1
ATOM 3231 O O . THR A 1 429 ? -2.607 -4.328 0.192 1.00 97.56 429 THR A O 1
ATOM 3234 N N . LEU A 1 430 ? -3.590 -2.459 0.941 1.00 96.31 430 LEU A N 1
ATOM 3235 C CA . LEU A 1 430 ? -2.620 -2.203 2.007 1.00 96.31 430 LEU A CA 1
ATOM 3236 C C . LEU A 1 430 ? -2.615 -3.327 3.053 1.00 96.31 430 LEU A C 1
ATOM 3238 O O . LEU A 1 430 ? -1.540 -3.748 3.486 1.00 96.31 430 LEU A O 1
ATOM 3242 N N . HIS A 1 431 ? -3.783 -3.874 3.407 1.00 91.12 431 HIS A N 1
ATOM 3243 C CA . HIS A 1 431 ? -3.873 -5.061 4.267 1.00 91.12 431 HIS A CA 1
ATOM 3244 C C . HIS A 1 431 ? -3.270 -6.308 3.613 1.00 91.12 431 HIS A C 1
ATOM 3246 O O . HIS A 1 431 ? -2.535 -7.043 4.273 1.00 91.12 431 HIS A O 1
ATOM 3252 N N . ALA A 1 432 ? -3.497 -6.526 2.315 1.00 90.88 432 ALA A N 1
ATOM 3253 C CA . ALA A 1 432 ? -2.892 -7.636 1.578 1.00 90.88 432 ALA A CA 1
ATOM 3254 C C . ALA A 1 432 ? -1.356 -7.514 1.489 1.00 90.88 432 ALA A C 1
ATOM 3256 O O . ALA A 1 432 ? -0.647 -8.510 1.659 1.00 90.88 432 ALA A O 1
ATOM 3257 N N . ILE A 1 433 ? -0.827 -6.295 1.302 1.00 96.50 433 ILE A N 1
ATOM 3258 C CA . ILE A 1 433 ? 0.616 -6.004 1.369 1.00 96.50 433 ILE A CA 1
ATOM 3259 C C . ILE A 1 433 ? 1.153 -6.337 2.762 1.00 96.50 433 ILE A C 1
ATOM 3261 O O . ILE A 1 433 ? 2.147 -7.055 2.880 1.00 96.50 433 ILE A O 1
ATOM 3265 N N . ASN A 1 434 ? 0.493 -5.849 3.817 1.00 91.44 434 ASN A N 1
ATOM 3266 C CA . ASN A 1 434 ? 0.910 -6.099 5.193 1.00 91.44 434 ASN A CA 1
ATOM 3267 C C . ASN A 1 434 ? 0.927 -7.602 5.513 1.00 91.44 434 ASN A C 1
ATOM 3269 O O . ASN A 1 434 ? 1.919 -8.108 6.035 1.00 91.44 434 ASN A O 1
ATOM 3273 N N . SER A 1 435 ? -0.118 -8.338 5.118 1.00 87.12 435 SER A N 1
ATOM 3274 C CA . SER A 1 435 ? -0.178 -9.797 5.278 1.00 87.12 435 SER A CA 1
ATOM 3275 C C . SER A 1 435 ? 0.986 -10.500 4.568 1.00 87.12 435 SER A C 1
ATOM 3277 O O . SER A 1 435 ? 1.652 -11.357 5.155 1.00 87.12 435 SER A O 1
ATOM 3279 N N . CYS A 1 436 ? 1.303 -10.087 3.334 1.00 91.88 436 CYS A N 1
ATOM 3280 C CA . CYS A 1 436 ? 2.442 -10.611 2.582 1.00 91.88 436 CYS A CA 1
ATOM 3281 C C . CYS A 1 436 ? 3.770 -10.393 3.323 1.00 91.88 436 CYS A C 1
ATOM 3283 O O . CYS A 1 436 ? 4.538 -11.338 3.516 1.00 91.88 436 CYS A O 1
ATOM 3285 N N . VAL A 1 437 ? 4.023 -9.165 3.791 1.00 92.12 437 VAL A N 1
ATOM 3286 C CA . VAL A 1 437 ? 5.247 -8.811 4.529 1.00 92.12 437 VAL A CA 1
ATOM 3287 C C . VAL A 1 437 ? 5.358 -9.616 5.821 1.00 92.12 437 VAL A C 1
ATOM 3289 O O . VAL A 1 437 ? 6.413 -10.194 6.082 1.00 92.12 437 VAL A O 1
ATOM 3292 N N . VAL A 1 438 ? 4.281 -9.714 6.606 1.00 87.44 438 VAL A N 1
ATOM 3293 C CA . VAL A 1 438 ? 4.268 -10.470 7.867 1.00 87.44 438 VAL A CA 1
ATOM 3294 C C . VAL A 1 438 ? 4.599 -11.943 7.625 1.00 87.44 438 VAL A C 1
ATOM 3296 O O . VAL A 1 438 ? 5.475 -12.483 8.301 1.00 87.44 438 VAL A O 1
ATOM 3299 N N . LYS A 1 439 ? 3.981 -12.586 6.629 1.00 85.88 439 LYS A N 1
ATOM 3300 C CA . LYS A 1 439 ? 4.252 -13.997 6.305 1.00 85.88 439 LYS A CA 1
ATOM 3301 C C . LYS A 1 439 ? 5.672 -14.208 5.786 1.00 85.88 439 LYS A C 1
ATOM 3303 O O . LYS A 1 439 ? 6.378 -15.095 6.257 1.00 85.88 439 LYS A O 1
ATOM 3308 N N . LEU A 1 440 ? 6.139 -13.369 4.861 1.00 90.31 440 LEU A N 1
ATOM 3309 C CA . LEU A 1 440 ? 7.487 -13.492 4.297 1.00 90.31 440 LEU A CA 1
ATOM 3310 C C . LEU A 1 440 ? 8.595 -13.127 5.295 1.00 90.31 440 LEU A C 1
ATOM 3312 O O . LEU A 1 440 ? 9.708 -13.651 5.191 1.00 90.31 440 LEU A O 1
ATOM 3316 N N . SER A 1 441 ? 8.302 -12.292 6.297 1.00 89.44 441 SER A N 1
ATOM 3317 C CA . SER A 1 441 ? 9.256 -11.963 7.364 1.00 89.44 441 SER A CA 1
ATOM 3318 C C . SER A 1 441 ? 9.707 -13.201 8.141 1.00 89.44 441 SER A C 1
ATOM 3320 O O . SER A 1 441 ? 10.862 -13.265 8.553 1.00 89.44 441 SER A O 1
ATOM 3322 N N . LYS A 1 442 ? 8.854 -14.232 8.240 1.00 89.19 442 LYS A N 1
ATOM 3323 C CA . LYS A 1 442 ? 9.176 -15.513 8.890 1.00 89.19 442 LYS A CA 1
ATOM 3324 C C . LYS A 1 442 ? 10.319 -16.252 8.205 1.00 89.19 442 LYS A C 1
ATOM 3326 O O . LYS A 1 442 ? 11.091 -16.941 8.859 1.00 89.19 442 LYS A O 1
ATOM 3331 N N . LEU A 1 443 ? 10.451 -16.075 6.892 1.00 90.31 443 LEU A N 1
ATOM 3332 C CA . LEU A 1 443 ? 11.505 -16.695 6.091 1.00 90.31 443 LEU A CA 1
ATOM 3333 C C . LEU A 1 443 ? 12.815 -15.896 6.113 1.00 90.31 443 LEU A C 1
ATOM 3335 O O . LEU A 1 443 ? 13.833 -16.359 5.595 1.00 90.31 443 LEU A O 1
ATOM 3339 N N . THR A 1 444 ? 12.791 -14.683 6.666 1.00 86.88 444 THR A N 1
ATOM 3340 C CA . THR A 1 444 ? 13.895 -13.730 6.584 1.00 86.88 444 THR A CA 1
ATOM 3341 C C . THR A 1 444 ? 14.667 -13.705 7.898 1.00 86.88 444 THR A C 1
ATOM 3343 O O . THR A 1 444 ? 14.092 -13.644 8.980 1.00 86.88 444 THR A O 1
ATOM 3346 N N . LYS A 1 445 ? 16.001 -13.722 7.820 1.00 86.62 445 LYS A N 1
ATOM 3347 C CA . LYS A 1 445 ? 16.861 -13.488 8.987 1.00 86.62 445 LYS A CA 1
ATOM 3348 C C . LYS A 1 445 ? 17.135 -11.996 9.110 1.00 86.62 445 LYS A C 1
ATOM 3350 O O . LYS A 1 445 ? 17.473 -11.357 8.117 1.00 86.62 445 LYS A O 1
ATOM 3355 N N . ALA A 1 446 ? 17.021 -11.451 10.318 1.00 88.25 446 ALA A N 1
ATOM 3356 C CA . ALA A 1 446 ? 17.362 -10.058 10.572 1.00 88.25 446 ALA A CA 1
ATOM 3357 C C . ALA A 1 446 ? 18.858 -9.823 10.307 1.00 88.25 446 ALA A C 1
ATOM 3359 O O . ALA A 1 446 ? 19.721 -10.468 10.905 1.00 88.25 446 ALA A O 1
ATOM 3360 N N . THR A 1 447 ? 19.161 -8.897 9.401 1.00 90.69 447 THR A N 1
ATOM 3361 C CA . THR A 1 447 ? 20.527 -8.499 9.042 1.00 90.69 447 THR A CA 1
ATOM 3362 C C . THR A 1 447 ? 20.623 -6.981 8.948 1.00 90.69 447 THR A C 1
ATOM 3364 O O . THR A 1 447 ? 19.611 -6.283 8.908 1.00 90.69 447 THR A O 1
ATOM 3367 N N . LYS A 1 448 ? 21.848 -6.446 8.891 1.00 92.25 448 LYS A N 1
ATOM 3368 C CA . LYS A 1 448 ? 22.061 -5.015 8.647 1.00 92.25 448 LYS A CA 1
ATOM 3369 C C . LYS A 1 448 ? 21.473 -4.621 7.284 1.00 92.25 448 LYS A C 1
ATOM 3371 O O . LYS A 1 448 ? 21.723 -5.297 6.289 1.00 92.25 448 LYS A O 1
ATOM 3376 N N . VAL A 1 449 ? 20.731 -3.516 7.260 1.00 88.69 449 VAL A N 1
ATOM 3377 C CA . VAL A 1 449 ? 20.163 -2.894 6.056 1.00 88.69 449 VAL A CA 1
ATOM 3378 C C . VAL A 1 449 ? 20.675 -1.461 5.920 1.00 88.69 449 VAL A C 1
ATOM 3380 O O . VAL A 1 449 ? 21.090 -0.851 6.906 1.00 88.69 449 VAL A O 1
ATOM 3383 N N . TYR A 1 450 ? 20.656 -0.929 4.700 1.00 86.25 450 TYR A N 1
ATOM 3384 C CA . TYR A 1 450 ? 21.134 0.414 4.377 1.00 86.25 450 TYR A CA 1
ATOM 3385 C C . TYR A 1 450 ? 20.031 1.202 3.674 1.00 86.25 450 TYR A C 1
ATOM 3387 O O . TYR A 1 450 ? 19.256 0.635 2.903 1.00 86.25 450 TYR A O 1
ATOM 3395 N N . ARG A 1 451 ? 19.981 2.511 3.921 1.00 80.38 451 ARG A N 1
ATOM 3396 C CA . ARG A 1 451 ? 19.099 3.457 3.234 1.00 80.38 451 ARG A CA 1
ATOM 3397 C C . ARG A 1 451 ? 19.942 4.657 2.808 1.00 80.38 451 ARG A C 1
ATOM 3399 O O . ARG A 1 451 ? 20.609 5.240 3.659 1.00 80.38 451 ARG A O 1
ATOM 3406 N N . GLY A 1 452 ? 19.959 4.929 1.504 1.00 68.81 452 GLY A N 1
ATOM 3407 C CA . GLY A 1 452 ? 20.687 6.038 0.879 1.00 68.81 452 GLY A CA 1
ATOM 3408 C C . GLY A 1 452 ? 19.854 7.298 0.744 1.00 68.81 452 GLY A C 1
ATOM 3409 O O . GLY A 1 452 ? 18.604 7.178 0.772 1.00 68.81 452 GLY A O 1
#

Radius of gyration: 36.36 Å; chains: 1; bounding box: 106×89×100 Å

Organism: NCBI:txid156173